Protein AF-A0A2D4WS36-F1 (afdb_monomer)

pLDDT: mean 89.35, std 9.56, range [33.06, 98.88]

Solvent-accessible surface area (backbone atoms only — not comparable to full-atom values): 21184 Å² total; per-residue (Å²): 77,84,39,52,73,43,78,45,79,47,64,75,40,81,36,64,73,66,28,42,26,31,35,21,53,29,87,50,11,26,37,40,34,35,45,28,38,28,36,63,8,36,18,68,59,35,14,0,21,31,25,22,72,11,15,40,40,38,35,34,29,23,40,32,30,49,5,34,11,31,63,36,99,86,72,43,63,62,19,3,19,32,28,33,25,90,83,23,45,34,38,30,24,39,18,40,29,19,36,13,17,32,71,92,33,83,40,61,34,66,43,64,47,68,45,80,70,46,80,47,46,78,36,69,54,62,41,53,81,46,39,34,56,83,76,26,83,43,69,58,60,42,54,73,68,51,55,66,50,15,33,40,40,32,53,67,43,78,44,81,26,31,36,94,88,41,52,40,43,70,47,67,76,55,24,32,34,42,38,30,32,55,41,100,87,66,49,46,35,17,34,40,34,36,30,68,72,77,10,28,42,38,37,36,24,55,61,57,91,93,55,84,61,62,59,55,46,78,39,55,31,36,42,30,17,36,30,30,37,44,17,24,42,37,39,30,31,25,31,38,37,39,32,40,28,34,31,28,53,8,54,30,16,35,39,37,35,43,18,58,32,38,40,37,32,52,26,39,33,29,50,5,51,13,68,26,42,10,16,44,37,36,39,27,42,51,29,29,41,37,37,32,45,26,39,32,30,50,7,27,10,32,57,41,90,90,40,56,3,33,7,17,38,36,40,45,27,71,53,61,34,32,35,42,37,39,31,52,24,39,32,29,49,6,32,7,32,43,54,96,90,53,88,43,53,39,2,21,37,38,50,46,68,72,48,90,55,86,84,46,40,49,31,40,37,26,45,24,38,30,19,31,8,14,36,71,86,37,70,29,66,40,69,42,63,81,68,44,83,75,44,75,60,43,80,39,61,54,56,79,57,97,34,60,20,34,54,79,72,80,58,46,17,47,74,66,23,54,51,52,40,64,72,46,56,76,30,68,52,68,68,41,24,60,80,66,81,64,50,17,47,73,69,27,51,51,44,29,67,71,44,56,37,70,40,80,68,84,127

Secondary structure (DSSP, 8-state):
-EESS--EEEES-EE--SS-SEEE-STT--EEEES-EEES-EEESS-SSEEESSS-EEEES-EEES-EEE--TTS----SSEEE-TT--EEEES-EEES-EETTEE--SEES-EEEEES-EEESSSS-EEEETTT-SSHHHHHHH--TT-EEEE-SEEEEE--SS--EEEEES---EEEE-B-TTSSB-EEEEE-SSS-EEEEE----TTSPPPTTTTSEEEEESEEEES-EEEEESSEEEEES-EEES-SSEEEEES-SEEEEES-EEES-EESSB-EEEEEESS-EEEEES-EEES-EE--BTTBPEEEEEEEEESSS--EEEEES-EEES-EE---TTS--EEEEEEEEE----TTS-EEEEES-EEE--EETTEE--SEES--EE-S--EEESSPPPSSTT-SS-SSEESHHHHHHHHHTTTS--TTT-SS-SSS-SHHHHHHHHHT-EE-----

Sequence (459 aa):
MYITSAQVEVTYSFIHDGGTGIWLEGSGADASLLHCFIEDNSATNRAAGIHAPGGDLSLDRCIVRNNAAYTNQLGEVTTGGLHIASSSSAILTDTIVCGNLVDDVVAPQIEGPWTDGGGSIASEACGSTIHVPTDYATIQEAVDAAGIFDTIAIAAGTYGIGDSESPGLGILNKAITLSGETNSDGSPAVVLQGEGDAPMVYVSNGAPGGEVPPVGFMETVSLEGLKMIGCDLILEDGVHAVTNCTVEGGMGGVNARDVWQLTMTNCIVRENHGAPWSGVIAVGAMTNLTLVNCVVEDNSSQPAGWWPAYSGIGLLDGGYGGVISLQDCTIRNNHAISPPDDPVGFAGIIRWVTSSDPSLGSATFEDTTVCGNLLDGKPGLQVHGEWSDDGGNTIEDQCASDCPGDINDDGVVDGTDLALLLAVWNSDDPPADIDGNGVVDAADLAQVLGYWGACAASP

Nearest PDB structures (foldseek):
  2y3n-assembly2_B  TM=8.982E-01  e=7.620E-02  Pseudobacteroides cellulosolvens
  3uw0-assembly1_A  TM=3.957E-01  e=5.805E-02  Yersinia enterocolitica subsp. enterocolitica 8081
  3t9g-assembly1_A  TM=4.232E-01  e=8.811E-01  Caldicellulosiruptor bescii
  4nk8-assembly1_A  TM=2.016E-01  e=2.066E-01  Pseudomonas syringae pv. tomato str. DC3000

Structure (mmCIF, N/CA/C/O backbone):
data_AF-A0A2D4WS36-F1
#
_entry.id   AF-A0A2D4WS36-F1
#
loop_
_atom_site.group_PDB
_atom_site.id
_atom_site.type_symbol
_atom_site.label_atom_id
_atom_site.label_alt_id
_atom_site.label_comp_id
_atom_site.label_asym_id
_atom_site.label_entity_id
_atom_site.label_seq_id
_atom_site.pdbx_PDB_ins_code
_atom_site.Cartn_x
_atom_site.Cartn_y
_atom_site.Cartn_z
_atom_site.occupancy
_atom_site.B_iso_or_equiv
_atom_site.auth_seq_id
_atom_site.auth_comp_id
_atom_site.auth_asym_id
_atom_site.auth_atom_id
_atom_site.pdbx_PDB_model_num
ATOM 1 N N . MET A 1 1 ? -4.486 -7.432 28.776 1.00 79.19 1 MET A N 1
ATOM 2 C CA . MET A 1 1 ? -3.954 -6.618 29.923 1.00 79.19 1 MET A CA 1
ATOM 3 C C . MET A 1 1 ? -4.831 -6.812 31.167 1.00 79.19 1 MET A C 1
ATOM 5 O O . MET A 1 1 ? -6.040 -6.830 31.013 1.00 79.19 1 MET A O 1
ATOM 9 N N . TYR A 1 2 ? -4.287 -6.940 32.390 1.00 81.00 2 TYR A N 1
ATOM 10 C CA . TYR A 1 2 ? -5.079 -7.212 33.613 1.00 81.00 2 TYR A CA 1
ATOM 11 C C . TYR A 1 2 ? -4.720 -6.261 34.773 1.00 81.00 2 TYR A C 1
ATOM 13 O O . TYR A 1 2 ? -3.557 -6.193 35.173 1.00 81.00 2 TYR A O 1
ATOM 21 N N . ILE A 1 3 ? -5.706 -5.523 35.300 1.00 81.56 3 ILE A N 1
ATOM 22 C CA . ILE A 1 3 ? -5.549 -4.427 36.275 1.00 81.56 3 ILE A CA 1
ATOM 23 C C . ILE A 1 3 ? -6.473 -4.681 37.471 1.00 81.56 3 ILE A C 1
ATOM 25 O O . ILE A 1 3 ? -7.672 -4.843 37.290 1.00 81.56 3 ILE A O 1
ATOM 29 N N . THR A 1 4 ? -5.945 -4.694 38.699 1.00 78.94 4 THR A N 1
ATOM 30 C CA . THR A 1 4 ? -6.719 -5.102 39.894 1.00 78.94 4 THR A CA 1
ATOM 31 C C . THR A 1 4 ? -6.872 -4.027 40.976 1.00 78.94 4 THR A C 1
ATOM 33 O O . THR A 1 4 ? -7.844 -4.024 41.729 1.00 78.94 4 THR A O 1
ATOM 36 N N . SER A 1 5 ? -5.926 -3.091 41.092 1.00 75.19 5 SER A N 1
ATOM 37 C CA . SER A 1 5 ? -5.990 -2.012 42.093 1.00 75.19 5 SER A CA 1
ATOM 38 C C . SER A 1 5 ? -5.012 -0.874 41.776 1.00 75.19 5 SER A C 1
ATOM 40 O O . SER A 1 5 ? -4.123 -0.567 42.577 1.00 75.19 5 SER A O 1
ATOM 42 N N . ALA A 1 6 ? -5.113 -0.299 40.581 1.00 73.38 6 ALA A N 1
ATOM 43 C CA . ALA A 1 6 ? -4.278 0.814 40.147 1.00 73.38 6 ALA A CA 1
ATOM 44 C C . ALA A 1 6 ? -5.041 1.709 39.170 1.00 73.38 6 ALA A C 1
ATOM 46 O O . ALA A 1 6 ? -5.881 1.215 38.423 1.00 73.38 6 ALA A O 1
ATOM 47 N N . GLN A 1 7 ? -4.684 2.993 39.151 1.00 81.75 7 GLN A N 1
ATOM 48 C CA . GLN A 1 7 ? -5.043 3.879 38.050 1.00 81.75 7 GLN A CA 1
ATOM 49 C C . GLN A 1 7 ? -3.994 3.730 36.953 1.00 81.75 7 GLN A C 1
ATOM 51 O O . GLN A 1 7 ? -2.801 3.911 37.216 1.00 81.75 7 GLN A O 1
ATOM 56 N N . VAL A 1 8 ? -4.432 3.353 35.757 1.00 85.00 8 VAL A N 1
ATOM 57 C CA . VAL A 1 8 ? -3.551 3.110 34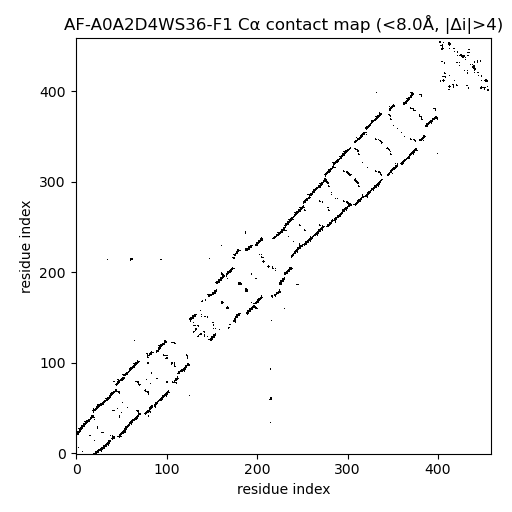.611 1.00 85.00 8 VAL A CA 1
ATOM 58 C C . VAL A 1 8 ? -3.886 4.096 33.504 1.00 85.00 8 VAL A C 1
ATOM 60 O O . VAL A 1 8 ? -5.048 4.268 33.148 1.00 85.00 8 VAL A O 1
ATOM 63 N N . GLU A 1 9 ? -2.851 4.724 32.957 1.00 85.25 9 GLU A N 1
ATOM 64 C CA . GLU A 1 9 ? -2.942 5.547 31.757 1.00 85.25 9 GLU A CA 1
ATOM 65 C C . GLU A 1 9 ? -2.205 4.829 30.626 1.00 85.25 9 GLU A C 1
ATOM 67 O O . GLU A 1 9 ? -1.036 4.463 30.779 1.00 85.25 9 GLU A O 1
ATOM 72 N N . VAL A 1 10 ? -2.902 4.587 29.517 1.00 83.62 10 VAL A N 1
ATOM 73 C CA . VAL A 1 10 ? -2.344 3.963 28.313 1.00 83.62 10 VAL A CA 1
ATOM 74 C C . VAL A 1 10 ? -2.517 4.931 27.154 1.00 83.62 10 VAL A C 1
ATOM 76 O O . VAL A 1 10 ? -3.605 5.466 26.943 1.00 83.62 10 VAL A O 1
ATOM 79 N N . THR A 1 11 ? -1.439 5.168 26.414 1.00 82.44 11 THR A N 1
ATOM 80 C CA . THR A 1 11 ? -1.422 6.095 25.283 1.00 82.44 11 THR A CA 1
ATOM 81 C C . THR A 1 11 ? -0.809 5.417 24.057 1.00 82.44 11 THR A C 1
ATOM 83 O O . THR A 1 11 ? 0.134 4.638 24.204 1.00 82.44 11 THR A O 1
ATOM 86 N N . TYR A 1 12 ? -1.350 5.678 22.861 1.00 77.25 12 TYR A N 1
ATOM 87 C CA . TYR A 1 12 ? -0.776 5.253 21.567 1.00 77.25 12 TYR A CA 1
ATOM 88 C C . TYR A 1 12 ? -0.359 3.774 21.516 1.00 77.25 12 TYR A C 1
ATOM 90 O O . TYR A 1 12 ? 0.779 3.441 21.188 1.00 77.25 12 TYR A O 1
ATOM 98 N N . SER A 1 13 ? -1.263 2.880 21.921 1.00 82.62 13 SER A N 1
ATOM 99 C CA . SER A 1 13 ? -0.961 1.455 22.096 1.00 82.62 13 SER A CA 1
ATOM 100 C C . SER A 1 13 ? -1.890 0.565 21.276 1.00 82.62 13 SER A C 1
ATOM 102 O O . SER A 1 13 ? -3.101 0.780 21.273 1.00 82.62 13 SER A O 1
ATOM 104 N N . PHE A 1 14 ? -1.320 -0.469 20.653 1.00 78.69 14 PHE A N 1
ATOM 105 C CA . PHE A 1 14 ? -2.049 -1.579 20.034 1.00 78.69 14 PHE A CA 1
ATOM 106 C C . PHE A 1 14 ? -2.156 -2.740 21.026 1.00 78.69 14 PHE A C 1
ATOM 108 O O . PHE A 1 14 ? -1.152 -3.183 21.590 1.00 78.69 14 PHE A O 1
ATOM 115 N N . ILE A 1 15 ? -3.373 -3.218 21.269 1.00 83.88 15 ILE A N 1
ATOM 116 C CA . ILE A 1 15 ? -3.686 -4.277 22.227 1.00 83.88 15 ILE A CA 1
ATOM 117 C C . ILE A 1 15 ? -4.378 -5.413 21.472 1.00 83.88 15 ILE A C 1
ATOM 119 O O . ILE A 1 15 ? -5.592 -5.404 21.274 1.00 83.88 15 ILE A O 1
ATOM 123 N N . HIS A 1 16 ? -3.559 -6.389 21.093 1.00 79.38 16 HIS A N 1
ATOM 124 C CA . HIS A 1 16 ? -3.932 -7.661 20.486 1.00 79.38 16 HIS A CA 1
ATOM 125 C C . HIS A 1 16 ? -3.192 -8.765 21.257 1.00 79.38 16 HIS A C 1
ATOM 127 O O . HIS A 1 16 ? -1.997 -8.979 21.048 1.00 79.38 16 HIS A O 1
ATOM 133 N N . ASP A 1 17 ? -3.853 -9.408 22.225 1.00 75.75 17 ASP A N 1
ATOM 134 C CA . ASP A 1 17 ? -3.232 -10.439 23.078 1.00 75.75 17 ASP A CA 1
ATOM 135 C C . ASP A 1 17 ? -3.783 -11.857 22.853 1.00 75.75 17 ASP A C 1
ATOM 137 O O . ASP A 1 17 ? -3.339 -12.809 23.502 1.00 75.75 17 ASP A O 1
ATOM 141 N N . GLY A 1 18 ? -4.726 -12.009 21.916 1.00 74.25 18 GLY A N 1
ATOM 142 C CA . GLY A 1 18 ? -5.408 -13.275 21.635 1.00 74.25 18 GLY A CA 1
ATOM 143 C C . GLY A 1 18 ? -6.320 -13.755 22.774 1.00 74.25 18 GLY A C 1
ATOM 144 O O . GLY A 1 18 ? -6.744 -14.912 22.765 1.00 74.25 18 GLY A O 1
ATOM 145 N N . GLY A 1 19 ? -6.593 -12.893 23.760 1.00 78.50 19 GLY A N 1
ATOM 146 C CA . GLY A 1 19 ? -7.395 -13.144 24.952 1.00 78.50 19 GLY A CA 1
ATOM 147 C C . GLY A 1 19 ? -8.414 -12.029 25.208 1.00 78.50 19 GLY A C 1
ATOM 148 O O . GLY A 1 19 ? -9.064 -11.535 24.293 1.00 78.50 19 GLY A O 1
ATOM 149 N N . THR A 1 20 ? -8.591 -11.647 26.477 1.00 79.19 20 THR A N 1
ATOM 150 C CA . THR A 1 20 ? -9.317 -10.417 26.833 1.00 79.19 20 THR A CA 1
ATOM 151 C C . THR A 1 20 ? -8.329 -9.252 26.794 1.00 79.19 20 THR A C 1
ATOM 153 O O . THR A 1 20 ? -7.489 -9.137 27.695 1.00 79.19 20 THR A O 1
ATOM 156 N N . GLY A 1 21 ? -8.482 -8.371 25.803 1.00 84.12 21 GLY A N 1
ATOM 157 C CA . GLY A 1 21 ? -7.580 -7.254 25.532 1.00 84.12 21 GLY A CA 1
ATOM 158 C C . GLY A 1 21 ? -7.302 -6.413 26.778 1.00 84.12 21 GLY A C 1
ATOM 159 O O . GLY A 1 21 ? -6.143 -6.209 27.145 1.00 84.12 21 GLY A O 1
ATOM 160 N N . ILE A 1 22 ? -8.337 -5.995 27.516 1.00 88.00 22 ILE A N 1
ATOM 161 C CA . ILE A 1 22 ? -8.193 -5.334 28.827 1.00 88.00 22 ILE A CA 1
ATOM 162 C C . ILE A 1 22 ? -9.200 -5.877 29.834 1.00 88.00 22 ILE A C 1
ATOM 164 O O . ILE A 1 22 ? -10.392 -5.968 29.556 1.00 88.00 22 ILE A O 1
ATOM 168 N N . TRP A 1 23 ? -8.736 -6.163 31.047 1.00 88.69 23 TRP A N 1
ATOM 169 C CA . TRP A 1 23 ? -9.576 -6.571 32.160 1.00 88.69 23 TRP A CA 1
ATOM 170 C C . TRP A 1 23 ? -9.294 -5.744 33.421 1.00 88.69 23 TRP A C 1
ATOM 172 O O . TRP A 1 23 ? -8.178 -5.752 33.941 1.00 88.69 23 TRP A O 1
ATOM 182 N N . LEU A 1 24 ? -10.329 -5.056 33.915 1.00 88.69 24 LEU A N 1
ATOM 183 C CA . LEU A 1 24 ? -10.338 -4.284 35.161 1.00 88.69 24 LEU A CA 1
ATOM 184 C C . LEU A 1 24 ? -11.076 -5.049 36.278 1.00 88.69 24 LEU A C 1
ATOM 186 O O . LEU A 1 24 ? -12.284 -5.264 36.204 1.00 88.69 24 LEU A O 1
ATOM 190 N N . GLU A 1 25 ? -10.373 -5.492 37.319 1.00 83.38 25 GLU A N 1
ATOM 191 C CA . GLU A 1 25 ? -10.932 -6.281 38.425 1.00 83.38 25 GLU A CA 1
ATOM 192 C C . GLU A 1 25 ? -10.727 -5.593 39.783 1.00 83.38 25 GLU A C 1
ATOM 194 O O . GLU A 1 25 ? -9.807 -5.910 40.530 1.00 83.38 25 GLU A O 1
ATOM 199 N N . GLY A 1 26 ? -11.619 -4.662 40.130 1.00 78.69 26 GLY A N 1
ATOM 200 C CA . GLY A 1 26 ? -11.684 -4.055 41.466 1.00 78.69 26 GLY A CA 1
ATOM 201 C C . GLY A 1 26 ? -12.152 -2.601 41.438 1.00 78.69 26 GLY A C 1
ATOM 202 O O . GLY A 1 26 ? -11.939 -1.899 40.464 1.00 78.69 26 GLY A O 1
ATOM 203 N N . SER A 1 27 ? -12.764 -2.104 42.518 1.00 75.69 27 SER A N 1
ATOM 204 C CA . SER A 1 27 ? -13.358 -0.750 42.581 1.00 75.69 27 SER A CA 1
ATOM 205 C C . SER A 1 27 ? -12.355 0.420 42.585 1.00 75.69 27 SER A C 1
ATOM 207 O O . SER A 1 27 ? -12.729 1.535 42.927 1.00 75.69 27 SER A O 1
ATOM 209 N N . GLY A 1 28 ? -11.076 0.161 42.315 1.00 76.94 28 GLY A N 1
ATOM 210 C CA . GLY A 1 28 ? -10.025 1.172 42.154 1.00 76.94 28 GLY A CA 1
ATOM 211 C C . GLY A 1 28 ? -9.066 0.818 41.016 1.00 76.94 28 GLY A C 1
ATOM 212 O O . GLY A 1 28 ? -7.906 1.223 41.043 1.00 76.94 28 GLY A O 1
ATOM 213 N N . ALA A 1 29 ? -9.526 -0.022 40.085 1.00 86.56 29 ALA A N 1
ATOM 214 C CA . ALA A 1 29 ? -8.827 -0.416 38.870 1.00 86.56 29 ALA A CA 1
ATOM 215 C C . ALA A 1 29 ? -9.241 0.501 37.707 1.00 86.56 29 ALA A C 1
ATOM 217 O O . ALA A 1 29 ? -9.727 0.018 36.689 1.00 86.56 29 ALA A O 1
ATOM 218 N N . ASP A 1 30 ? -9.125 1.817 37.889 1.00 89.69 30 ASP A N 1
ATOM 219 C CA . ASP A 1 30 ? -9.561 2.771 36.868 1.00 89.69 30 ASP A CA 1
ATOM 220 C C . ASP A 1 30 ? -8.561 2.804 35.707 1.00 89.69 30 ASP A C 1
ATOM 222 O O . ASP A 1 30 ? -7.343 2.773 35.918 1.00 89.69 30 ASP A O 1
ATOM 226 N N . ALA A 1 31 ? -9.058 2.906 34.478 1.00 91.88 31 ALA A N 1
ATOM 227 C CA . ALA A 1 31 ? -8.217 2.991 33.291 1.00 91.88 31 ALA A CA 1
ATOM 228 C C . ALA A 1 31 ? -8.599 4.194 32.428 1.00 91.88 31 ALA A C 1
ATOM 230 O O . ALA A 1 31 ? -9.766 4.384 32.086 1.00 91.88 31 ALA A O 1
ATOM 231 N N . SER A 1 32 ? -7.594 4.981 32.049 1.00 93.56 32 SER A N 1
ATOM 232 C CA . SER A 1 32 ? -7.709 6.050 31.063 1.00 93.56 32 SER A CA 1
ATOM 233 C C . SER A 1 32 ? -6.899 5.676 29.831 1.00 93.56 32 SER A C 1
ATOM 235 O O . SER A 1 32 ? -5.688 5.478 29.911 1.00 93.56 32 SER A O 1
ATOM 237 N N . LEU A 1 33 ? -7.571 5.566 28.694 1.00 93.19 33 LEU A N 1
ATOM 238 C CA . LEU A 1 33 ? -6.979 5.215 27.416 1.00 93.19 33 LEU A CA 1
ATOM 239 C C . LEU A 1 33 ? -7.108 6.388 26.460 1.00 93.19 33 LEU A C 1
ATOM 241 O O . LEU A 1 33 ? -8.191 6.947 26.300 1.00 93.19 33 LEU A O 1
ATOM 245 N N . LEU A 1 34 ? -6.000 6.734 25.817 1.00 90.62 34 LEU A N 1
ATOM 246 C CA . LEU A 1 34 ? -5.927 7.786 24.814 1.00 90.62 34 LEU A CA 1
ATOM 247 C C . LEU A 1 34 ? -5.268 7.224 23.552 1.00 90.62 34 LEU A C 1
ATOM 249 O O . LEU A 1 34 ? -4.158 6.700 23.625 1.00 90.62 34 LEU A O 1
ATOM 253 N N . HIS A 1 35 ? -5.922 7.325 22.394 1.00 87.56 35 HIS A N 1
ATOM 254 C CA . HIS A 1 35 ? -5.379 6.807 21.125 1.00 87.56 35 HIS A CA 1
ATOM 255 C C . HIS A 1 35 ? -4.955 5.330 21.183 1.00 87.56 35 HIS A C 1
ATOM 257 O O . HIS A 1 35 ? -3.877 4.956 20.726 1.00 87.56 35 HIS A O 1
ATOM 263 N N . CYS A 1 36 ? -5.775 4.482 21.801 1.00 90.69 36 CYS A N 1
ATOM 264 C CA . CYS A 1 36 ? -5.509 3.047 21.876 1.00 90.69 36 CYS A CA 1
ATOM 265 C C . CYS A 1 36 ? -6.357 2.268 20.867 1.00 90.69 36 CYS A C 1
ATOM 267 O O . CYS A 1 36 ? -7.534 2.577 20.673 1.00 90.69 36 CYS A O 1
ATOM 269 N N . PHE A 1 37 ? -5.760 1.227 20.292 1.00 91.00 37 PHE A N 1
ATOM 270 C CA . PHE A 1 37 ? -6.392 0.268 19.391 1.00 91.00 37 PHE A CA 1
ATOM 271 C C . PHE A 1 37 ? -6.542 -1.053 20.143 1.00 91.00 37 PHE A C 1
ATOM 273 O O . PHE A 1 37 ? -5.553 -1.634 20.588 1.00 91.00 37 PHE A O 1
ATOM 280 N N . ILE A 1 38 ? -7.776 -1.500 20.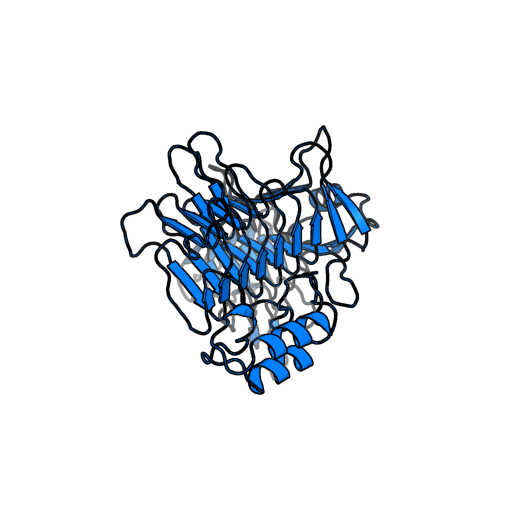348 1.00 93.69 38 ILE A N 1
ATOM 281 C CA . ILE A 1 38 ? -8.104 -2.767 21.001 1.00 93.69 38 ILE A CA 1
ATOM 282 C C . ILE A 1 38 ? -8.847 -3.607 19.975 1.00 93.69 38 ILE A C 1
ATOM 284 O O . ILE A 1 38 ? -10.061 -3.464 19.801 1.00 93.69 38 ILE A O 1
ATOM 288 N N . GLU A 1 39 ? -8.106 -4.445 19.264 1.00 92.50 39 GLU A N 1
ATOM 289 C CA . GLU A 1 39 ? -8.617 -5.128 18.083 1.00 92.50 39 GLU A CA 1
ATOM 290 C C . GLU A 1 39 ? -8.207 -6.591 17.991 1.00 92.50 39 GLU A C 1
ATOM 292 O O . GLU A 1 39 ? -7.205 -7.019 18.570 1.00 92.50 39 GLU A O 1
ATOM 297 N N . ASP A 1 40 ? -9.044 -7.359 17.292 1.00 91.94 40 ASP A N 1
ATOM 298 C CA . ASP A 1 40 ? -8.825 -8.772 16.974 1.00 91.94 40 ASP A CA 1
ATOM 299 C C . ASP A 1 40 ? -8.514 -9.643 18.205 1.00 91.94 40 ASP A C 1
ATOM 301 O O . ASP A 1 40 ? -7.774 -10.629 18.140 1.00 91.94 40 ASP A O 1
ATOM 305 N N . ASN A 1 41 ? -9.070 -9.279 19.364 1.00 92.31 41 ASN A N 1
ATOM 306 C CA . ASN A 1 41 ? -8.972 -10.078 20.578 1.00 92.31 41 ASN A CA 1
ATOM 307 C C . ASN A 1 41 ? -10.074 -11.138 20.611 1.00 92.31 41 ASN A C 1
ATOM 309 O O . ASN A 1 41 ? -11.162 -10.954 20.062 1.00 92.31 41 ASN A O 1
ATOM 313 N N . SER A 1 42 ? -9.811 -12.249 21.297 1.00 91.88 42 SER A N 1
ATOM 314 C CA . SER A 1 42 ? -10.743 -13.370 21.392 1.00 91.88 42 SER A CA 1
ATOM 315 C C . SER A 1 42 ? -10.841 -13.877 22.823 1.00 91.88 42 SER A C 1
ATOM 317 O O . SER A 1 42 ? -9.856 -14.333 23.398 1.00 91.88 42 SER A O 1
ATOM 319 N N . ALA A 1 43 ? -12.046 -13.889 23.389 1.00 89.31 43 ALA A N 1
ATOM 320 C CA . ALA A 1 43 ? -12.266 -14.352 24.756 1.00 89.31 43 ALA A CA 1
ATOM 321 C C . ALA A 1 43 ? -13.429 -15.338 24.857 1.00 89.31 43 ALA A C 1
ATOM 323 O O . ALA A 1 43 ? -14.438 -15.234 24.175 1.00 89.31 43 ALA A O 1
ATOM 324 N N . THR A 1 44 ? -13.325 -16.288 25.781 1.00 85.25 44 THR A N 1
ATOM 325 C CA . THR A 1 44 ? -14.465 -17.108 26.219 1.00 85.25 44 THR A CA 1
ATOM 326 C C . THR A 1 44 ? -14.941 -16.576 27.560 1.00 85.25 44 THR A C 1
ATOM 328 O O . THR A 1 44 ? -14.070 -16.309 28.377 1.00 85.25 44 THR A O 1
ATOM 331 N N . ASN A 1 45 ? -16.253 -16.512 27.827 1.00 78.38 45 ASN A N 1
ATOM 332 C CA . ASN A 1 45 ? -16.879 -16.115 29.112 1.00 78.38 45 ASN A CA 1
ATOM 333 C C . ASN A 1 45 ? -16.785 -14.639 29.553 1.00 78.38 45 ASN A C 1
ATOM 335 O O . ASN A 1 45 ? -17.311 -14.298 30.614 1.00 78.38 45 ASN A O 1
ATOM 339 N N . ARG A 1 46 ? -16.138 -13.777 28.768 1.00 85.44 46 ARG A N 1
ATOM 340 C CA . ARG A 1 46 ? -15.908 -12.354 29.059 1.00 85.44 46 ARG A CA 1
ATOM 341 C C . ARG A 1 46 ? -15.890 -11.547 27.780 1.00 85.44 46 ARG A C 1
ATOM 343 O O . ARG A 1 46 ? -15.866 -12.117 26.690 1.00 85.44 46 ARG A O 1
ATOM 350 N N . ALA A 1 47 ? -15.822 -10.228 27.948 1.00 85.50 47 ALA A N 1
ATOM 351 C CA . ALA A 1 47 ? -15.613 -9.364 26.811 1.00 85.50 47 ALA A CA 1
ATOM 352 C C . ALA A 1 47 ? -14.209 -9.541 26.255 1.00 85.50 47 ALA A C 1
ATOM 354 O O . ALA A 1 47 ? -13.250 -9.723 27.012 1.00 85.50 47 ALA A O 1
ATOM 355 N N . ALA A 1 48 ? -14.125 -9.548 24.930 1.00 90.19 48 ALA A N 1
ATOM 356 C CA . ALA A 1 48 ? -12.880 -9.772 24.221 1.00 90.19 48 ALA A CA 1
ATOM 357 C C . ALA A 1 48 ? -12.071 -8.478 24.109 1.00 90.19 48 ALA A C 1
ATOM 359 O O . ALA A 1 48 ? -10.877 -8.502 24.379 1.00 90.19 48 ALA A O 1
ATOM 360 N N . GLY A 1 49 ? -12.716 -7.341 23.839 1.00 91.69 49 GLY A N 1
ATOM 361 C CA . GLY A 1 49 ? -12.081 -6.028 23.847 1.00 91.69 49 GLY A CA 1
ATOM 362 C C . GLY A 1 49 ? -11.749 -5.570 25.267 1.00 91.69 49 GLY A C 1
ATOM 363 O O . GLY A 1 49 ? -10.604 -5.655 25.713 1.00 91.69 49 GLY A O 1
ATOM 364 N N . ILE A 1 50 ? -12.755 -5.084 26.003 1.00 93.69 50 ILE A N 1
ATOM 365 C CA . ILE A 1 50 ? -12.584 -4.587 27.377 1.00 93.69 50 ILE A CA 1
ATOM 366 C C . ILE A 1 50 ? -13.637 -5.189 28.304 1.00 93.69 50 ILE A C 1
ATOM 368 O O . ILE A 1 50 ? -14.840 -5.010 28.120 1.00 93.69 50 ILE A O 1
ATOM 372 N N . HIS A 1 51 ? -13.185 -5.852 29.364 1.00 92.75 51 HIS A N 1
ATOM 373 C CA . HIS A 1 51 ? -14.028 -6.379 30.426 1.00 92.75 51 HIS A CA 1
ATOM 374 C C . HIS A 1 51 ? -13.772 -5.623 31.738 1.00 92.75 51 HIS A C 1
ATOM 376 O O . HIS A 1 51 ? -12.731 -5.785 32.368 1.00 92.75 51 HIS A O 1
ATOM 382 N N . ALA A 1 52 ? -14.735 -4.819 32.184 1.00 92.56 52 ALA A N 1
ATOM 383 C CA . ALA A 1 52 ? -14.661 -4.023 33.408 1.00 92.56 52 ALA A CA 1
ATOM 384 C C . ALA A 1 52 ? -15.715 -4.457 34.450 1.00 92.56 52 ALA A C 1
ATOM 386 O O . ALA A 1 52 ? -16.744 -3.796 34.619 1.00 92.56 52 ALA A O 1
ATOM 387 N N . PRO A 1 53 ? -15.508 -5.585 35.162 1.00 87.50 53 PRO A N 1
ATOM 388 C CA . PRO A 1 53 ? -16.328 -5.973 36.308 1.00 87.50 53 PRO A CA 1
ATOM 389 C C . PRO A 1 53 ? -16.140 -5.067 37.539 1.00 87.50 53 PRO A C 1
ATOM 391 O O . PRO A 1 53 ? -16.990 -5.071 38.430 1.00 87.50 53 PRO A O 1
ATOM 394 N N . GLY A 1 54 ? -15.057 -4.287 37.602 1.00 83.44 54 GLY A N 1
ATOM 395 C CA . GLY A 1 54 ? -14.857 -3.211 38.574 1.00 83.44 54 GLY A CA 1
ATOM 396 C C . GLY A 1 54 ? -13.878 -2.156 38.048 1.00 83.44 54 GLY A C 1
ATOM 397 O O . GLY A 1 54 ? -13.046 -2.484 37.213 1.00 83.44 54 GLY A O 1
ATOM 398 N N . GLY A 1 55 ? -13.974 -0.918 38.547 1.00 86.75 55 GLY A N 1
ATOM 399 C CA . GLY A 1 55 ? -13.134 0.211 38.115 1.00 86.75 55 GLY A CA 1
ATOM 400 C C . GLY A 1 55 ? -13.787 1.017 36.993 1.00 86.75 55 GLY A C 1
ATOM 401 O O . GLY A 1 55 ? -14.567 0.461 36.215 1.00 86.75 55 GLY A O 1
ATOM 402 N N . ASP A 1 56 ? -13.526 2.321 36.957 1.00 91.25 56 ASP A N 1
ATOM 403 C CA . ASP A 1 56 ? -14.089 3.224 35.951 1.00 91.25 56 ASP A CA 1
ATOM 404 C C . ASP A 1 56 ? -13.185 3.328 34.716 1.00 91.25 56 ASP A C 1
ATOM 406 O O . ASP A 1 56 ? -11.960 3.213 34.790 1.00 91.25 56 ASP A O 1
ATOM 410 N N . LEU A 1 57 ? -13.804 3.545 33.560 1.00 94.38 57 LEU A N 1
ATOM 411 C CA . LEU A 1 57 ? -13.138 3.548 32.266 1.00 94.38 57 LEU A CA 1
ATOM 412 C C . LEU A 1 57 ? -13.297 4.909 31.578 1.00 94.38 57 LEU A C 1
ATOM 414 O O . LEU A 1 57 ? -14.400 5.439 31.464 1.00 94.38 57 LEU A O 1
ATOM 418 N N . SER A 1 58 ? -12.201 5.459 31.069 1.00 95.56 58 SER A N 1
ATOM 419 C CA . SER A 1 58 ? -12.201 6.634 30.198 1.00 95.56 58 SER A CA 1
ATOM 420 C C . SER A 1 58 ? -11.507 6.273 28.894 1.00 95.56 58 SER A C 1
ATOM 422 O O . SER A 1 58 ? -10.331 5.920 28.915 1.00 95.56 58 SER A O 1
ATOM 424 N N . LEU A 1 59 ? -12.216 6.346 27.770 1.00 96.12 59 LEU A N 1
ATOM 425 C CA . LEU A 1 59 ? -11.637 6.212 26.432 1.00 96.12 59 LEU A CA 1
ATOM 426 C C . LEU A 1 59 ? -11.719 7.566 25.733 1.00 96.12 59 LEU A C 1
ATOM 428 O O . LEU A 1 59 ? -12.793 8.161 25.653 1.00 96.12 59 LEU A O 1
ATOM 432 N N . ASP A 1 60 ? -10.590 8.030 25.215 1.00 93.69 60 ASP A N 1
ATOM 433 C CA . ASP A 1 60 ? -10.490 9.221 24.379 1.00 93.69 60 ASP A CA 1
ATOM 434 C C . ASP A 1 60 ? -9.780 8.853 23.068 1.00 93.69 60 ASP A C 1
ATOM 436 O O . ASP A 1 60 ? -8.663 8.330 23.081 1.00 93.69 60 ASP A O 1
ATOM 440 N N . ARG A 1 61 ? -10.438 9.064 21.923 1.00 91.44 61 ARG A N 1
ATOM 441 C CA . ARG A 1 61 ? -9.900 8.751 20.581 1.00 91.44 61 ARG A CA 1
ATOM 442 C C . ARG A 1 61 ? -9.411 7.312 20.417 1.00 91.44 61 ARG A C 1
ATOM 444 O O . ARG A 1 61 ? -8.417 7.064 19.739 1.00 91.44 61 ARG A O 1
ATOM 451 N N . CYS A 1 62 ? -10.085 6.366 21.063 1.00 93.88 62 CYS A N 1
ATOM 452 C CA . CYS A 1 62 ? -9.752 4.946 20.982 1.00 93.88 62 CYS A CA 1
ATOM 453 C C . CYS A 1 62 ? -10.592 4.230 19.918 1.00 93.88 62 CYS A C 1
ATOM 455 O O . CYS A 1 62 ? -11.684 4.679 19.564 1.00 93.88 62 CYS A O 1
ATOM 457 N N . ILE A 1 63 ? -10.100 3.088 19.445 1.00 94.25 63 ILE A N 1
ATOM 458 C CA . ILE A 1 63 ? -10.810 2.189 18.532 1.00 94.25 63 ILE A CA 1
ATOM 459 C C . ILE A 1 63 ? -10.878 0.806 19.180 1.00 94.25 63 ILE A C 1
ATOM 461 O O . ILE A 1 63 ? -9.855 0.231 19.543 1.00 94.25 63 ILE A O 1
ATOM 465 N N . VAL A 1 64 ? -12.091 0.280 19.348 1.00 95.44 64 VAL A N 1
ATOM 466 C CA . VAL A 1 64 ? -12.353 -1.073 19.851 1.00 95.44 64 VAL A CA 1
ATOM 467 C C . VAL A 1 64 ? -13.122 -1.840 18.787 1.00 95.44 64 VAL A C 1
ATOM 469 O O . VAL A 1 64 ? -14.339 -1.663 18.651 1.00 95.44 64 VAL A O 1
ATOM 472 N N . ARG A 1 65 ? -12.428 -2.675 18.009 1.00 94.19 65 ARG A N 1
ATOM 473 C CA . ARG A 1 65 ? -13.035 -3.329 16.845 1.00 94.19 65 ARG A CA 1
ATOM 474 C C . ARG A 1 65 ? -12.685 -4.791 16.660 1.00 94.19 65 ARG A C 1
ATOM 476 O O . ARG A 1 65 ? -11.661 -5.244 17.144 1.00 94.19 65 ARG A O 1
ATOM 483 N N . ASN A 1 66 ? -13.537 -5.514 15.937 1.00 93.06 66 ASN A N 1
ATOM 484 C CA . ASN A 1 66 ? -13.290 -6.896 15.503 1.00 93.06 66 ASN A CA 1
ATOM 485 C C . ASN A 1 66 ? -12.940 -7.880 16.637 1.00 93.06 66 ASN A C 1
ATOM 487 O O . ASN A 1 66 ? -12.357 -8.934 16.405 1.00 93.06 66 ASN A O 1
ATOM 491 N N . ASN A 1 67 ? -13.306 -7.570 17.881 1.00 94.00 67 ASN A N 1
ATOM 492 C CA . ASN A 1 67 ? -13.075 -8.474 18.997 1.00 94.00 67 ASN A CA 1
ATOM 493 C C . ASN A 1 67 ? -14.214 -9.500 19.071 1.00 94.00 67 ASN A C 1
ATOM 495 O O . ASN A 1 67 ? -15.389 -9.143 18.941 1.00 94.00 67 ASN A O 1
ATOM 499 N N . ALA A 1 68 ? -13.882 -10.765 19.324 1.00 93.06 68 ALA A N 1
ATOM 500 C CA . ALA A 1 68 ? -14.823 -11.881 19.311 1.00 93.06 68 ALA A CA 1
ATOM 501 C C . ALA A 1 68 ? -14.943 -12.542 20.692 1.00 93.06 68 ALA A C 1
ATOM 503 O O . ALA A 1 68 ? -13.985 -13.102 21.225 1.00 93.06 68 ALA A O 1
ATOM 504 N N . ALA A 1 69 ? -16.136 -12.506 21.284 1.00 92.56 69 ALA A N 1
ATOM 505 C CA . ALA A 1 69 ? -16.441 -13.265 22.492 1.00 92.56 69 ALA A CA 1
ATOM 506 C C . ALA A 1 69 ? -17.166 -14.575 22.145 1.00 92.56 69 ALA A C 1
ATOM 508 O O . ALA A 1 69 ? -18.004 -14.606 21.253 1.00 92.56 69 ALA A O 1
ATOM 509 N N . TYR A 1 70 ? -16.897 -15.652 22.878 1.00 90.94 70 TYR A N 1
ATOM 510 C CA . TYR A 1 70 ? -17.536 -16.952 22.660 1.00 90.94 70 TYR A CA 1
ATOM 511 C C . TYR A 1 70 ? -18.245 -17.450 23.921 1.00 90.94 70 TYR A C 1
ATOM 513 O O . TYR A 1 70 ? -17.706 -17.385 25.040 1.00 90.94 70 TYR A O 1
ATOM 521 N N . THR A 1 71 ? -19.450 -17.985 23.729 1.00 85.94 71 THR A N 1
ATOM 522 C CA . THR A 1 71 ? -20.279 -18.563 24.784 1.00 85.94 71 THR A CA 1
ATOM 523 C C . THR A 1 71 ? -19.583 -19.769 25.400 1.00 85.94 71 THR A C 1
ATOM 525 O O . THR A 1 71 ? -19.126 -20.693 24.722 1.00 85.94 71 THR A O 1
ATOM 528 N N . ASN A 1 72 ? -19.501 -19.780 26.729 1.00 81.56 72 ASN A N 1
ATOM 529 C CA . ASN A 1 72 ? -18.863 -20.877 27.446 1.00 81.56 72 ASN A CA 1
ATOM 530 C C . ASN A 1 72 ? -19.788 -22.107 27.580 1.00 81.56 72 ASN A C 1
ATOM 532 O O . ASN A 1 72 ? -20.976 -22.081 27.263 1.00 81.56 72 ASN A O 1
ATOM 536 N N . GLN A 1 73 ? -19.260 -23.208 28.126 1.00 77.19 73 GLN A N 1
ATOM 537 C CA . GLN A 1 73 ? -20.030 -24.448 28.336 1.00 77.19 73 GLN A CA 1
ATOM 538 C C . GLN A 1 73 ? -21.221 -24.308 29.307 1.00 77.19 73 GLN A C 1
ATOM 540 O O . GLN A 1 73 ? -22.045 -25.218 29.393 1.00 77.19 73 GLN A O 1
ATOM 545 N N . LEU A 1 74 ? -21.303 -23.201 30.049 1.00 77.12 74 LEU A N 1
ATOM 546 C CA . LEU A 1 74 ? -22.399 -22.873 30.962 1.00 77.12 74 LEU A CA 1
ATOM 547 C C . LEU A 1 74 ? -23.471 -21.993 30.296 1.00 77.12 74 LEU A C 1
ATOM 549 O O . LEU A 1 74 ? -24.493 -21.720 30.923 1.00 77.12 74 LEU A O 1
ATOM 553 N N . GLY A 1 75 ? -23.273 -21.590 29.036 1.00 73.06 75 GLY A N 1
ATOM 554 C CA . GLY A 1 75 ? -24.178 -20.698 28.313 1.00 73.06 75 GLY A CA 1
ATOM 555 C C . GLY A 1 75 ? -24.008 -19.221 28.674 1.00 73.06 75 GLY A C 1
ATOM 556 O O . GLY A 1 75 ? -24.921 -18.438 28.433 1.00 73.06 75 GLY A O 1
ATOM 557 N N . GLU A 1 76 ? -22.888 -18.842 29.292 1.00 75.50 76 GLU A N 1
ATOM 558 C CA . GLU A 1 76 ? -22.602 -17.458 29.671 1.00 75.50 76 GLU A CA 1
ATOM 559 C C . GLU A 1 76 ? -21.801 -16.764 28.571 1.00 75.50 76 GLU A C 1
ATOM 561 O O . GLU A 1 76 ? -20.790 -17.295 28.091 1.00 75.50 76 GLU A O 1
ATOM 566 N N . VAL A 1 77 ? -22.235 -15.557 28.220 1.00 70.38 77 VAL A N 1
ATOM 567 C CA . VAL A 1 77 ? -21.561 -14.696 27.257 1.00 70.38 77 VAL A CA 1
ATOM 568 C C . VAL A 1 77 ? -21.842 -13.232 27.578 1.00 70.38 77 VAL A C 1
ATOM 570 O O . VAL A 1 77 ? -22.881 -12.910 28.155 1.00 70.38 77 VAL A O 1
ATOM 573 N N . THR A 1 78 ? -20.884 -12.369 27.261 1.00 80.44 78 THR A N 1
ATOM 574 C CA . THR A 1 78 ? -21.029 -10.908 27.319 1.00 80.44 78 THR A CA 1
ATOM 575 C C . THR A 1 78 ? -21.039 -10.377 25.882 1.00 80.44 78 THR A C 1
ATOM 577 O O . THR A 1 78 ? -21.515 -11.056 24.980 1.00 80.44 78 THR A O 1
ATOM 580 N N . THR A 1 79 ? -20.426 -9.223 25.635 1.00 88.94 79 THR A N 1
ATOM 581 C CA . THR A 1 79 ? -20.133 -8.689 24.302 1.00 88.94 79 THR A CA 1
ATOM 582 C C . THR A 1 79 ? -18.695 -8.944 23.855 1.00 88.94 79 THR A C 1
ATOM 584 O O . THR A 1 79 ? -17.811 -9.019 24.698 1.00 88.94 79 THR A O 1
ATOM 587 N N . GLY A 1 80 ? -18.429 -8.996 22.547 1.00 90.00 80 GLY A N 1
ATOM 588 C CA . GLY A 1 80 ? -17.072 -8.899 22.007 1.00 90.00 80 GLY A CA 1
ATOM 589 C C . GLY A 1 80 ? -16.387 -7.562 22.317 1.00 90.00 80 GLY A C 1
ATOM 590 O O . GLY A 1 80 ? -15.185 -7.550 22.544 1.00 90.00 80 GLY A O 1
ATOM 591 N N . GLY A 1 81 ? -17.132 -6.453 22.389 1.00 94.56 81 GLY A N 1
ATOM 592 C CA . GLY A 1 81 ? -16.593 -5.099 22.550 1.00 94.56 81 GLY A CA 1
ATOM 593 C C . GLY A 1 81 ? -16.296 -4.742 24.006 1.00 94.56 81 GLY A C 1
ATOM 594 O O . GLY A 1 81 ? -15.272 -5.148 24.557 1.00 94.56 81 GLY A O 1
ATOM 595 N N . LEU A 1 82 ? -17.168 -3.944 24.633 1.00 95.25 82 LEU A N 1
ATOM 596 C CA . LEU A 1 82 ? -16.979 -3.451 26.003 1.00 95.25 82 LEU A CA 1
ATOM 597 C C . LEU A 1 82 ? -18.060 -3.973 26.944 1.00 95.25 82 LEU A C 1
ATOM 599 O O . LEU A 1 82 ? -19.227 -3.625 26.799 1.00 95.25 82 LEU A O 1
ATOM 603 N N . HIS A 1 83 ? -17.676 -4.713 27.977 1.00 93.94 83 HIS A N 1
ATOM 604 C CA . HIS A 1 83 ? -18.571 -5.052 29.081 1.00 93.94 83 HIS A CA 1
ATOM 605 C C . HIS A 1 83 ? -18.224 -4.237 30.328 1.00 93.94 83 HIS A C 1
ATOM 607 O O . HIS A 1 83 ? -17.143 -4.405 30.893 1.00 93.94 83 HIS A O 1
ATOM 613 N N . ILE A 1 84 ? -19.171 -3.440 30.817 1.00 94.12 84 ILE A N 1
ATOM 614 C CA . ILE A 1 84 ? -19.074 -2.625 32.029 1.00 94.12 84 ILE A CA 1
ATOM 615 C C . ILE A 1 84 ? -20.068 -3.160 33.069 1.00 94.12 84 ILE A C 1
ATOM 617 O O . ILE A 1 84 ? -21.275 -3.212 32.837 1.00 94.12 84 ILE A O 1
ATOM 621 N N . ALA A 1 85 ? -19.597 -3.566 34.247 1.00 91.25 85 ALA A N 1
ATOM 622 C CA . ALA A 1 85 ? -20.506 -3.986 35.312 1.00 91.25 85 ALA A CA 1
ATOM 623 C C . ALA A 1 85 ? -21.267 -2.795 35.909 1.00 91.25 85 ALA A C 1
ATOM 625 O O . ALA A 1 85 ? -20.818 -1.654 35.882 1.00 91.25 85 ALA A O 1
ATOM 626 N N . SER A 1 86 ? -22.406 -3.065 36.551 1.00 88.69 86 SER A N 1
ATOM 627 C CA . SER A 1 86 ? -23.244 -2.035 37.188 1.00 88.69 86 SER A CA 1
ATOM 628 C C . SER A 1 86 ? -22.563 -1.254 38.323 1.00 88.69 86 SER A C 1
ATOM 630 O O . SER A 1 86 ? -23.114 -0.264 38.796 1.00 88.69 86 SER A O 1
ATOM 632 N N . SER A 1 87 ? -21.426 -1.740 38.826 1.00 88.31 87 SER A N 1
ATOM 633 C CA . SER A 1 87 ? -20.591 -1.085 39.843 1.00 88.31 87 SER A CA 1
ATOM 634 C C . SER A 1 87 ? -19.508 -0.171 39.265 1.00 88.31 87 SER A C 1
ATOM 636 O O . SER A 1 87 ? -18.756 0.413 40.040 1.00 88.31 87 SER A O 1
ATOM 638 N N . SER A 1 88 ? -19.425 -0.086 37.942 1.00 91.44 88 SER A N 1
ATOM 639 C CA . SER A 1 88 ? -18.460 0.699 37.179 1.00 91.44 88 SER A CA 1
ATOM 640 C C . SER A 1 88 ? -19.191 1.685 36.274 1.00 91.44 88 SER A C 1
ATOM 642 O O . SER A 1 88 ? -20.415 1.641 36.140 1.00 91.44 88 SER A O 1
ATOM 644 N N . SER A 1 89 ? -18.441 2.567 35.634 1.00 93.19 89 SER A N 1
ATOM 645 C CA . SER A 1 89 ? -18.917 3.440 34.571 1.00 93.19 89 SER A CA 1
ATOM 646 C C . SER A 1 89 ? -17.857 3.594 33.487 1.00 93.19 89 SER A C 1
ATOM 648 O O . SER A 1 89 ? -16.665 3.433 33.743 1.00 93.19 89 SER A O 1
ATOM 650 N N . ALA A 1 90 ? -18.295 3.901 32.269 1.00 96.12 90 ALA A N 1
ATOM 651 C CA . ALA A 1 90 ? -17.405 4.279 31.181 1.00 96.12 90 ALA A CA 1
ATOM 652 C C . ALA A 1 90 ? -17.776 5.655 30.614 1.00 96.12 90 ALA A C 1
ATOM 654 O O . ALA A 1 90 ? -18.961 5.969 30.473 1.00 96.12 90 ALA A O 1
ATOM 655 N N . ILE A 1 91 ? -16.777 6.459 30.259 1.00 97.38 91 ILE A N 1
ATOM 656 C CA . ILE A 1 91 ? -16.934 7.684 29.469 1.00 97.38 91 ILE A CA 1
ATOM 657 C C . ILE A 1 91 ? -16.130 7.513 28.185 1.00 97.38 91 ILE A C 1
ATOM 659 O O . ILE A 1 91 ? -14.937 7.223 28.239 1.00 97.38 91 ILE A O 1
ATOM 663 N N . LEU A 1 92 ? -16.789 7.673 27.040 1.00 97.62 92 LEU A N 1
ATOM 664 C CA . LEU A 1 92 ? -16.173 7.555 25.718 1.00 97.62 92 LEU A CA 1
ATOM 665 C C . LEU A 1 92 ? -16.225 8.919 25.024 1.00 97.62 92 LEU A C 1
ATOM 667 O O . LEU A 1 92 ? -17.315 9.448 24.826 1.00 97.62 92 LEU A O 1
ATOM 671 N N . THR A 1 93 ? -15.079 9.466 24.629 1.00 95.25 93 THR A N 1
ATOM 672 C CA . THR A 1 93 ? -14.961 10.700 23.830 1.00 95.25 93 THR A CA 1
ATOM 673 C C . THR A 1 93 ? -14.238 10.380 22.526 1.00 95.25 93 THR A C 1
ATOM 675 O O . THR A 1 93 ? -13.229 9.674 22.552 1.00 95.25 93 THR A O 1
ATOM 678 N N . ASP A 1 94 ? -14.761 10.844 21.388 1.00 92.50 94 ASP A N 1
ATOM 679 C CA . ASP A 1 94 ? -14.206 10.608 20.045 1.00 92.50 94 ASP A CA 1
ATOM 680 C C . ASP A 1 94 ? -13.825 9.129 19.793 1.00 92.50 94 ASP A C 1
ATOM 682 O O . ASP A 1 94 ? -12.854 8.832 19.106 1.00 92.50 94 ASP A O 1
ATOM 686 N N . THR A 1 95 ? -14.535 8.178 20.408 1.00 94.94 95 THR A N 1
ATOM 687 C CA . THR A 1 95 ? -14.136 6.763 20.464 1.00 94.94 95 THR A CA 1
ATOM 688 C C . THR A 1 95 ? -15.053 5.900 19.613 1.00 94.94 95 THR A C 1
ATOM 690 O O . THR A 1 95 ? -16.274 6.049 19.659 1.00 94.94 95 THR A O 1
ATOM 693 N N . ILE A 1 96 ? -14.478 4.954 18.873 1.00 95.12 96 ILE A N 1
ATOM 694 C CA . ILE A 1 96 ? -15.222 4.056 17.988 1.00 95.12 96 ILE A CA 1
ATOM 695 C C . ILE A 1 96 ? -15.242 2.651 18.578 1.00 95.12 96 ILE A C 1
ATOM 697 O O . ILE A 1 96 ? -14.198 2.076 18.874 1.00 95.12 96 ILE A O 1
ATOM 701 N N . VAL A 1 97 ? -16.435 2.080 18.708 1.00 96.50 97 VAL A N 1
ATOM 702 C CA . VAL A 1 97 ? -16.652 0.683 19.085 1.00 96.50 97 VAL A CA 1
ATOM 703 C C . VAL A 1 97 ? -17.475 0.016 17.992 1.00 96.50 97 VAL A C 1
ATOM 705 O O . VAL A 1 97 ? -18.664 0.314 17.848 1.00 96.50 97 VAL A O 1
ATOM 708 N N . CYS A 1 98 ? -16.860 -0.856 17.196 1.00 95.50 98 CYS A N 1
ATOM 709 C CA . CYS A 1 98 ? -17.543 -1.428 16.040 1.00 95.50 98 CYS A CA 1
ATOM 710 C C . CYS A 1 98 ? -17.129 -2.851 15.674 1.00 95.50 98 CYS A C 1
ATOM 712 O O . CYS A 1 98 ? -16.054 -3.300 16.042 1.00 95.50 98 CYS A O 1
ATOM 714 N N . GLY A 1 99 ? -17.974 -3.582 14.943 1.00 94.38 99 GLY A N 1
ATOM 715 C CA . GLY A 1 99 ? -17.595 -4.882 14.370 1.00 94.38 99 GLY A CA 1
ATOM 716 C C . GLY A 1 99 ? -17.283 -5.982 15.391 1.00 94.38 99 GLY A C 1
ATOM 717 O O . GLY A 1 99 ? -16.758 -7.026 15.023 1.00 94.38 99 GLY A O 1
ATOM 718 N N . ASN A 1 100 ? -17.573 -5.776 16.677 1.00 94.81 100 ASN A N 1
ATOM 719 C CA . ASN A 1 100 ? -17.301 -6.772 17.705 1.00 94.81 100 ASN A CA 1
ATOM 720 C C . ASN A 1 100 ? -18.402 -7.841 17.714 1.00 94.81 100 ASN A C 1
ATOM 722 O O . ASN A 1 100 ? -19.593 -7.520 17.635 1.00 94.81 100 ASN A O 1
ATOM 726 N N . LEU A 1 101 ? -18.003 -9.104 17.837 1.00 94.06 101 LEU A N 1
ATOM 727 C CA . LEU A 1 101 ? -18.865 -10.266 17.643 1.00 94.06 101 LEU A CA 1
ATOM 728 C C . LEU A 1 101 ? -19.031 -11.079 18.927 1.00 94.06 101 LEU A C 1
ATOM 730 O O . LEU A 1 101 ? -18.184 -11.067 19.823 1.00 94.06 101 LEU A O 1
ATOM 734 N N . VAL A 1 102 ? -20.132 -11.821 18.989 1.00 92.38 102 VAL A N 1
ATOM 735 C CA . VAL A 1 102 ? -20.372 -12.883 19.965 1.00 92.38 102 VAL A CA 1
ATOM 736 C C . VAL A 1 102 ? -20.749 -14.146 19.203 1.00 92.38 102 VAL A C 1
ATOM 738 O O . VAL A 1 102 ? -21.697 -14.097 18.435 1.00 92.38 102 VAL A O 1
ATOM 741 N N . ASP A 1 103 ? -20.045 -15.262 19.399 1.00 91.69 103 ASP A N 1
ATOM 742 C CA . ASP A 1 103 ? -20.271 -16.522 18.666 1.00 91.69 103 ASP A CA 1
ATOM 743 C C . ASP A 1 103 ? -20.386 -16.320 17.142 1.00 91.69 103 ASP A C 1
ATOM 745 O O . ASP A 1 103 ? -21.311 -16.822 16.499 1.00 91.69 103 ASP A O 1
ATOM 749 N N . ASP A 1 104 ? -19.470 -15.527 16.579 1.00 90.88 104 ASP A N 1
ATOM 750 C CA . ASP A 1 104 ? -19.420 -15.156 15.157 1.00 90.88 104 ASP A CA 1
ATOM 751 C C . ASP A 1 104 ? -20.674 -14.435 14.629 1.00 90.88 104 ASP A C 1
ATOM 753 O O . ASP A 1 104 ? -20.872 -14.301 13.419 1.00 90.88 104 ASP A O 1
ATOM 757 N N . VAL A 1 105 ? -21.531 -13.940 15.525 1.00 90.12 105 VAL A N 1
ATOM 758 C CA . VAL A 1 105 ? -22.696 -13.128 15.180 1.00 90.12 105 VAL A CA 1
ATOM 759 C C . VAL A 1 105 ? -22.607 -11.741 15.798 1.00 90.12 105 VAL A C 1
ATOM 761 O O . VAL A 1 105 ? -21.982 -11.511 16.833 1.00 90.12 105 VAL A O 1
ATOM 764 N N . VAL A 1 106 ? -23.249 -10.786 15.132 1.00 87.31 106 VAL A N 1
ATOM 765 C CA . VAL A 1 106 ? -23.330 -9.406 15.604 1.00 87.31 106 VAL A CA 1
ATOM 766 C C . VAL A 1 106 ? -24.041 -9.356 16.956 1.00 87.31 106 VAL A C 1
ATOM 768 O O . VAL A 1 106 ? -25.096 -9.964 17.148 1.00 87.31 106 VAL A O 1
ATOM 771 N N . ALA A 1 107 ? -23.461 -8.600 17.883 1.00 84.31 107 ALA A N 1
ATOM 772 C CA . ALA A 1 107 ? -23.936 -8.452 19.251 1.00 84.31 107 ALA A CA 1
ATOM 773 C C . ALA A 1 107 ? -23.815 -6.991 19.721 1.00 84.31 107 ALA A C 1
ATOM 775 O O . ALA A 1 107 ? -23.188 -6.172 19.034 1.00 84.31 107 ALA A O 1
ATOM 776 N N . PRO A 1 108 ? -24.406 -6.627 20.879 1.00 89.69 108 PRO A N 1
ATOM 777 C CA . PRO A 1 108 ? -24.269 -5.282 21.427 1.00 89.69 108 PRO A CA 1
ATOM 778 C C . PRO A 1 108 ? -22.795 -4.910 21.548 1.00 89.69 108 PRO A C 1
ATOM 780 O O . PRO A 1 108 ? -22.039 -5.647 22.157 1.00 89.69 108 PRO A O 1
ATOM 783 N N . GLN A 1 109 ? -22.372 -3.780 20.991 1.00 95.00 109 GLN A N 1
ATOM 784 C CA . GLN A 1 109 ? -20.960 -3.371 21.019 1.00 95.00 109 GLN A CA 1
ATOM 785 C C . GLN A 1 109 ? -20.487 -2.956 22.418 1.00 95.00 109 GLN A C 1
ATOM 787 O O . GLN A 1 109 ? -19.321 -3.121 22.774 1.00 95.00 109 GLN A O 1
ATOM 792 N N . ILE A 1 110 ? -21.412 -2.421 23.215 1.00 95.62 110 ILE A N 1
ATOM 793 C CA . ILE A 1 110 ? -21.182 -1.989 24.590 1.00 95.62 110 ILE A CA 1
ATOM 794 C C . ILE A 1 110 ? -22.323 -2.536 25.447 1.00 95.62 110 ILE A C 1
ATOM 796 O O . ILE A 1 110 ? -23.497 -2.288 25.168 1.00 95.62 110 ILE A O 1
ATOM 800 N N . GLU A 1 111 ? -21.978 -3.251 26.509 1.00 93.94 111 GLU A N 1
ATOM 801 C CA . GLU A 1 111 ? -22.897 -3.729 27.535 1.00 93.94 111 GLU A CA 1
ATOM 802 C C . GLU A 1 111 ? -22.597 -3.037 28.861 1.00 93.94 111 GLU A C 1
ATOM 804 O O . GLU A 1 111 ? -21.453 -3.011 29.307 1.00 93.94 111 GLU A O 1
ATOM 809 N N . GLY A 1 112 ? -23.630 -2.510 29.521 1.00 93.06 112 GLY A N 1
ATOM 810 C CA . GLY A 1 112 ? -23.497 -1.868 30.829 1.00 93.06 112 GLY A CA 1
ATOM 811 C C . GLY A 1 112 ? -23.544 -0.336 30.811 1.00 93.06 112 GLY A C 1
ATOM 812 O O . GLY A 1 112 ? -23.912 0.268 29.801 1.00 93.06 112 GLY A O 1
ATOM 813 N N . PRO A 1 113 ? -23.259 0.310 31.956 1.00 94.19 113 PRO A N 1
ATOM 814 C CA . PRO A 1 113 ? -23.375 1.756 32.113 1.00 94.19 113 PRO A CA 1
ATOM 815 C C . PRO A 1 113 ? -22.219 2.502 31.435 1.00 94.19 113 PRO A C 1
ATOM 817 O O . PRO A 1 113 ? -21.064 2.404 31.846 1.00 94.19 113 PRO A O 1
ATOM 820 N N . TRP A 1 114 ? -22.548 3.327 30.445 1.00 95.62 114 TRP A N 1
ATOM 821 C CA . TRP A 1 114 ? -21.594 4.226 29.805 1.00 95.62 114 TRP A CA 1
ATOM 822 C C . TRP A 1 114 ? -22.236 5.572 29.458 1.00 95.62 114 TRP A C 1
ATOM 824 O O . TRP A 1 114 ? -23.461 5.705 29.418 1.00 95.62 114 TRP A O 1
ATOM 834 N N . THR A 1 115 ? -21.392 6.577 29.246 1.00 96.38 115 THR A N 1
ATOM 835 C CA . THR A 1 115 ? -21.766 7.932 28.842 1.00 96.38 115 THR A CA 1
ATOM 836 C C . THR A 1 115 ? -20.960 8.332 27.614 1.00 96.38 115 THR A C 1
ATOM 838 O O . THR A 1 115 ? -19.739 8.181 27.595 1.00 96.38 115 THR A O 1
ATOM 841 N N . ASP A 1 116 ? -21.640 8.875 26.609 1.00 94.81 116 ASP A N 1
ATOM 842 C CA . ASP A 1 116 ? -20.983 9.540 25.489 1.00 94.81 116 ASP A CA 1
ATOM 843 C C . ASP A 1 116 ? -20.493 10.927 25.936 1.00 94.81 116 ASP A C 1
ATOM 845 O O . ASP A 1 116 ? -21.288 11.800 26.293 1.00 94.81 116 ASP A O 1
ATOM 849 N N . GLY A 1 117 ? -19.174 11.102 25.959 1.00 94.25 117 GLY A N 1
ATOM 850 C CA . GLY A 1 117 ? -18.481 12.371 26.172 1.00 94.25 117 GLY A CA 1
ATOM 851 C C . GLY A 1 117 ? -18.514 13.293 24.947 1.00 94.25 117 GLY A C 1
ATOM 852 O O . GLY A 1 117 ? -18.167 14.468 25.067 1.00 94.25 117 GLY A O 1
ATOM 853 N N . GLY A 1 118 ? -18.993 12.790 23.806 1.00 94.00 118 GLY A N 1
ATOM 854 C CA . GLY A 1 118 ? -19.107 13.478 22.526 1.00 94.00 118 GLY A CA 1
ATOM 855 C C . GLY A 1 118 ? -18.222 12.831 21.461 1.00 94.00 118 GLY A C 1
ATOM 856 O O . GLY A 1 118 ? -17.116 12.389 21.757 1.00 94.00 118 GLY A O 1
ATOM 857 N N . GLY A 1 119 ? -18.710 12.780 20.218 1.00 89.19 119 GLY A N 1
ATOM 858 C CA . GLY A 1 119 ? -17.947 12.288 19.062 1.00 89.19 119 GLY A CA 1
ATOM 859 C C . GLY A 1 119 ? -17.773 10.767 18.990 1.00 89.19 119 GLY A C 1
ATOM 860 O O . GLY A 1 119 ? -17.171 10.276 18.039 1.00 89.19 119 GLY A O 1
ATOM 861 N N . SER A 1 120 ? -18.304 10.009 19.955 1.00 94.00 120 SER A N 1
ATOM 862 C CA . SER A 1 120 ? -18.162 8.553 19.984 1.00 94.00 120 SER A CA 1
ATOM 863 C C . SER A 1 120 ? -19.209 7.837 19.135 1.00 94.00 120 SER A C 1
ATOM 865 O O . SER A 1 120 ? -20.357 8.269 19.015 1.00 94.00 120 SER A O 1
ATOM 867 N N . ILE A 1 121 ? -18.821 6.695 18.570 1.00 92.50 121 ILE A N 1
ATOM 868 C CA . ILE A 1 121 ? -19.659 5.860 17.707 1.00 92.50 121 ILE A CA 1
ATOM 869 C C . ILE A 1 121 ? -19.662 4.434 18.257 1.00 92.50 121 ILE A C 1
ATOM 871 O O . ILE A 1 121 ? -18.607 3.844 18.466 1.00 92.50 121 ILE A O 1
ATOM 875 N N . ALA A 1 122 ? -20.851 3.859 18.444 1.00 94.06 122 ALA A N 1
ATOM 876 C CA . ALA A 1 122 ? -21.034 2.434 18.707 1.00 94.06 122 ALA A CA 1
ATOM 877 C C . ALA A 1 122 ? -21.895 1.831 17.587 1.00 94.06 122 ALA A C 1
ATOM 879 O O . ALA A 1 122 ? -23.063 2.199 17.452 1.00 94.06 122 ALA A O 1
ATOM 880 N N . SER A 1 123 ? -21.324 0.945 16.769 1.00 93.06 123 SER A N 1
ATOM 881 C CA . SER A 1 123 ? -21.956 0.434 15.541 1.00 93.06 123 SER A CA 1
ATOM 882 C C . SER A 1 123 ? -21.715 -1.058 15.343 1.00 93.06 123 SER A C 1
ATOM 884 O O . SER A 1 123 ? -20.640 -1.566 15.615 1.00 93.06 123 SER A O 1
ATOM 886 N N . GLU A 1 124 ? -22.693 -1.785 14.821 1.00 92.25 124 GLU A N 1
ATOM 887 C CA . GLU A 1 124 ? -22.547 -3.220 14.546 1.00 92.25 124 GLU A CA 1
ATOM 888 C C . GLU A 1 124 ? -21.460 -3.531 13.504 1.00 92.25 124 GLU A C 1
ATOM 890 O O . GLU A 1 124 ? -20.798 -4.559 13.605 1.00 92.25 124 GLU A O 1
ATOM 895 N N . ALA A 1 125 ? -21.238 -2.628 12.548 1.00 90.88 125 ALA A N 1
ATOM 896 C CA . ALA A 1 125 ? -20.192 -2.727 11.534 1.00 90.88 125 ALA A CA 1
ATOM 897 C C . ALA A 1 125 ? -19.196 -1.567 11.658 1.00 90.88 125 ALA A C 1
ATOM 899 O O . ALA A 1 125 ? -19.573 -0.455 12.052 1.00 90.88 125 ALA A O 1
ATOM 900 N N . CYS A 1 126 ? -17.934 -1.832 11.316 1.00 90.19 126 CYS A N 1
ATOM 901 C CA . CYS A 1 126 ? -16.927 -0.795 11.128 1.00 90.19 126 CYS A CA 1
ATOM 902 C C . CYS A 1 126 ? -17.020 -0.267 9.700 1.00 90.19 126 CYS A C 1
ATOM 904 O O . CYS A 1 126 ? -16.699 -0.987 8.759 1.00 90.19 126 CYS A O 1
ATOM 906 N N . GLY A 1 127 ? -17.488 0.973 9.565 1.00 91.38 127 GLY A N 1
ATOM 907 C CA . GLY A 1 127 ? -17.709 1.593 8.265 1.00 91.38 127 GLY A CA 1
ATOM 908 C C . GLY A 1 127 ? -18.865 0.975 7.478 1.00 91.38 127 GLY A C 1
ATOM 909 O O . GLY A 1 127 ? -19.626 0.124 7.948 1.00 91.38 127 GLY A O 1
ATOM 910 N N . SER A 1 128 ? -19.012 1.465 6.261 1.00 94.38 128 SER A N 1
ATOM 911 C CA . SER A 1 128 ? -20.031 1.112 5.288 1.00 94.38 128 SER A CA 1
ATOM 912 C C . SER A 1 128 ? -19.433 1.086 3.882 1.00 94.38 128 SER A C 1
ATOM 914 O O . SER A 1 128 ? -18.311 1.538 3.660 1.00 94.38 128 SER A O 1
ATOM 916 N N . THR A 1 129 ? -20.168 0.536 2.917 1.00 97.62 129 THR A N 1
ATOM 917 C CA . THR A 1 129 ? -19.732 0.528 1.517 1.00 97.62 129 THR A CA 1
ATOM 918 C C . THR A 1 129 ? -20.446 1.620 0.731 1.00 97.62 129 THR A C 1
ATOM 920 O O . THR A 1 129 ? -21.676 1.639 0.680 1.00 97.62 129 THR A O 1
ATOM 923 N N . ILE A 1 130 ? -19.667 2.488 0.088 1.00 98.50 130 ILE A N 1
ATOM 924 C CA . ILE A 1 130 ? -20.119 3.530 -0.835 1.00 98.50 130 ILE A CA 1
ATOM 925 C C . ILE A 1 130 ? -19.767 3.088 -2.256 1.00 98.50 130 ILE A C 1
ATOM 927 O O . ILE A 1 130 ? -18.606 2.817 -2.546 1.00 98.50 130 ILE A O 1
ATOM 931 N N . HIS A 1 131 ? -20.744 3.026 -3.156 1.00 98.62 131 HIS A N 1
ATOM 932 C CA . HIS A 1 131 ? -20.540 2.536 -4.518 1.00 98.62 131 HIS A CA 1
ATOM 933 C C . HIS A 1 131 ? -20.385 3.688 -5.507 1.00 98.62 131 HIS A C 1
ATOM 935 O O . HIS A 1 131 ? -21.267 4.535 -5.641 1.00 98.62 131 HIS A O 1
ATOM 941 N N . VAL A 1 132 ? -19.318 3.669 -6.296 1.00 98.38 132 VAL A N 1
ATOM 942 C CA . VAL A 1 132 ? -19.117 4.591 -7.418 1.00 98.38 132 VAL A CA 1
ATOM 943 C C . VAL A 1 132 ? -19.321 3.814 -8.725 1.00 98.38 132 VAL A C 1
ATOM 945 O O . VAL A 1 132 ? -18.689 2.775 -8.909 1.00 98.38 132 VAL A O 1
ATOM 948 N N . PRO A 1 133 ? -20.188 4.269 -9.654 1.00 97.88 133 PRO A N 1
ATOM 949 C CA . PRO A 1 133 ? -20.857 5.571 -9.679 1.00 97.88 133 PRO A CA 1
ATOM 950 C C . PRO A 1 133 ? -22.296 5.595 -9.105 1.00 97.88 133 PRO A C 1
ATOM 952 O O . PRO A 1 133 ? -23.027 6.562 -9.313 1.00 97.88 133 PRO A O 1
ATOM 955 N N . THR A 1 134 ? -22.768 4.510 -8.480 1.00 97.81 134 THR A N 1
ATOM 956 C CA . THR A 1 134 ? -24.197 4.347 -8.134 1.00 97.81 134 THR A CA 1
ATOM 957 C C . THR A 1 134 ? -24.671 5.293 -7.028 1.00 97.81 134 THR A C 1
ATOM 959 O O . THR A 1 134 ? -25.746 5.880 -7.157 1.00 97.81 134 THR A O 1
ATOM 962 N N . ASP A 1 135 ? -23.885 5.433 -5.960 1.00 98.25 135 ASP A N 1
ATOM 963 C CA . ASP A 1 135 ? -24.192 6.289 -4.809 1.00 98.25 135 ASP A CA 1
ATOM 964 C C . ASP A 1 135 ? -23.673 7.720 -5.032 1.00 98.25 135 ASP A C 1
ATOM 966 O O . ASP A 1 135 ? -24.358 8.686 -4.688 1.00 98.25 135 ASP A O 1
ATOM 970 N N . TYR A 1 136 ? -22.509 7.860 -5.677 1.00 97.69 136 TYR A N 1
ATOM 971 C CA . TYR A 1 136 ? -21.901 9.139 -6.065 1.00 97.69 136 TYR A CA 1
ATOM 972 C C . TYR A 1 136 ? -21.372 9.081 -7.491 1.00 97.69 136 TYR A C 1
ATOM 974 O O . TYR A 1 136 ? -20.794 8.076 -7.891 1.00 97.69 136 TYR A O 1
ATOM 982 N N . ALA A 1 137 ? -21.529 10.166 -8.253 1.00 94.75 137 ALA A N 1
ATOM 983 C CA . ALA A 1 137 ? -21.133 10.195 -9.659 1.00 94.75 137 ALA A CA 1
ATOM 984 C C . ALA A 1 137 ? -19.609 10.176 -9.841 1.00 94.75 137 ALA A C 1
ATOM 986 O O . ALA A 1 137 ? -19.117 9.656 -10.844 1.00 94.75 137 ALA A O 1
ATOM 987 N N . THR A 1 138 ? -18.871 10.741 -8.884 1.00 94.44 138 THR A N 1
ATOM 988 C CA . THR A 1 138 ? -17.408 10.832 -8.914 1.00 94.44 138 THR A CA 1
ATOM 989 C C . THR A 1 138 ? -16.772 10.189 -7.685 1.00 94.44 138 THR A C 1
ATOM 991 O O . THR A 1 138 ? -17.387 10.089 -6.622 1.00 94.44 138 THR A O 1
ATOM 994 N N . ILE A 1 139 ? -15.508 9.781 -7.823 1.00 96.94 139 ILE A N 1
ATOM 995 C CA . ILE A 1 139 ? -14.733 9.205 -6.717 1.00 96.94 139 ILE A CA 1
ATOM 996 C C . ILE A 1 139 ? -14.482 10.262 -5.633 1.00 96.94 139 ILE A C 1
ATOM 998 O O . ILE A 1 139 ? -14.614 9.951 -4.455 1.00 96.94 139 ILE A O 1
ATOM 1002 N N . GLN A 1 140 ? -14.196 11.517 -6.005 1.00 95.38 140 GLN A N 1
ATOM 1003 C CA . GLN A 1 140 ? -13.966 12.582 -5.021 1.00 95.38 140 GLN A CA 1
ATOM 1004 C C . GLN A 1 140 ? -15.209 12.850 -4.163 1.00 95.38 140 GLN A C 1
ATOM 1006 O O . GLN A 1 140 ? -15.084 12.962 -2.951 1.00 95.38 140 GLN A O 1
ATOM 1011 N N . GLU A 1 141 ? -16.412 12.878 -4.746 1.00 95.50 141 GLU A N 1
ATOM 1012 C CA . GLU A 1 141 ? -17.648 13.040 -3.963 1.00 95.50 141 GLU A CA 1
ATOM 1013 C C . GLU A 1 141 ? -17.860 11.885 -2.971 1.00 95.50 141 GLU A C 1
ATOM 1015 O O . GLU A 1 141 ? -18.295 12.115 -1.840 1.00 95.50 141 GLU A O 1
ATOM 1020 N N . ALA A 1 142 ? -17.527 10.651 -3.371 1.00 98.00 142 ALA A N 1
ATOM 1021 C CA . ALA A 1 142 ? -17.562 9.502 -2.471 1.00 98.00 142 ALA A CA 1
ATOM 1022 C C . ALA A 1 142 ? -16.526 9.634 -1.343 1.00 98.00 142 ALA A C 1
ATOM 1024 O O . ALA A 1 142 ? -16.858 9.378 -0.189 1.00 98.00 142 ALA A O 1
ATOM 1025 N N . VAL A 1 143 ? -15.302 10.083 -1.648 1.00 96.69 143 VAL A N 1
ATOM 1026 C CA . VAL A 1 143 ? -14.253 10.352 -0.648 1.00 96.69 143 VAL A CA 1
ATOM 1027 C C . VAL A 1 143 ? -14.692 11.434 0.329 1.00 96.69 143 VAL A C 1
ATOM 1029 O O . VAL A 1 143 ? -14.551 11.260 1.540 1.00 96.69 143 VAL A O 1
ATOM 1032 N N . ASP A 1 144 ? -15.272 12.526 -0.161 1.00 95.31 144 ASP A N 1
ATOM 1033 C CA . ASP A 1 144 ? -15.746 13.629 0.671 1.00 95.31 144 ASP A CA 1
ATOM 1034 C C . ASP A 1 144 ? -16.818 13.148 1.656 1.00 95.31 144 ASP A C 1
ATOM 1036 O O . ASP A 1 144 ? -16.761 13.486 2.844 1.00 95.31 144 ASP A O 1
ATOM 1040 N N . ALA A 1 145 ? -17.739 12.302 1.186 1.00 96.38 145 ALA A N 1
ATOM 1041 C CA . ALA A 1 145 ? -18.815 11.728 1.984 1.00 96.38 145 ALA A CA 1
ATOM 1042 C C . ALA A 1 145 ? -18.378 10.606 2.940 1.00 96.38 145 ALA A C 1
ATOM 1044 O O . ALA A 1 145 ? -19.037 10.408 3.961 1.00 96.38 145 ALA A O 1
ATOM 1045 N N . ALA A 1 146 ? -17.293 9.893 2.628 1.00 95.81 146 ALA A N 1
ATOM 1046 C CA . ALA A 1 146 ? -16.848 8.730 3.386 1.00 95.81 146 ALA A CA 1
ATOM 1047 C C . ALA A 1 146 ? -16.469 9.085 4.833 1.00 95.81 146 ALA A C 1
ATOM 1049 O O . ALA A 1 146 ? -15.695 10.015 5.089 1.00 95.81 146 ALA A O 1
ATOM 1050 N N . GLY A 1 147 ? -17.004 8.327 5.782 1.00 90.94 147 GLY A N 1
ATOM 1051 C CA . GLY A 1 147 ? -16.580 8.292 7.173 1.00 90.94 147 GLY A CA 1
ATOM 1052 C C . GLY A 1 147 ? -15.391 7.357 7.393 1.00 90.94 147 GLY A C 1
ATOM 1053 O O . GLY A 1 147 ? -14.895 6.700 6.484 1.00 90.94 147 GLY A O 1
ATOM 1054 N N . ILE A 1 148 ? -14.921 7.300 8.635 1.00 89.00 148 ILE A N 1
ATOM 1055 C CA . ILE A 1 148 ? -13.880 6.357 9.054 1.00 89.00 148 ILE A CA 1
ATOM 1056 C C . ILE A 1 148 ? -14.312 4.901 8.812 1.00 89.00 148 ILE A C 1
ATOM 1058 O O . ILE A 1 148 ? -15.450 4.529 9.094 1.00 89.00 148 ILE A O 1
ATOM 1062 N N . PHE A 1 149 ? -13.382 4.092 8.308 1.00 92.25 149 PHE A N 1
ATOM 1063 C CA . PHE A 1 149 ? -13.538 2.688 7.913 1.00 92.25 149 PHE A CA 1
ATOM 1064 C C . PHE A 1 149 ? -14.468 2.426 6.729 1.00 92.25 149 PHE A C 1
ATOM 1066 O O . PHE A 1 149 ? -14.673 1.265 6.375 1.00 92.25 149 PHE A O 1
ATOM 1073 N N . ASP A 1 150 ? -15.022 3.460 6.093 1.00 96.06 150 ASP A N 1
ATOM 1074 C CA . ASP A 1 150 ? -15.805 3.248 4.884 1.00 96.06 150 ASP A CA 1
ATOM 1075 C C . ASP A 1 150 ? -14.937 2.660 3.763 1.00 96.06 150 ASP A C 1
ATOM 1077 O O . ASP A 1 150 ? -13.756 2.980 3.598 1.00 96.06 150 ASP A O 1
ATOM 1081 N N . THR A 1 151 ? -15.565 1.801 2.968 1.00 98.25 151 THR A N 1
ATOM 1082 C CA . THR A 1 151 ? -15.014 1.282 1.720 1.00 98.25 151 THR A CA 1
ATOM 1083 C C . THR A 1 151 ? -15.712 1.959 0.553 1.00 98.25 151 THR A C 1
ATOM 1085 O O . THR A 1 151 ? -16.928 1.853 0.400 1.00 98.25 151 THR A O 1
ATOM 1088 N N . ILE A 1 152 ? -14.949 2.615 -0.309 1.00 98.75 152 ILE A N 1
ATOM 1089 C CA . ILE A 1 152 ? -15.425 3.140 -1.584 1.00 98.75 152 ILE A CA 1
ATOM 1090 C C . ILE A 1 152 ? -15.202 2.056 -2.637 1.00 98.75 152 ILE A C 1
ATOM 1092 O O . ILE A 1 152 ? -14.079 1.851 -3.093 1.00 98.75 152 ILE A O 1
ATOM 1096 N N . ALA A 1 153 ? -16.270 1.350 -2.999 1.00 98.69 153 ALA A N 1
ATOM 1097 C CA . ALA A 1 153 ? -16.269 0.320 -4.031 1.00 98.69 153 ALA A CA 1
ATOM 1098 C C . ALA A 1 153 ? -16.479 0.960 -5.412 1.00 98.69 153 ALA A C 1
ATOM 1100 O O . ALA A 1 153 ? -17.540 1.525 -5.691 1.00 98.69 153 ALA A O 1
ATOM 1101 N N . ILE A 1 154 ? -15.475 0.878 -6.281 1.00 98.81 154 ILE A N 1
ATOM 1102 C CA . ILE A 1 154 ? -15.463 1.526 -7.595 1.00 98.81 154 ILE A CA 1
ATOM 1103 C C . ILE A 1 154 ? -15.697 0.463 -8.669 1.00 98.81 154 ILE A C 1
ATOM 1105 O O . ILE A 1 154 ? -14.912 -0.472 -8.810 1.00 98.81 154 ILE A O 1
ATOM 1109 N N . ALA A 1 155 ? -16.784 0.605 -9.425 1.00 98.75 155 ALA A N 1
ATOM 1110 C CA . ALA A 1 155 ? -17.102 -0.293 -10.530 1.00 98.75 155 ALA A CA 1
ATOM 1111 C C . ALA A 1 155 ? -16.103 -0.149 -11.691 1.00 98.75 155 ALA A C 1
ATOM 1113 O O . ALA A 1 155 ? -15.517 0.916 -11.892 1.00 98.75 155 ALA A O 1
ATOM 1114 N N . ALA A 1 156 ? -15.950 -1.204 -12.493 1.00 98.69 156 ALA A N 1
ATOM 1115 C CA . ALA A 1 156 ? -15.078 -1.203 -13.665 1.00 98.69 156 ALA A CA 1
ATOM 1116 C C . ALA A 1 156 ? -15.383 -0.032 -14.620 1.00 98.69 156 ALA A C 1
ATOM 1118 O O . ALA A 1 156 ? -16.538 0.234 -14.973 1.00 98.69 156 ALA A O 1
ATOM 1119 N N . GLY A 1 157 ? -14.337 0.651 -15.083 1.00 98.25 157 GLY A N 1
ATOM 1120 C CA . GLY A 1 157 ? -14.471 1.834 -15.930 1.00 98.25 157 GLY A CA 1
ATO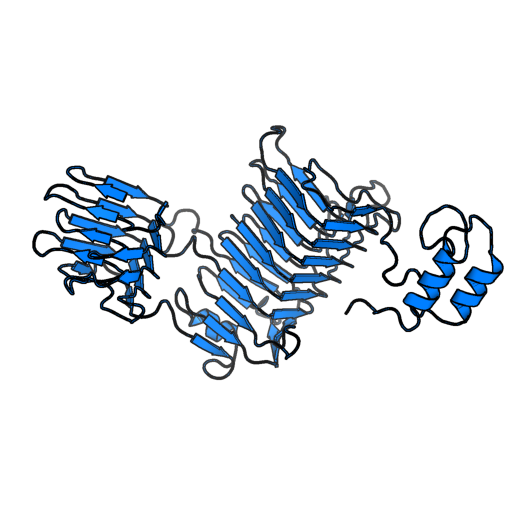M 1121 C C . GLY A 1 157 ? -13.256 2.756 -15.892 1.00 98.25 157 GLY A C 1
ATOM 1122 O O . GLY A 1 157 ? -12.307 2.531 -15.147 1.00 98.25 157 GLY A O 1
ATOM 1123 N N . THR A 1 158 ? -13.297 3.810 -16.709 1.00 97.75 158 THR A N 1
ATOM 1124 C CA . THR A 1 158 ? -12.271 4.861 -16.740 1.00 97.75 158 THR A CA 1
ATOM 1125 C C . THR A 1 158 ? -12.818 6.141 -16.122 1.00 97.75 158 THR A C 1
ATOM 1127 O O . THR A 1 158 ? -13.870 6.630 -16.536 1.00 97.75 158 THR A O 1
ATOM 1130 N N . TYR A 1 159 ? -12.083 6.689 -15.162 1.00 96.19 159 TYR A N 1
ATOM 1131 C CA . TYR A 1 159 ? -12.436 7.866 -14.381 1.00 96.19 159 TYR A CA 1
ATOM 1132 C C . TYR A 1 159 ? -11.339 8.917 -14.547 1.00 96.19 159 TYR A C 1
ATOM 1134 O O . TYR A 1 159 ? -10.186 8.654 -14.212 1.00 96.19 159 TYR A O 1
ATOM 1142 N N . GLY A 1 160 ? -11.690 10.091 -15.073 1.00 93.69 160 GLY A N 1
ATOM 1143 C CA . GLY A 1 160 ? -10.760 11.216 -15.190 1.00 93.69 160 GLY A CA 1
ATOM 1144 C C . GLY A 1 160 ? -10.402 11.776 -13.812 1.00 93.69 160 GLY A C 1
ATOM 1145 O O . GLY A 1 160 ? -11.298 12.046 -13.009 1.00 93.69 160 GLY A O 1
ATOM 1146 N N . ILE A 1 161 ? -9.106 11.928 -13.540 1.00 90.69 161 ILE A N 1
ATOM 1147 C CA . ILE A 1 161 ? -8.549 12.480 -12.306 1.00 90.69 161 ILE A CA 1
ATOM 1148 C C . ILE A 1 161 ? -7.722 13.719 -12.643 1.00 90.69 161 ILE A C 1
ATOM 1150 O O . ILE A 1 161 ? -6.708 13.631 -13.332 1.00 90.69 161 ILE A O 1
ATOM 1154 N N . GLY A 1 162 ? -8.131 14.850 -12.078 1.00 83.94 162 GLY A N 1
ATOM 1155 C CA . GLY A 1 162 ? -7.490 16.143 -12.293 1.00 83.94 162 GLY A CA 1
ATOM 1156 C C . GLY A 1 162 ? -8.161 16.944 -13.401 1.00 83.94 162 GLY A C 1
ATOM 1157 O O . GLY A 1 162 ? -8.860 16.408 -14.256 1.00 83.94 162 GLY A O 1
ATOM 1158 N N . ASP A 1 163 ? -7.993 18.257 -13.340 1.00 82.12 163 ASP A N 1
ATOM 1159 C CA . ASP A 1 163 ? -8.362 19.194 -14.391 1.00 82.12 163 ASP A CA 1
ATOM 1160 C C . ASP A 1 163 ? -7.543 20.491 -14.238 1.00 82.12 163 ASP A C 1
ATOM 1162 O O . ASP A 1 163 ? -6.537 20.551 -13.531 1.00 82.12 163 ASP A O 1
ATOM 1166 N N . SER A 1 164 ? -7.932 21.559 -14.935 1.00 76.88 164 SER A N 1
ATOM 1167 C CA . SER A 1 164 ? -7.247 22.854 -14.828 1.00 76.88 164 SER A CA 1
ATOM 1168 C C . SER A 1 164 ? -7.435 23.573 -13.483 1.00 76.88 164 SER A C 1
ATOM 1170 O O . SER A 1 164 ? -6.768 24.580 -13.244 1.00 76.88 164 SER A O 1
ATOM 1172 N N . GLU A 1 165 ? -8.378 23.133 -12.650 1.00 77.38 165 GLU A N 1
ATOM 1173 C CA . GLU A 1 165 ? -8.778 23.754 -11.382 1.00 77.38 165 GLU A CA 1
ATOM 1174 C C . GLU A 1 165 ? -8.450 22.884 -10.152 1.00 77.38 165 GLU A C 1
ATOM 1176 O O . GLU A 1 165 ? -8.282 23.433 -9.061 1.00 77.38 165 GLU A O 1
ATOM 1181 N N . SER A 1 166 ? -8.309 21.565 -10.314 1.00 77.38 166 SER A N 1
ATOM 1182 C CA . SER A 1 166 ? -7.968 20.603 -9.265 1.00 77.38 166 SER A CA 1
ATOM 1183 C C . SER A 1 166 ? -6.847 19.658 -9.714 1.00 77.38 166 SER A C 1
ATOM 1185 O O . SER A 1 166 ? -6.958 19.043 -10.773 1.00 77.38 166 SER A O 1
ATOM 1187 N N . PRO A 1 167 ? -5.791 19.466 -8.901 1.00 72.44 167 PRO A N 1
ATOM 1188 C CA . PRO A 1 167 ? -4.676 18.592 -9.255 1.00 72.44 167 PRO A CA 1
ATOM 1189 C C . PRO A 1 167 ? -5.030 17.095 -9.228 1.00 72.44 167 PRO A C 1
ATOM 1191 O O . PRO A 1 167 ? -4.211 16.288 -9.648 1.00 72.44 167 PRO A O 1
ATOM 1194 N N . GLY A 1 168 ? -6.213 16.688 -8.752 1.00 86.38 168 GLY A N 1
ATOM 1195 C CA . GLY A 1 168 ? -6.644 15.291 -8.834 1.00 86.38 168 GLY A CA 1
ATOM 1196 C C . GLY A 1 168 ? -7.521 14.813 -7.683 1.00 86.38 168 GLY A C 1
ATOM 1197 O O . GLY A 1 168 ? -8.406 15.539 -7.233 1.00 86.38 168 GLY A O 1
ATOM 1198 N N . LEU A 1 169 ? -7.302 13.564 -7.263 1.00 94.19 169 LEU A N 1
ATOM 1199 C CA . LEU A 1 169 ? -8.077 12.855 -6.241 1.00 94.19 169 LEU A CA 1
ATOM 1200 C C . LEU A 1 169 ? -7.389 13.003 -4.884 1.00 94.19 169 LEU A C 1
ATOM 1202 O O . LEU A 1 169 ? -6.292 12.483 -4.695 1.00 94.19 169 LEU A O 1
ATOM 1206 N N . GLY A 1 170 ? -8.029 13.697 -3.946 1.00 94.19 170 GLY A N 1
ATOM 1207 C CA . GLY A 1 170 ? -7.491 13.962 -2.613 1.00 94.19 170 GLY A CA 1
ATOM 1208 C C . GLY A 1 170 ? -8.174 13.136 -1.526 1.00 94.19 170 GLY A C 1
ATOM 1209 O O . GLY A 1 170 ? -9.373 13.294 -1.292 1.00 94.19 170 GLY A O 1
ATOM 1210 N N . ILE A 1 171 ? -7.401 12.319 -0.810 1.00 93.88 171 ILE A N 1
ATOM 1211 C CA . ILE A 1 171 ? -7.824 11.563 0.376 1.00 93.88 171 ILE A CA 1
ATOM 1212 C C . ILE A 1 171 ? -7.099 12.151 1.586 1.00 93.88 171 ILE A C 1
ATOM 1214 O O . ILE A 1 171 ? -5.951 11.816 1.869 1.00 93.88 171 ILE A O 1
ATOM 1218 N N . LEU A 1 172 ? -7.762 13.079 2.275 1.00 90.00 172 LEU A N 1
ATOM 1219 C CA . LEU A 1 172 ? -7.146 13.903 3.317 1.00 90.00 172 LEU A CA 1
ATOM 1220 C C . LEU A 1 172 ? -7.768 13.629 4.681 1.00 90.00 172 LEU A C 1
ATOM 1222 O O . LEU A 1 172 ? -8.975 13.815 4.842 1.00 90.00 172 LEU A O 1
ATOM 1226 N N . ASN A 1 173 ? -6.944 13.272 5.669 1.00 85.00 173 ASN A N 1
ATOM 1227 C CA . ASN A 1 173 ? -7.360 13.009 7.053 1.00 85.00 173 ASN A CA 1
ATOM 1228 C C . ASN A 1 173 ? -8.502 11.982 7.134 1.00 85.00 173 ASN A C 1
ATOM 1230 O O . ASN A 1 173 ? -9.488 12.164 7.854 1.00 85.00 173 ASN A O 1
ATOM 1234 N N . LYS A 1 174 ? -8.395 10.927 6.324 1.00 88.44 174 LYS A N 1
ATOM 1235 C CA . LYS A 1 174 ? -9.364 9.834 6.227 1.00 88.44 174 LYS A CA 1
ATOM 1236 C C . LYS A 1 174 ? -8.650 8.532 6.555 1.00 88.44 174 LYS A C 1
ATOM 1238 O O . LYS A 1 174 ? -7.479 8.385 6.241 1.00 88.44 174 LYS A O 1
ATOM 1243 N N . ALA A 1 175 ? -9.393 7.586 7.109 1.00 90.38 175 ALA A N 1
ATOM 1244 C CA . ALA A 1 175 ? -8.976 6.200 7.273 1.00 90.38 175 ALA A CA 1
ATOM 1245 C C . ALA A 1 175 ? -10.006 5.325 6.554 1.00 90.38 175 ALA A C 1
ATOM 1247 O O . ALA A 1 175 ? -10.987 4.899 7.159 1.00 90.38 175 ALA A O 1
ATOM 1248 N N . ILE A 1 176 ? -9.844 5.187 5.237 1.00 95.19 176 ILE A N 1
ATOM 1249 C CA . ILE A 1 176 ? -10.803 4.549 4.324 1.00 95.19 176 ILE A CA 1
ATOM 1250 C C . ILE A 1 176 ? -10.089 3.588 3.376 1.00 95.19 176 ILE A C 1
ATOM 1252 O O . ILE A 1 176 ? -8.874 3.681 3.181 1.00 95.19 176 ILE A O 1
ATOM 1256 N N . THR A 1 177 ? -10.871 2.726 2.734 1.00 98.00 177 THR A N 1
ATOM 1257 C CA . THR A 1 177 ? -10.408 1.873 1.636 1.00 98.00 177 THR A CA 1
ATOM 1258 C C . THR A 1 177 ? -11.015 2.348 0.321 1.00 98.00 177 THR A C 1
ATOM 1260 O O . THR A 1 177 ? -12.232 2.484 0.219 1.00 98.00 177 THR A O 1
ATOM 1263 N N . LEU A 1 178 ? -10.197 2.569 -0.707 1.00 98.31 178 LEU A N 1
ATOM 1264 C CA . LEU A 1 178 ? -10.656 2.654 -2.096 1.00 98.31 178 LEU A CA 1
ATOM 1265 C C . LEU A 1 178 ? -10.407 1.302 -2.756 1.00 98.31 178 LEU A C 1
ATOM 1267 O O . LEU A 1 178 ? -9.257 0.899 -2.904 1.00 98.31 178 LEU A O 1
ATOM 1271 N N . SER A 1 179 ? -11.479 0.626 -3.159 1.00 98.56 179 SER A N 1
ATOM 1272 C CA . SER A 1 179 ? -11.427 -0.725 -3.716 1.00 98.56 179 SER A CA 1
ATOM 1273 C C . SER A 1 179 ? -12.019 -0.737 -5.122 1.00 98.56 179 SER A C 1
ATOM 1275 O O . SER A 1 179 ? -13.216 -0.505 -5.310 1.00 98.56 179 SER A O 1
ATOM 1277 N N . GLY A 1 180 ? -11.167 -0.946 -6.122 1.00 98.62 180 GLY A N 1
ATOM 1278 C CA . GLY A 1 180 ? -11.552 -1.073 -7.520 1.00 98.62 180 GLY A CA 1
ATOM 1279 C C . GLY A 1 180 ? -11.970 -2.495 -7.882 1.00 98.62 180 GLY A C 1
ATOM 1280 O O . GLY A 1 180 ? -11.368 -3.476 -7.446 1.00 98.62 180 GLY A O 1
ATOM 1281 N N . GLU A 1 181 ? -12.997 -2.614 -8.720 1.00 98.56 181 GLU A N 1
ATOM 1282 C CA . GLU A 1 181 ? -13.350 -3.877 -9.362 1.00 98.56 181 GLU A CA 1
ATOM 1283 C C . GLU A 1 181 ? -12.168 -4.420 -10.185 1.00 98.56 181 GLU A C 1
ATOM 1285 O O . GLU A 1 181 ? -11.421 -3.668 -10.819 1.00 98.56 181 GLU A O 1
ATOM 1290 N N . THR A 1 182 ? -12.007 -5.742 -10.195 1.00 97.62 182 THR A N 1
ATOM 1291 C CA . THR A 1 182 ? -10.949 -6.439 -10.930 1.00 97.62 182 THR A CA 1
ATOM 1292 C C . THR A 1 182 ? -11.509 -7.232 -12.107 1.00 97.62 182 THR A C 1
ATOM 1294 O O . THR A 1 182 ? -12.659 -7.676 -12.119 1.00 97.62 182 THR A O 1
ATOM 1297 N N . ASN A 1 183 ? -10.674 -7.422 -13.125 1.00 94.31 183 ASN A N 1
ATOM 1298 C CA . ASN A 1 183 ? -10.944 -8.327 -14.229 1.00 94.31 183 ASN A CA 1
ATOM 1299 C C . ASN A 1 183 ? -10.896 -9.784 -13.742 1.00 94.31 183 ASN A C 1
ATOM 1301 O O . ASN A 1 183 ? -10.416 -10.102 -12.654 1.00 94.31 183 ASN A O 1
ATOM 1305 N N . SER A 1 184 ? -11.345 -10.714 -14.587 1.00 94.94 184 SER A N 1
ATOM 1306 C CA . SER A 1 184 ? -11.356 -12.145 -14.253 1.00 94.94 184 SER A CA 1
ATOM 1307 C C . SER A 1 184 ? -9.973 -12.757 -13.998 1.00 94.94 184 SER A C 1
ATOM 1309 O O . SER A 1 184 ? -9.895 -13.835 -1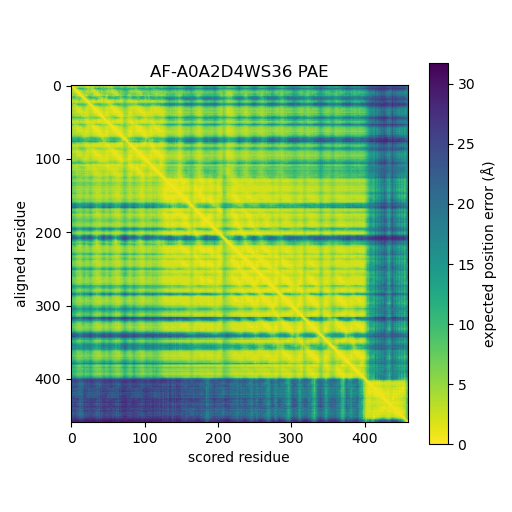3.416 1.00 94.94 184 SER A O 1
ATOM 1311 N N . ASP A 1 185 ? -8.906 -12.116 -14.478 1.00 88.25 185 ASP A N 1
ATOM 1312 C CA . ASP A 1 185 ? -7.512 -12.513 -14.242 1.00 88.25 185 ASP A CA 1
ATOM 1313 C C . ASP A 1 185 ? -6.916 -11.897 -12.963 1.00 88.25 185 ASP A C 1
ATOM 1315 O O . ASP A 1 185 ? -5.775 -12.188 -12.621 1.00 88.25 185 ASP A O 1
ATOM 1319 N N . GLY A 1 186 ? -7.690 -11.079 -12.242 1.00 91.12 186 GLY A N 1
ATOM 1320 C CA . GLY A 1 186 ? -7.263 -10.374 -11.039 1.00 91.12 186 GLY A CA 1
ATOM 1321 C C . GLY A 1 186 ? -6.667 -8.990 -11.295 1.00 91.12 186 GLY A C 1
ATOM 1322 O O . GLY A 1 186 ? -6.510 -8.244 -10.334 1.00 91.12 186 GLY A O 1
ATOM 1323 N N . SER A 1 187 ? -6.392 -8.599 -12.544 1.00 92.44 187 SER A N 1
ATOM 1324 C CA . SER A 1 187 ? -5.876 -7.259 -12.856 1.00 92.44 187 SER A CA 1
ATOM 1325 C C . SER A 1 187 ? -6.919 -6.160 -12.581 1.00 92.44 187 SER A C 1
ATOM 1327 O O . SER A 1 187 ? -8.122 -6.429 -12.645 1.00 92.44 187 SER A O 1
ATOM 1329 N N . PRO A 1 188 ? -6.510 -4.910 -12.297 1.00 97.81 188 PRO A N 1
ATOM 1330 C CA . PRO A 1 188 ? -7.435 -3.785 -12.143 1.00 97.81 188 PRO A CA 1
ATOM 1331 C C . PRO A 1 188 ? -8.368 -3.587 -13.348 1.00 97.81 188 PRO A C 1
ATOM 1333 O O . PRO A 1 188 ? -7.909 -3.452 -14.484 1.00 97.81 188 PRO A O 1
ATOM 1336 N N . ALA A 1 189 ? -9.682 -3.503 -13.111 1.00 98.31 189 ALA A N 1
ATOM 1337 C CA . ALA A 1 189 ? -10.669 -3.098 -14.122 1.00 98.31 189 ALA A CA 1
ATOM 1338 C C . ALA A 1 189 ? -11.040 -1.605 -14.022 1.00 98.31 189 ALA A C 1
ATOM 1340 O O . ALA A 1 189 ? -11.756 -1.075 -14.878 1.00 98.31 189 ALA A O 1
ATOM 1341 N N . VAL A 1 190 ? -10.552 -0.922 -12.983 1.00 98.81 190 VAL A N 1
ATOM 1342 C CA . VAL A 1 190 ? -10.727 0.515 -12.759 1.00 98.81 190 VAL A CA 1
ATOM 1343 C C . VAL A 1 190 ? -9.483 1.264 -13.215 1.00 98.81 190 VAL A C 1
ATOM 1345 O O . VAL A 1 190 ? -8.385 1.027 -12.711 1.00 98.81 190 VAL A O 1
ATOM 1348 N N . VAL A 1 191 ? -9.668 2.201 -14.144 1.00 98.38 191 VAL A N 1
ATOM 1349 C CA . VAL A 1 191 ? -8.615 3.090 -14.640 1.00 98.38 191 VAL A CA 1
ATOM 1350 C C . VAL A 1 191 ? -8.847 4.506 -14.124 1.00 98.38 191 VAL A C 1
ATOM 1352 O O . VAL A 1 191 ? -9.866 5.123 -14.431 1.00 98.38 191 VAL A O 1
ATOM 1355 N N . LEU A 1 192 ? -7.884 5.034 -13.379 1.00 97.44 192 LEU A N 1
ATOM 1356 C CA . LEU A 1 192 ? -7.776 6.436 -12.999 1.00 97.44 192 LEU A CA 1
ATOM 1357 C C . LEU A 1 192 ? -6.912 7.145 -14.043 1.00 97.44 192 LEU A C 1
ATOM 1359 O O . LEU A 1 192 ? -5.695 6.974 -14.080 1.00 97.44 192 LEU A O 1
ATOM 1363 N N . GLN A 1 193 ? -7.554 7.898 -14.929 1.00 96.00 193 GLN A N 1
ATOM 1364 C CA . GLN A 1 193 ? -6.902 8.575 -16.042 1.00 96.00 193 GLN A CA 1
ATOM 1365 C C . GLN A 1 193 ? -6.528 9.996 -15.630 1.00 96.00 193 GLN A C 1
ATOM 1367 O O . GLN A 1 193 ? -7.408 10.829 -15.442 1.00 96.00 193 GLN A O 1
ATOM 1372 N N . GLY A 1 194 ? -5.235 10.287 -15.528 1.00 93.12 194 GLY A N 1
ATOM 1373 C CA . GLY A 1 194 ? -4.740 11.636 -15.296 1.00 93.12 194 GLY A CA 1
ATOM 1374 C C . GLY A 1 194 ? -5.158 12.596 -16.413 1.00 93.12 194 GLY A C 1
ATOM 1375 O O . GLY A 1 194 ? -4.966 12.303 -17.597 1.00 93.12 194 GLY A O 1
ATOM 1376 N N . GLU A 1 195 ? -5.714 13.744 -16.031 1.00 88.75 195 GLU A N 1
ATOM 1377 C CA . GLU A 1 195 ? -6.111 14.841 -16.912 1.00 88.75 195 GLU A CA 1
ATOM 1378 C C . GLU A 1 195 ? -5.564 16.179 -16.381 1.00 88.75 195 GLU A C 1
ATOM 1380 O O . GLU A 1 195 ? -5.543 16.431 -15.179 1.00 88.75 195 GLU A O 1
ATOM 1385 N N . GLY A 1 196 ? -5.127 17.069 -17.277 1.00 83.12 196 GLY A N 1
ATOM 1386 C CA . GLY A 1 196 ? -4.585 18.379 -16.893 1.00 83.12 196 GLY A CA 1
ATOM 1387 C C . GLY A 1 196 ? -3.066 18.395 -16.697 1.00 83.12 196 GLY A C 1
ATOM 1388 O O . GLY A 1 196 ? -2.342 17.656 -17.362 1.00 83.12 196 GLY A O 1
ATOM 1389 N N . ASP A 1 197 ? -2.584 19.314 -15.857 1.00 80.50 197 ASP A N 1
ATOM 1390 C CA . ASP A 1 197 ? -1.155 19.528 -15.593 1.00 80.50 197 ASP A CA 1
ATOM 1391 C C . ASP A 1 197 ? -0.778 18.889 -14.249 1.00 80.50 197 ASP A C 1
ATOM 1393 O O . ASP A 1 197 ? -1.308 19.285 -13.212 1.00 80.50 197 ASP A O 1
ATOM 1397 N N . ALA A 1 198 ? 0.115 17.895 -14.285 1.00 82.25 198 ALA A N 1
ATOM 1398 C CA . ALA A 1 198 ? 0.560 17.100 -13.133 1.00 82.25 198 ALA A CA 1
ATOM 1399 C C . ALA A 1 198 ? -0.578 16.476 -12.285 1.00 82.25 198 ALA A C 1
ATOM 1401 O O . ALA A 1 198 ? -0.650 16.724 -11.076 1.00 82.25 198 ALA A O 1
ATOM 1402 N N . PRO A 1 199 ? -1.475 15.669 -12.889 1.00 90.44 199 PRO A N 1
ATOM 1403 C CA . PRO A 1 199 ? -2.544 15.013 -12.148 1.00 90.44 199 PRO A CA 1
ATOM 1404 C C . PRO A 1 199 ? -1.983 14.026 -11.117 1.00 90.44 199 PRO A C 1
ATOM 1406 O O . PRO A 1 199 ? -0.993 13.334 -11.364 1.00 90.44 199 PRO A O 1
ATOM 1409 N N . MET A 1 200 ? -2.639 13.933 -9.963 1.00 93.25 200 MET A N 1
ATOM 1410 C CA . MET A 1 200 ? -2.188 13.090 -8.858 1.00 93.25 200 MET A CA 1
ATOM 1411 C C . MET A 1 200 ? -3.340 12.446 -8.084 1.00 93.25 200 MET A C 1
ATOM 1413 O O . MET A 1 200 ? -4.413 13.026 -7.904 1.00 93.25 200 MET A O 1
ATOM 1417 N N . VAL A 1 201 ? -3.086 11.250 -7.567 1.00 96.56 201 VAL A N 1
ATOM 1418 C CA . VAL A 1 201 ? -3.803 10.699 -6.417 1.00 96.56 201 VAL A CA 1
ATOM 1419 C C . VAL A 1 201 ? -2.990 11.076 -5.186 1.00 96.56 201 VAL A C 1
ATOM 1421 O O . VAL A 1 201 ? -1.861 10.621 -5.024 1.00 96.56 201 VAL A O 1
ATOM 1424 N N . TYR A 1 202 ? -3.542 11.945 -4.346 1.00 95.44 202 TYR A N 1
ATOM 1425 C CA . TYR A 1 202 ? -2.869 12.477 -3.168 1.00 95.44 202 TYR A CA 1
ATOM 1426 C C . TYR A 1 202 ? -3.540 11.962 -1.899 1.00 95.44 202 TYR A C 1
ATOM 1428 O O . TYR A 1 202 ? -4.704 12.266 -1.630 1.00 95.44 202 TYR A O 1
ATOM 1436 N N . VAL A 1 203 ? -2.798 11.191 -1.113 1.00 95.00 203 VAL A N 1
ATOM 1437 C CA . VAL A 1 203 ? -3.237 10.666 0.178 1.00 95.00 203 VAL A CA 1
ATOM 1438 C C . VAL A 1 203 ? -2.397 11.307 1.265 1.00 95.00 203 VAL A C 1
ATOM 1440 O O . VAL A 1 203 ? -1.175 11.214 1.234 1.00 95.00 203 VAL A O 1
ATOM 1443 N N . SER A 1 204 ? -3.047 11.942 2.234 1.00 89.62 204 SER A N 1
ATOM 1444 C CA . SER A 1 204 ? -2.369 12.507 3.398 1.00 89.62 204 SER A CA 1
ATOM 1445 C C . SER A 1 204 ? -3.157 12.210 4.664 1.00 89.62 204 SER A C 1
ATOM 1447 O O . SER A 1 204 ? -4.333 12.571 4.774 1.00 89.62 204 SER A O 1
ATOM 1449 N N . ASN A 1 205 ? -2.518 11.526 5.612 1.00 81.25 205 ASN A N 1
ATOM 1450 C CA . ASN A 1 205 ? -3.124 11.157 6.892 1.00 81.25 205 ASN A CA 1
ATOM 1451 C C . ASN A 1 205 ? -2.150 11.413 8.052 1.00 81.25 205 ASN A C 1
ATOM 1453 O O . ASN A 1 205 ? -1.689 10.492 8.724 1.00 81.25 205 ASN A O 1
ATOM 1457 N N . GLY A 1 206 ? -1.803 12.684 8.250 1.00 71.44 206 GLY A N 1
ATOM 1458 C CA . GLY A 1 206 ? -0.932 13.146 9.328 1.00 71.44 206 GLY A CA 1
ATOM 1459 C C . GLY A 1 206 ? -1.694 13.897 10.415 1.00 71.44 206 GLY A C 1
ATOM 1460 O O . GLY A 1 206 ? -2.713 14.538 10.164 1.00 71.44 206 GLY A O 1
ATOM 1461 N N . ALA A 1 207 ? -1.180 13.866 11.647 1.00 63.97 207 ALA A N 1
ATOM 1462 C CA . ALA A 1 207 ? -1.664 14.769 12.686 1.00 63.97 207 ALA A CA 1
ATOM 1463 C C . ALA A 1 207 ? -1.288 16.216 12.306 1.00 63.97 207 ALA A C 1
ATOM 1465 O O . ALA A 1 207 ? -0.095 16.492 12.141 1.00 63.97 207 ALA A O 1
ATOM 1466 N N . PRO A 1 208 ? -2.241 17.162 12.198 1.00 55.66 208 PRO A N 1
ATOM 1467 C CA . PRO A 1 208 ? -1.900 18.548 11.910 1.00 55.66 208 PRO A CA 1
ATOM 1468 C C . PRO A 1 208 ? -0.946 19.071 12.987 1.00 55.66 208 PRO A C 1
ATOM 1470 O O . PRO A 1 208 ? -1.203 18.935 14.187 1.00 55.66 208 PRO A O 1
ATOM 1473 N N . GLY A 1 209 ? 0.175 19.666 12.577 1.00 56.72 209 GLY A N 1
ATOM 1474 C CA . GLY A 1 209 ? 1.164 20.189 13.515 1.00 56.72 209 GLY A CA 1
ATOM 1475 C C . GLY A 1 209 ? 0.537 21.169 14.514 1.00 56.72 209 GLY A C 1
ATOM 1476 O O . GLY A 1 209 ? 0.127 22.266 14.140 1.00 56.72 209 GLY A O 1
ATOM 1477 N N . GLY A 1 210 ? 0.498 20.790 15.796 1.00 55.34 210 GLY A N 1
ATOM 1478 C CA . GLY A 1 210 ? -0.041 21.617 16.883 1.00 55.34 210 GLY A CA 1
ATOM 1479 C C . GLY A 1 210 ? -1.512 21.372 17.244 1.00 55.34 210 GLY A C 1
ATOM 1480 O O . GLY A 1 210 ? -2.008 22.038 18.154 1.00 55.34 210 GLY A O 1
ATOM 1481 N N . GLU A 1 211 ? -2.187 20.419 16.599 1.00 65.50 211 GLU A N 1
ATOM 1482 C CA . GLU A 1 211 ? -3.536 19.970 16.960 1.00 65.50 211 GLU A CA 1
ATOM 1483 C C . GLU A 1 211 ? -3.507 18.577 17.611 1.00 65.50 211 GLU A C 1
ATOM 1485 O O . GLU A 1 211 ? -2.544 17.822 17.475 1.00 65.50 211 GLU A O 1
ATOM 1490 N N . VAL A 1 212 ? -4.550 18.250 18.380 1.00 69.12 212 VAL A N 1
ATOM 1491 C CA . VAL A 1 212 ? -4.732 16.888 18.905 1.00 69.12 212 VAL A CA 1
ATOM 1492 C C . VAL A 1 212 ? -5.106 15.993 17.718 1.00 69.12 212 VAL A C 1
ATOM 1494 O O . VAL A 1 212 ? -6.060 16.343 17.019 1.00 69.12 212 VAL A O 1
ATOM 1497 N N . PRO A 1 213 ? -4.393 14.879 17.460 1.00 74.75 213 PRO A N 1
ATOM 1498 C CA . PRO A 1 213 ? -4.681 14.026 16.311 1.00 74.75 213 PRO A CA 1
ATOM 1499 C C . PRO A 1 213 ? -6.137 13.532 16.331 1.00 74.75 213 PRO A C 1
ATOM 1501 O O . PRO A 1 213 ? -6.657 13.256 17.414 1.00 74.75 213 PRO A O 1
ATOM 1504 N N . PRO A 1 214 ? -6.820 13.397 15.183 1.00 77.00 214 PRO A N 1
ATOM 1505 C CA . PRO A 1 214 ? -8.164 12.824 15.144 1.00 77.00 214 PRO A CA 1
ATOM 1506 C C . PRO A 1 214 ? -8.161 11.326 15.505 1.00 77.00 214 PRO A C 1
ATOM 1508 O O . PRO A 1 214 ? -7.126 10.656 15.483 1.00 77.00 214 PRO A O 1
ATOM 1511 N N . VAL A 1 215 ? -9.333 10.774 15.841 1.00 83.00 215 VAL A N 1
ATOM 1512 C CA . VAL A 1 215 ? -9.490 9.313 15.961 1.00 83.00 215 VAL A CA 1
ATOM 1513 C C . VAL A 1 215 ? -9.146 8.645 14.626 1.00 83.00 215 VAL A C 1
ATOM 1515 O O . VAL A 1 215 ? -9.543 9.128 13.569 1.00 83.00 215 VAL A O 1
ATOM 1518 N N . GLY A 1 216 ? -8.378 7.555 14.675 1.00 77.69 216 GLY A N 1
ATOM 1519 C CA . GLY A 1 216 ? -7.950 6.827 13.478 1.00 77.69 216 GLY A CA 1
ATOM 1520 C C . GLY A 1 216 ? -6.781 7.445 12.704 1.00 77.69 216 GLY A C 1
ATOM 1521 O O . GLY A 1 216 ? -6.477 6.981 11.616 1.00 77.69 216 GLY A O 1
ATOM 1522 N N . PHE A 1 217 ? -6.074 8.446 13.236 1.00 77.81 217 PHE A N 1
ATOM 1523 C CA . PHE A 1 217 ? -4.913 9.029 12.539 1.00 77.81 217 PHE A CA 1
ATOM 1524 C C . PHE A 1 217 ? -3.733 8.047 12.321 1.00 77.81 217 PHE A C 1
ATOM 1526 O O . PHE A 1 217 ? -2.845 8.327 11.528 1.00 77.81 217 PHE A O 1
ATOM 1533 N N . MET A 1 218 ? -3.703 6.909 13.031 1.00 78.06 218 MET A N 1
ATOM 1534 C CA . MET A 1 218 ? -2.733 5.817 12.810 1.00 78.06 218 MET A CA 1
ATOM 1535 C C . MET A 1 218 ? -3.326 4.652 12.011 1.00 78.06 218 MET A C 1
ATOM 1537 O O . MET A 1 218 ? -2.674 3.624 11.849 1.00 78.06 218 MET A O 1
ATOM 1541 N N . GLU A 1 219 ? -4.574 4.777 11.563 1.00 87.38 219 GLU A N 1
ATOM 1542 C CA . GLU A 1 219 ? -5.212 3.759 10.738 1.00 87.38 219 GLU A CA 1
ATOM 1543 C C . GLU A 1 219 ? -4.694 3.825 9.311 1.00 87.38 219 GLU A C 1
ATOM 1545 O O . GLU A 1 219 ? -4.306 4.879 8.800 1.00 87.38 219 GLU A O 1
ATOM 1550 N N . THR A 1 220 ? -4.728 2.663 8.670 1.00 90.62 220 THR A N 1
ATOM 1551 C CA . THR A 1 220 ? -4.233 2.515 7.310 1.00 90.62 220 THR A CA 1
ATOM 1552 C C . THR A 1 220 ? -5.231 3.093 6.313 1.00 90.62 220 THR A C 1
ATOM 1554 O O . THR A 1 220 ? -6.419 2.765 6.359 1.00 90.62 220 THR A O 1
ATOM 1557 N N . VAL A 1 221 ? -4.750 3.908 5.373 1.00 95.50 221 VAL A N 1
ATOM 1558 C CA . VAL A 1 221 ? -5.491 4.199 4.138 1.00 95.50 221 VAL A CA 1
ATOM 1559 C C . VAL A 1 221 ? -5.107 3.163 3.093 1.00 95.50 221 VAL A C 1
ATOM 1561 O O . VAL A 1 221 ? -3.920 2.967 2.825 1.00 95.50 221 VAL A O 1
ATOM 1564 N N . SER A 1 222 ? -6.104 2.492 2.518 1.00 97.69 222 SER A N 1
ATOM 1565 C CA . SER A 1 222 ? -5.876 1.386 1.583 1.00 97.69 222 SER A CA 1
ATOM 1566 C C . SER A 1 222 ? -6.335 1.742 0.174 1.00 97.69 222 SER A C 1
ATOM 1568 O O . SER A 1 222 ? -7.457 2.212 -0.021 1.00 97.69 222 SER A O 1
ATOM 1570 N N . LEU A 1 223 ? -5.471 1.502 -0.811 1.00 98.69 223 LEU A N 1
ATOM 1571 C CA . LEU A 1 223 ? -5.768 1.610 -2.239 1.00 98.69 223 LEU A CA 1
ATOM 1572 C C . LEU A 1 223 ? -5.642 0.227 -2.876 1.00 98.69 223 LEU A C 1
ATOM 1574 O O . LEU A 1 223 ? -4.564 -0.368 -2.843 1.00 98.69 223 LEU A O 1
ATOM 1578 N N . GLU A 1 224 ? -6.720 -0.280 -3.464 1.00 98.75 224 GLU A N 1
ATOM 1579 C CA . GLU A 1 224 ? -6.796 -1.662 -3.938 1.00 98.75 224 GLU A CA 1
ATOM 1580 C C . GLU A 1 224 ? -7.353 -1.747 -5.361 1.00 98.75 224 GLU A C 1
ATOM 1582 O O . GLU A 1 224 ? -8.409 -1.185 -5.646 1.00 98.75 224 GLU A O 1
ATOM 1587 N N . GLY A 1 225 ? -6.690 -2.490 -6.251 1.00 98.44 225 GLY A N 1
ATOM 1588 C CA . GLY A 1 225 ? -7.259 -2.823 -7.563 1.00 98.44 225 GLY A CA 1
ATOM 1589 C C . GLY A 1 225 ? -7.397 -1.628 -8.512 1.00 98.44 225 GLY A C 1
ATOM 1590 O O . GLY A 1 225 ? -8.370 -1.555 -9.265 1.00 98.44 225 GLY A O 1
ATOM 1591 N N . LEU A 1 226 ? -6.459 -0.675 -8.474 1.00 98.69 226 LEU A N 1
ATOM 1592 C CA . LEU A 1 226 ? -6.517 0.569 -9.253 1.00 98.69 226 LEU A CA 1
ATOM 1593 C C . LEU A 1 226 ? -5.391 0.643 -10.286 1.00 98.69 226 LEU A C 1
ATOM 1595 O O . LEU A 1 226 ? -4.220 0.465 -9.957 1.00 98.69 226 LEU A O 1
ATOM 1599 N N . LYS A 1 227 ? -5.728 0.992 -11.530 1.00 98.31 227 LYS A N 1
ATOM 1600 C CA . LYS A 1 227 ? -4.749 1.338 -12.565 1.00 98.31 227 LYS A CA 1
ATOM 1601 C C . LYS A 1 227 ? -4.709 2.851 -12.769 1.00 98.31 227 LYS A C 1
ATOM 1603 O O . LYS A 1 227 ? -5.660 3.429 -13.274 1.00 98.31 227 LYS A O 1
ATOM 1608 N N . MET A 1 228 ? -3.614 3.488 -12.390 1.00 97.75 228 MET A N 1
ATOM 1609 C CA . MET A 1 228 ? -3.362 4.923 -12.508 1.00 97.75 228 MET A CA 1
ATOM 1610 C C . MET A 1 228 ? -2.515 5.181 -13.754 1.00 97.75 228 MET A C 1
ATOM 1612 O O . MET A 1 228 ? -1.412 4.650 -13.859 1.00 97.75 228 MET A O 1
ATOM 1616 N N . ILE A 1 229 ? -3.042 5.952 -14.709 1.00 95.75 229 ILE A N 1
ATOM 1617 C CA . ILE A 1 229 ? -2.370 6.253 -15.981 1.00 95.75 229 ILE A CA 1
ATOM 1618 C C . ILE A 1 229 ? -2.171 7.754 -16.107 1.00 95.75 229 ILE A C 1
ATOM 1620 O O . ILE A 1 229 ? -3.138 8.515 -16.075 1.00 95.75 229 ILE A O 1
ATOM 1624 N N . GLY A 1 230 ? -0.934 8.181 -16.339 1.00 93.56 230 GLY A N 1
ATOM 1625 C CA . GLY A 1 230 ? -0.609 9.584 -16.575 1.00 93.56 230 GLY A CA 1
ATOM 1626 C C . GLY A 1 230 ? -0.694 10.457 -15.327 1.00 93.56 230 GLY A C 1
ATOM 1627 O O . GLY A 1 230 ? -0.699 11.674 -15.468 1.00 93.56 230 GLY A O 1
ATOM 1628 N N . CYS A 1 231 ? -0.790 9.862 -14.136 1.00 92.12 231 CYS A N 1
ATOM 1629 C CA . CYS A 1 231 ? -0.841 10.556 -12.855 1.00 92.12 231 CYS A CA 1
ATOM 1630 C C . CYS A 1 231 ? 0.098 9.918 -11.829 1.00 92.12 231 CYS A C 1
ATOM 1632 O O . CYS A 1 231 ? 0.423 8.734 -11.916 1.00 92.12 231 CYS A O 1
ATOM 1634 N N . ASP A 1 232 ? 0.516 10.720 -10.853 1.00 93.56 232 ASP A N 1
ATOM 1635 C CA . ASP A 1 232 ? 1.383 10.269 -9.766 1.00 93.56 232 ASP A CA 1
ATOM 1636 C C . ASP A 1 232 ? 0.565 9.813 -8.556 1.00 93.56 232 ASP A C 1
ATOM 1638 O O . ASP A 1 232 ? -0.490 10.374 -8.250 1.00 93.56 232 ASP A O 1
ATOM 1642 N N . LEU A 1 233 ? 1.083 8.831 -7.823 1.00 97.50 233 LEU A N 1
ATOM 1643 C CA . LEU A 1 233 ? 0.583 8.458 -6.507 1.00 97.50 233 LEU A CA 1
ATOM 1644 C C . LEU A 1 233 ? 1.463 9.108 -5.441 1.00 97.50 233 LEU A C 1
ATOM 1646 O O . LEU A 1 233 ? 2.615 8.721 -5.254 1.00 97.50 233 LEU A O 1
ATOM 1650 N N . ILE A 1 234 ? 0.918 10.081 -4.721 1.00 95.69 234 ILE A N 1
ATOM 1651 C CA . ILE A 1 234 ? 1.617 10.771 -3.640 1.00 95.69 234 ILE A CA 1
ATOM 1652 C C . ILE A 1 234 ? 0.978 10.365 -2.313 1.00 95.69 234 ILE A C 1
ATOM 1654 O O . ILE A 1 234 ? -0.220 10.543 -2.107 1.00 95.69 234 ILE A O 1
ATOM 1658 N N . LEU A 1 235 ? 1.798 9.827 -1.418 1.00 95.44 235 LEU A N 1
ATOM 1659 C CA . LEU A 1 235 ? 1.423 9.352 -0.093 1.00 95.44 235 LEU A CA 1
ATOM 1660 C C . LEU A 1 235 ? 2.217 10.154 0.936 1.00 95.44 235 LEU A C 1
ATOM 1662 O O . LEU A 1 235 ? 3.445 10.153 0.893 1.00 95.44 235 LEU A O 1
ATOM 1666 N N . GLU A 1 236 ? 1.537 10.842 1.841 1.00 91.69 236 GLU A N 1
ATOM 1667 C CA . GLU A 1 236 ? 2.151 11.728 2.830 1.00 91.69 236 GLU A CA 1
ATOM 1668 C C . GLU A 1 236 ? 1.654 11.407 4.243 1.00 91.69 236 GLU A C 1
ATOM 1670 O O . GLU A 1 236 ? 0.455 11.204 4.456 1.00 91.69 236 GLU A O 1
ATOM 1675 N N . ASP A 1 237 ? 2.581 11.357 5.203 1.00 87.88 237 ASP A N 1
ATOM 1676 C CA . ASP A 1 237 ? 2.341 11.004 6.610 1.00 87.88 237 ASP A CA 1
ATOM 1677 C C . ASP A 1 237 ? 1.646 9.641 6.814 1.00 87.88 237 ASP A C 1
ATOM 1679 O O . ASP A 1 237 ? 1.288 8.954 5.868 1.00 87.88 237 ASP A O 1
ATOM 1683 N N . GLY A 1 238 ? 1.438 9.213 8.060 1.00 88.19 238 GLY A N 1
ATOM 1684 C CA . GLY A 1 238 ? 0.529 8.103 8.368 1.00 88.19 238 GLY A CA 1
ATOM 1685 C C . GLY A 1 238 ? 0.980 6.717 7.887 1.00 88.19 238 GLY A C 1
ATOM 1686 O O . GLY A 1 238 ? 2.159 6.466 7.628 1.00 88.19 238 GLY A O 1
ATOM 1687 N N . VAL A 1 239 ? 0.022 5.791 7.822 1.00 91.12 239 VAL A N 1
ATOM 1688 C CA . VAL A 1 239 ? 0.222 4.401 7.387 1.00 91.12 239 VAL A CA 1
ATOM 1689 C C . VAL A 1 239 ? -0.619 4.147 6.140 1.00 91.12 239 VAL A C 1
ATOM 1691 O O . VAL A 1 239 ? -1.814 4.442 6.130 1.00 91.12 239 VAL A O 1
ATOM 1694 N N . HIS A 1 240 ? -0.010 3.586 5.096 1.00 95.56 240 HIS A N 1
ATOM 1695 C CA . HIS A 1 240 ? -0.669 3.348 3.809 1.00 95.56 240 HIS A CA 1
ATOM 1696 C C . HIS A 1 240 ? -0.435 1.928 3.303 1.00 95.56 240 HIS A C 1
ATOM 1698 O O . HIS A 1 240 ? 0.663 1.378 3.431 1.00 95.56 240 HIS A O 1
ATOM 1704 N N . ALA A 1 241 ? -1.459 1.367 2.664 1.00 98.12 241 ALA A N 1
ATOM 1705 C CA . ALA A 1 241 ? -1.383 0.100 1.952 1.00 98.12 241 ALA A CA 1
ATOM 1706 C C . ALA A 1 241 ? -1.822 0.283 0.496 1.00 98.12 241 ALA A C 1
ATOM 1708 O O . ALA A 1 241 ? -2.857 0.884 0.212 1.00 98.12 241 ALA A O 1
ATOM 1709 N N . VAL A 1 242 ? -1.041 -0.252 -0.438 1.00 98.81 242 VAL A N 1
ATOM 1710 C CA . VAL A 1 242 ? -1.341 -0.216 -1.873 1.00 98.81 242 VAL A CA 1
ATOM 1711 C C . VAL A 1 242 ? -1.258 -1.638 -2.407 1.00 98.81 242 VAL A C 1
ATOM 1713 O O . VAL A 1 242 ? -0.178 -2.223 -2.437 1.00 98.81 242 VAL A O 1
ATOM 1716 N N . THR A 1 243 ? -2.384 -2.205 -2.824 1.00 98.88 243 THR A N 1
ATOM 1717 C CA . THR A 1 243 ? -2.466 -3.620 -3.203 1.00 98.88 243 THR A CA 1
ATOM 1718 C C . THR A 1 243 ? -3.036 -3.784 -4.600 1.00 98.88 243 THR A C 1
ATOM 1720 O O . THR A 1 243 ? -4.100 -3.251 -4.902 1.00 98.88 243 THR A O 1
ATOM 1723 N N . ASN A 1 244 ? -2.382 -4.588 -5.440 1.00 98.25 244 ASN A N 1
ATOM 1724 C CA . ASN A 1 244 ? -2.857 -4.891 -6.790 1.00 98.25 244 ASN A CA 1
ATOM 1725 C C . ASN A 1 244 ? -3.125 -3.614 -7.606 1.00 98.25 244 ASN A C 1
ATOM 1727 O O . ASN A 1 244 ? -4.184 -3.461 -8.211 1.00 98.25 244 ASN A O 1
ATOM 1731 N N . CYS A 1 245 ? -2.195 -2.659 -7.556 1.00 98.81 245 CYS A N 1
ATOM 1732 C CA . CYS A 1 245 ? -2.312 -1.384 -8.256 1.00 98.81 245 CYS A CA 1
ATOM 1733 C C . CYS A 1 245 ? -1.204 -1.219 -9.299 1.00 98.81 245 CYS A C 1
ATOM 1735 O O . CYS A 1 245 ? -0.071 -1.661 -9.102 1.00 98.81 245 CYS A O 1
ATOM 1737 N N . THR A 1 246 ? -1.518 -0.518 -10.384 1.00 98.56 246 THR A N 1
ATOM 1738 C CA . THR A 1 246 ? -0.551 -0.123 -11.416 1.00 98.56 246 THR A CA 1
ATOM 1739 C C . THR A 1 246 ? -0.426 1.394 -11.434 1.00 98.56 246 THR A C 1
ATOM 1741 O O . THR A 1 246 ? -1.447 2.072 -11.481 1.00 98.56 246 THR A O 1
ATOM 1744 N N . VAL A 1 247 ? 0.794 1.928 -11.430 1.00 98.50 247 VAL A N 1
ATOM 1745 C CA . VAL A 1 247 ? 1.082 3.359 -11.613 1.00 98.50 247 VAL A CA 1
ATOM 1746 C C . VAL A 1 247 ? 1.977 3.512 -12.837 1.00 98.50 247 VAL A C 1
ATOM 1748 O O . VAL A 1 247 ? 3.148 3.124 -12.799 1.00 98.50 247 VAL A O 1
ATOM 1751 N N . GLU A 1 248 ? 1.420 4.033 -13.931 1.00 96.19 248 GLU A N 1
ATOM 1752 C CA . GLU A 1 248 ? 2.124 4.130 -15.211 1.00 96.19 248 GLU A CA 1
ATOM 1753 C C . GLU A 1 248 ? 1.997 5.485 -15.910 1.00 96.19 248 GLU A C 1
ATOM 1755 O O . GLU A 1 248 ? 0.966 6.155 -15.841 1.00 96.19 248 GLU A O 1
ATOM 1760 N N . GLY A 1 249 ? 3.050 5.882 -16.627 1.00 92.38 249 GLY A N 1
ATOM 1761 C CA . GLY A 1 249 ? 3.037 7.067 -17.490 1.00 92.38 249 GLY A CA 1
ATOM 1762 C C . GLY A 1 249 ? 2.979 8.412 -16.755 1.00 92.38 249 GLY A C 1
ATOM 1763 O O . GLY A 1 249 ? 2.719 9.433 -17.393 1.00 92.38 249 GLY A O 1
ATOM 1764 N N . GLY A 1 250 ? 3.167 8.426 -15.432 1.00 91.94 250 GLY A N 1
ATOM 1765 C CA . GLY A 1 250 ? 3.191 9.625 -14.595 1.00 91.94 250 GLY A CA 1
ATOM 1766 C C . GLY A 1 250 ? 4.517 10.392 -14.661 1.00 91.94 250 GLY A C 1
ATOM 1767 O O . GLY A 1 250 ? 5.483 9.979 -15.309 1.00 91.94 250 GLY A O 1
ATOM 1768 N N . MET A 1 251 ? 4.578 11.528 -13.965 1.00 90.81 251 MET A N 1
ATOM 1769 C CA . MET A 1 251 ? 5.779 12.369 -13.873 1.00 90.81 251 MET A CA 1
ATOM 1770 C C . MET A 1 251 ? 6.741 11.924 -12.766 1.00 90.81 251 MET A C 1
ATOM 1772 O O . MET A 1 251 ? 7.857 12.418 -12.690 1.00 90.81 251 MET A O 1
ATOM 1776 N N . GLY A 1 252 ? 6.340 11.027 -11.877 1.00 91.44 252 GLY A N 1
ATOM 1777 C CA . GLY A 1 252 ? 7.145 10.595 -10.738 1.00 91.44 252 GLY A CA 1
ATOM 1778 C C . GLY A 1 252 ? 6.845 9.172 -10.286 1.00 91.44 252 GLY A C 1
ATOM 1779 O O . GLY A 1 252 ? 7.712 8.547 -9.682 1.00 91.44 252 GLY A O 1
ATOM 1780 N N . GLY A 1 253 ? 5.672 8.627 -10.615 1.00 96.38 253 GLY A N 1
ATOM 1781 C CA . GLY A 1 253 ? 5.255 7.305 -10.154 1.00 96.38 253 GLY A CA 1
ATOM 1782 C C . GLY A 1 253 ? 4.723 7.376 -8.726 1.00 96.38 253 GLY A C 1
ATOM 1783 O O . GLY A 1 253 ? 3.754 8.085 -8.465 1.00 96.38 253 GLY A O 1
ATOM 1784 N N . VAL A 1 254 ? 5.345 6.655 -7.795 1.00 98.19 254 VAL A N 1
ATOM 1785 C CA . VAL A 1 254 ? 4.968 6.623 -6.376 1.00 98.19 254 VAL A CA 1
ATOM 1786 C C . VAL A 1 254 ? 5.919 7.491 -5.557 1.00 98.19 254 VAL A C 1
ATOM 1788 O O . VAL A 1 254 ? 7.125 7.247 -5.513 1.00 98.19 254 VAL A O 1
ATOM 1791 N N . ASN A 1 255 ? 5.379 8.485 -4.855 1.00 95.44 255 ASN A N 1
ATOM 1792 C CA . ASN A 1 255 ? 6.130 9.368 -3.972 1.00 95.44 255 ASN A CA 1
ATOM 1793 C C . ASN A 1 255 ? 5.620 9.253 -2.530 1.00 95.44 255 ASN A C 1
ATOM 1795 O O . ASN A 1 255 ? 4.505 9.668 -2.232 1.00 95.44 255 ASN A O 1
ATOM 1799 N N . ALA A 1 256 ? 6.442 8.706 -1.642 1.00 94.12 256 ALA A N 1
ATOM 1800 C CA . ALA A 1 256 ? 6.140 8.526 -0.229 1.00 94.12 256 ALA A CA 1
ATOM 1801 C C . ALA A 1 256 ? 6.886 9.575 0.611 1.00 94.12 256 ALA A C 1
ATOM 1803 O O . ALA A 1 256 ? 8.114 9.626 0.597 1.00 94.12 256 ALA A O 1
ATOM 1804 N N . ARG A 1 257 ? 6.165 10.421 1.347 1.00 90.81 257 ARG A N 1
ATOM 1805 C CA . ARG A 1 257 ? 6.723 11.548 2.108 1.00 90.81 257 ARG A CA 1
ATOM 1806 C C . ARG A 1 257 ? 6.391 11.429 3.577 1.00 90.81 257 ARG A C 1
ATOM 1808 O O . ARG A 1 257 ? 5.222 11.442 3.936 1.00 90.81 257 ARG A O 1
ATOM 1815 N N . ASP A 1 258 ? 7.410 11.271 4.414 1.00 87.88 258 ASP A N 1
ATOM 1816 C CA . ASP A 1 258 ? 7.251 11.164 5.871 1.00 87.88 258 ASP A CA 1
ATOM 1817 C C . ASP A 1 258 ? 6.212 10.103 6.314 1.00 87.88 258 ASP A C 1
ATOM 1819 O O . ASP A 1 258 ? 5.699 10.136 7.431 1.00 87.88 258 ASP A O 1
ATOM 1823 N N . VAL A 1 259 ? 5.932 9.114 5.453 1.00 88.88 259 VAL A N 1
ATOM 1824 C CA . VAL A 1 259 ? 5.005 8.016 5.755 1.00 88.88 259 VAL A CA 1
ATOM 1825 C C . VAL A 1 259 ? 5.620 7.125 6.822 1.00 88.88 259 VAL A C 1
ATOM 1827 O O . VAL A 1 259 ? 6.750 6.681 6.664 1.00 88.88 259 VAL A O 1
ATOM 1830 N N . TRP A 1 260 ? 4.899 6.822 7.895 1.00 88.50 260 TRP A N 1
ATOM 1831 C CA . TRP A 1 260 ? 5.404 5.951 8.962 1.00 88.50 260 TRP A CA 1
ATOM 1832 C C . TRP A 1 260 ? 5.558 4.512 8.489 1.00 88.50 260 TRP A C 1
ATOM 1834 O O . TRP A 1 260 ? 6.462 3.802 8.933 1.00 88.50 260 TRP A O 1
ATOM 1844 N N . GLN A 1 261 ? 4.689 4.092 7.572 1.00 90.88 261 GLN A N 1
ATOM 1845 C CA . GLN A 1 261 ? 4.781 2.816 6.884 1.00 90.88 261 GLN A CA 1
ATOM 1846 C C . GLN A 1 261 ? 4.012 2.869 5.563 1.00 90.88 261 GLN A C 1
ATOM 1848 O O . GLN A 1 261 ? 2.863 3.304 5.517 1.00 90.88 261 GLN A O 1
ATOM 1853 N N . LEU A 1 262 ? 4.642 2.375 4.502 1.00 96.06 262 LEU A N 1
ATOM 1854 C CA . LEU A 1 262 ? 4.009 2.064 3.229 1.00 96.06 262 LEU A CA 1
ATOM 1855 C C . LEU A 1 262 ? 4.235 0.588 2.915 1.00 96.06 262 LEU A C 1
ATOM 1857 O O . LEU A 1 262 ? 5.374 0.153 2.737 1.00 96.06 262 LEU A O 1
ATOM 1861 N N . THR A 1 263 ? 3.142 -0.162 2.807 1.00 98.31 263 THR A N 1
ATOM 1862 C CA . THR A 1 263 ? 3.156 -1.534 2.300 1.00 98.31 263 THR A CA 1
ATOM 1863 C C . THR A 1 263 ? 2.570 -1.562 0.893 1.00 98.31 263 THR A C 1
ATOM 1865 O O . THR A 1 263 ? 1.425 -1.170 0.685 1.00 98.31 263 THR A O 1
ATOM 1868 N N . MET A 1 264 ? 3.349 -2.028 -0.078 1.00 98.75 264 MET A N 1
ATOM 1869 C CA . MET A 1 264 ? 2.884 -2.285 -1.437 1.00 98.75 264 MET A CA 1
ATOM 1870 C C . MET A 1 264 ? 2.891 -3.788 -1.705 1.00 98.75 264 MET A C 1
ATOM 1872 O O . MET A 1 264 ? 3.842 -4.481 -1.345 1.00 98.75 264 MET A O 1
ATOM 1876 N N . THR A 1 265 ? 1.839 -4.314 -2.325 1.00 98.81 265 THR A N 1
ATOM 1877 C CA . THR A 1 265 ? 1.727 -5.752 -2.606 1.00 98.81 265 THR A CA 1
ATOM 1878 C C . THR A 1 265 ? 1.118 -5.994 -3.977 1.00 98.81 265 THR A C 1
ATOM 1880 O O . THR A 1 265 ? 0.057 -5.454 -4.276 1.00 98.81 265 THR A O 1
ATOM 1883 N N . ASN A 1 266 ? 1.743 -6.835 -4.805 1.00 97.75 266 ASN A N 1
ATOM 1884 C CA . ASN A 1 266 ? 1.271 -7.125 -6.168 1.00 97.75 266 ASN A CA 1
ATOM 1885 C C . ASN A 1 266 ? 1.140 -5.856 -7.035 1.00 97.75 266 ASN A C 1
ATOM 1887 O O . ASN A 1 266 ? 0.184 -5.716 -7.794 1.00 97.75 266 ASN A O 1
ATOM 1891 N N . CYS A 1 267 ? 2.047 -4.890 -6.874 1.00 98.75 267 CYS A N 1
ATOM 1892 C CA . CYS A 1 267 ? 1.964 -3.595 -7.562 1.00 98.75 267 CYS A CA 1
ATOM 1893 C C . CYS A 1 267 ? 2.950 -3.482 -8.726 1.00 98.75 267 CYS A C 1
ATOM 1895 O O . CYS A 1 267 ? 4.054 -4.015 -8.656 1.00 98.75 267 CYS A O 1
ATOM 1897 N N . ILE A 1 268 ? 2.574 -2.719 -9.752 1.00 98.50 268 ILE A N 1
ATOM 1898 C CA . ILE A 1 268 ? 3.418 -2.410 -10.915 1.00 98.50 268 ILE A CA 1
ATOM 1899 C C . ILE A 1 268 ? 3.632 -0.896 -10.979 1.00 98.50 268 ILE A C 1
ATOM 1901 O O . ILE A 1 268 ? 2.667 -0.135 -10.986 1.00 98.50 268 ILE A O 1
ATOM 1905 N N . VAL A 1 269 ? 4.881 -0.444 -11.043 1.00 98.75 269 VAL A N 1
ATOM 1906 C CA . VAL A 1 269 ? 5.245 0.970 -11.210 1.00 98.75 269 VAL A CA 1
ATOM 1907 C C . VAL A 1 269 ? 6.150 1.090 -12.423 1.00 98.75 269 VAL A C 1
ATOM 1909 O O . VAL A 1 269 ? 7.302 0.653 -12.374 1.00 98.75 269 VAL A O 1
ATOM 1912 N N . ARG A 1 270 ? 5.636 1.663 -13.513 1.00 97.19 270 ARG A N 1
ATOM 1913 C CA . ARG A 1 270 ? 6.357 1.645 -14.786 1.00 97.19 270 ARG A CA 1
ATOM 1914 C C . ARG A 1 270 ? 6.214 2.871 -15.656 1.00 97.19 270 ARG A C 1
ATOM 1916 O O . ARG A 1 270 ? 5.254 3.614 -15.516 1.00 97.19 270 ARG A O 1
ATOM 1923 N N . GLU A 1 271 ? 7.143 3.051 -16.588 1.00 95.88 271 GLU A N 1
ATOM 1924 C CA . GLU A 1 271 ? 7.074 4.111 -17.605 1.00 95.88 271 GLU A CA 1
ATOM 1925 C C . GLU A 1 271 ? 6.842 5.515 -17.006 1.00 95.88 271 GLU A C 1
ATOM 1927 O O . GLU A 1 271 ? 6.254 6.392 -17.637 1.00 95.88 271 GLU A O 1
ATOM 1932 N N . ASN A 1 272 ? 7.251 5.742 -15.753 1.00 96.88 272 ASN A N 1
ATOM 1933 C CA . ASN A 1 272 ? 7.128 7.051 -15.124 1.00 96.88 272 ASN A CA 1
ATOM 1934 C C . ASN A 1 272 ? 8.375 7.874 -15.438 1.00 96.88 272 ASN A C 1
ATOM 1936 O O . ASN A 1 272 ? 9.501 7.387 -15.314 1.00 96.88 272 ASN A O 1
ATOM 1940 N N . HIS A 1 273 ? 8.184 9.134 -15.823 1.00 94.31 273 HIS A N 1
ATOM 1941 C CA . HIS A 1 273 ? 9.251 9.985 -16.344 1.00 94.31 273 HIS A CA 1
ATOM 1942 C C . HIS A 1 273 ? 9.381 11.278 -15.540 1.00 94.31 273 HIS A C 1
ATOM 1944 O O . HIS A 1 273 ? 8.600 12.213 -15.726 1.00 94.31 273 HIS A O 1
ATOM 1950 N N . GLY A 1 274 ? 10.397 11.354 -14.677 1.00 90.38 274 GLY A N 1
ATOM 1951 C CA . GLY A 1 274 ? 10.480 12.403 -13.664 1.00 90.38 274 GLY A CA 1
ATOM 1952 C C . GLY A 1 274 ? 11.724 13.261 -13.620 1.00 90.38 274 GLY A C 1
ATOM 1953 O O . GLY A 1 274 ? 12.775 12.961 -14.182 1.00 90.38 274 GLY A O 1
ATOM 1954 N N . ALA A 1 275 ? 11.583 14.389 -12.929 1.00 90.38 275 ALA A N 1
ATOM 1955 C CA . ALA A 1 275 ? 12.672 15.306 -12.637 1.00 90.38 275 ALA A CA 1
ATOM 1956 C C . ALA A 1 275 ? 12.481 15.899 -11.226 1.00 90.38 275 ALA A C 1
ATOM 1958 O O . ALA A 1 275 ? 11.570 16.707 -11.036 1.00 90.38 275 ALA A O 1
ATOM 1959 N N . PRO A 1 276 ? 13.310 15.548 -10.224 1.00 91.19 276 PRO A N 1
ATOM 1960 C CA . PRO A 1 276 ? 14.520 14.734 -10.327 1.00 91.19 276 PRO A CA 1
ATOM 1961 C C . PRO A 1 276 ? 14.310 13.218 -10.204 1.00 91.19 276 PRO A C 1
ATOM 1963 O O . PRO A 1 276 ? 15.252 12.471 -10.444 1.00 91.19 276 PRO A O 1
ATOM 1966 N N . TRP A 1 277 ? 13.131 12.740 -9.801 1.00 93.44 277 TRP A N 1
ATOM 1967 C CA . TRP A 1 277 ? 12.964 11.342 -9.386 1.00 93.44 277 TRP A CA 1
ATOM 1968 C C . TRP A 1 277 ? 11.768 10.663 -10.048 1.00 93.44 277 TRP A C 1
ATOM 1970 O O . TRP A 1 277 ? 10.775 11.327 -10.333 1.00 93.44 277 TRP A O 1
ATOM 1980 N N . SER A 1 278 ? 11.876 9.352 -10.275 1.00 95.69 278 SER A N 1
ATOM 1981 C CA . SER A 1 278 ? 10.803 8.511 -10.820 1.00 95.69 278 SER A CA 1
ATOM 1982 C C . SER A 1 278 ? 10.843 7.088 -10.247 1.00 95.69 278 SER A C 1
ATOM 1984 O O . SER A 1 278 ? 11.894 6.642 -9.786 1.00 95.69 278 SER A O 1
ATOM 1986 N N . GLY A 1 279 ? 9.725 6.364 -10.300 1.00 97.62 279 GLY A N 1
ATOM 1987 C CA . GLY A 1 279 ? 9.603 5.008 -9.756 1.00 97.62 279 GLY A CA 1
ATOM 1988 C C . GLY A 1 279 ? 8.945 5.026 -8.377 1.00 97.62 279 GLY A C 1
ATOM 1989 O O . GLY A 1 279 ? 7.891 5.631 -8.225 1.00 97.62 279 GLY A O 1
ATOM 1990 N N . VAL A 1 280 ? 9.535 4.371 -7.375 1.00 98.00 280 VAL A N 1
ATOM 1991 C CA . VAL A 1 280 ? 9.068 4.382 -5.978 1.00 98.00 280 VAL A CA 1
ATOM 1992 C C . VAL A 1 280 ? 10.060 5.156 -5.121 1.00 98.00 280 VAL A C 1
ATOM 1994 O O . VAL A 1 280 ? 11.137 4.663 -4.794 1.00 98.00 280 VAL A O 1
ATOM 1997 N N . ILE A 1 281 ? 9.706 6.381 -4.748 1.00 95.19 281 ILE A N 1
ATOM 1998 C CA . ILE A 1 281 ? 10.613 7.315 -4.081 1.00 95.19 281 ILE A CA 1
ATOM 1999 C C . ILE A 1 281 ? 10.061 7.695 -2.716 1.00 95.19 281 ILE A C 1
ATOM 2001 O O . ILE A 1 281 ? 9.047 8.379 -2.612 1.00 95.19 281 ILE A O 1
ATOM 2005 N N . ALA A 1 282 ? 10.771 7.293 -1.671 1.00 92.50 282 ALA A N 1
ATOM 2006 C CA . ALA A 1 282 ? 10.543 7.686 -0.296 1.00 92.50 282 ALA A CA 1
ATOM 2007 C C . ALA A 1 282 ? 11.485 8.809 0.136 1.00 92.50 282 ALA A C 1
ATOM 2009 O O . ALA A 1 282 ? 12.701 8.723 -0.049 1.00 92.50 282 ALA A O 1
ATOM 2010 N N . VAL A 1 283 ? 10.930 9.833 0.775 1.00 88.75 283 VAL A N 1
ATOM 2011 C CA . VAL A 1 283 ? 11.674 10.942 1.373 1.00 88.75 283 VAL A CA 1
ATOM 2012 C C . VAL A 1 283 ? 11.111 11.216 2.757 1.00 88.75 283 VAL A C 1
ATOM 2014 O O . VAL A 1 283 ? 9.903 11.348 2.912 1.00 88.75 283 VAL A O 1
ATOM 2017 N N . GLY A 1 284 ? 11.970 11.349 3.760 1.00 81.38 284 GLY A N 1
ATOM 2018 C CA . GLY A 1 284 ? 11.505 11.714 5.093 1.00 81.38 284 GLY A CA 1
ATOM 2019 C C . GLY A 1 284 ? 12.379 11.187 6.211 1.00 81.38 284 GLY A C 1
ATOM 2020 O O . GLY A 1 284 ? 13.344 10.454 5.992 1.00 81.38 284 GLY A O 1
ATOM 2021 N N . ALA A 1 285 ? 12.053 11.604 7.429 1.00 67.75 285 ALA A N 1
ATOM 2022 C CA . ALA A 1 285 ? 12.768 11.182 8.629 1.00 67.75 285 ALA A CA 1
ATOM 2023 C C . ALA A 1 285 ? 12.453 9.724 9.004 1.00 67.75 285 ALA A C 1
ATOM 2025 O O . ALA A 1 285 ? 13.354 8.968 9.344 1.00 67.75 285 ALA A O 1
ATOM 2026 N N . MET A 1 286 ? 11.186 9.314 8.946 1.00 71.31 286 MET A N 1
ATOM 2027 C CA . MET A 1 286 ? 10.727 8.028 9.489 1.00 71.31 286 MET A CA 1
ATOM 2028 C C . MET A 1 286 ? 9.967 7.219 8.441 1.00 71.31 286 MET A C 1
ATOM 2030 O O . MET A 1 286 ? 8.831 6.828 8.680 1.00 71.31 286 MET A O 1
ATOM 2034 N N . THR A 1 287 ? 10.591 6.996 7.281 1.00 85.75 287 THR A N 1
ATOM 2035 C CA . THR A 1 287 ? 9.946 6.294 6.167 1.00 85.75 287 THR A CA 1
ATOM 2036 C C . THR A 1 287 ? 10.303 4.818 6.103 1.00 85.75 287 THR A C 1
ATOM 2038 O O . THR A 1 287 ? 11.463 4.461 5.897 1.00 85.75 287 THR A O 1
ATOM 2041 N N . ASN A 1 288 ? 9.285 3.966 6.246 1.00 89.44 288 ASN A N 1
ATOM 2042 C CA . ASN A 1 288 ? 9.403 2.516 6.120 1.00 89.44 288 ASN A CA 1
ATOM 2043 C C . ASN A 1 288 ? 8.666 2.036 4.871 1.00 89.44 288 ASN A C 1
ATOM 2045 O O . ASN A 1 288 ? 7.456 2.217 4.752 1.00 89.44 288 ASN A O 1
ATOM 2049 N N . LEU A 1 289 ? 9.400 1.413 3.956 1.00 94.75 289 LEU A N 1
ATOM 2050 C CA . LEU A 1 289 ? 8.888 0.814 2.734 1.00 94.75 289 LEU A CA 1
ATOM 2051 C C . LEU A 1 289 ? 8.927 -0.708 2.843 1.00 94.75 289 LEU A C 1
ATOM 2053 O O . LEU A 1 289 ? 9.966 -1.294 3.141 1.00 94.75 289 LEU A O 1
ATOM 2057 N N . THR A 1 290 ? 7.806 -1.356 2.561 1.00 97.62 290 THR A N 1
ATOM 2058 C CA . THR A 1 290 ? 7.716 -2.809 2.395 1.00 97.62 290 THR A CA 1
ATOM 2059 C C . THR A 1 290 ? 7.048 -3.095 1.064 1.00 97.62 290 THR A C 1
ATOM 2061 O O . THR A 1 290 ? 5.904 -2.698 0.862 1.00 97.62 290 THR A O 1
ATOM 2064 N N . LEU A 1 291 ? 7.756 -3.744 0.147 1.00 98.69 291 LEU A N 1
ATOM 2065 C CA . LEU A 1 291 ? 7.223 -4.142 -1.151 1.00 98.69 291 LEU A CA 1
ATOM 2066 C C . LEU A 1 291 ? 7.263 -5.667 -1.243 1.00 98.69 291 LEU A C 1
ATOM 2068 O O . LEU A 1 291 ? 8.296 -6.277 -0.972 1.00 98.69 291 LEU A O 1
ATOM 2072 N N . VAL A 1 292 ? 6.138 -6.267 -1.627 1.00 98.75 292 VAL A N 1
ATOM 2073 C CA . VAL A 1 292 ? 5.992 -7.718 -1.788 1.00 98.75 292 VAL A CA 1
ATOM 2074 C C . VAL A 1 292 ? 5.408 -8.010 -3.162 1.00 98.75 292 VAL A C 1
ATOM 2076 O O . VAL A 1 292 ? 4.331 -7.510 -3.494 1.00 98.75 292 VAL A O 1
ATOM 2079 N N . ASN A 1 293 ? 6.093 -8.829 -3.958 1.00 97.56 293 ASN A N 1
ATOM 2080 C CA . ASN A 1 293 ? 5.672 -9.173 -5.316 1.00 97.56 293 ASN A CA 1
ATOM 2081 C C . ASN A 1 293 ? 5.389 -7.924 -6.178 1.00 97.56 293 ASN A C 1
ATOM 2083 O O . ASN A 1 293 ? 4.331 -7.790 -6.795 1.00 97.56 293 ASN A O 1
ATOM 2087 N N . CYS A 1 294 ? 6.297 -6.945 -6.143 1.00 98.69 294 CYS A N 1
ATOM 2088 C CA . CYS A 1 294 ? 6.170 -5.700 -6.899 1.00 98.69 294 CYS A CA 1
ATOM 2089 C C . CYS A 1 294 ? 7.124 -5.658 -8.095 1.00 98.69 294 CYS A C 1
ATOM 2091 O O . CYS A 1 294 ? 8.263 -6.117 -8.009 1.00 98.69 294 CYS A O 1
ATOM 2093 N N . VAL A 1 295 ? 6.687 -5.020 -9.180 1.00 98.44 295 VAL A N 1
ATOM 2094 C CA . VAL A 1 295 ? 7.507 -4.737 -10.365 1.00 98.44 295 VAL A CA 1
ATOM 2095 C C . VAL A 1 295 ? 7.727 -3.231 -10.475 1.00 98.44 295 VAL A C 1
ATOM 2097 O O . VAL A 1 295 ? 6.767 -2.462 -10.504 1.00 98.44 295 VAL A O 1
ATOM 2100 N N . VAL A 1 296 ? 8.986 -2.799 -10.532 1.00 98.56 296 VAL A N 1
ATOM 2101 C CA . VAL A 1 296 ? 9.381 -1.403 -10.761 1.00 98.56 296 VAL A CA 1
ATOM 2102 C C . VAL A 1 296 ? 10.272 -1.352 -11.996 1.00 98.56 296 VAL A C 1
ATOM 2104 O O . VAL A 1 296 ? 11.466 -1.660 -11.919 1.00 98.56 296 VAL A O 1
ATOM 2107 N N . GLU A 1 297 ? 9.698 -0.987 -13.141 1.00 96.75 297 GLU A N 1
ATOM 2108 C CA . GLU A 1 297 ? 10.377 -1.117 -14.433 1.00 96.75 297 GLU A CA 1
ATOM 2109 C C . GLU A 1 297 ? 10.239 0.081 -15.362 1.00 96.75 297 GLU A C 1
ATOM 2111 O O . GLU A 1 297 ? 9.286 0.839 -15.267 1.00 96.75 297 GLU A O 1
ATOM 2116 N N . ASP A 1 298 ? 11.201 0.274 -16.262 1.00 95.88 298 ASP A N 1
ATOM 2117 C CA . ASP A 1 298 ? 11.114 1.262 -17.350 1.00 95.88 298 ASP A CA 1
ATOM 2118 C C . ASP A 1 298 ? 10.826 2.709 -16.893 1.00 95.88 298 ASP A C 1
ATOM 2120 O O . ASP A 1 298 ? 10.374 3.555 -17.666 1.00 95.88 298 ASP A O 1
ATOM 2124 N N . ASN A 1 299 ? 11.101 3.034 -15.625 1.00 97.56 299 ASN A N 1
ATOM 2125 C CA . ASN A 1 299 ? 10.987 4.397 -15.117 1.00 97.56 299 ASN A CA 1
ATOM 2126 C C . ASN A 1 299 ? 12.257 5.169 -15.460 1.00 97.56 299 ASN A C 1
ATOM 2128 O O . ASN A 1 299 ? 13.362 4.626 -15.377 1.00 97.56 299 ASN A O 1
ATOM 2132 N N . SER A 1 300 ? 12.123 6.449 -15.804 1.00 95.62 300 SER A N 1
ATOM 2133 C CA . SER A 1 300 ? 13.274 7.285 -16.122 1.00 95.62 300 SER A CA 1
ATOM 2134 C C . SER A 1 300 ? 13.283 8.613 -15.388 1.00 95.62 300 SER A C 1
ATOM 2136 O O . SER A 1 300 ? 12.266 9.298 -15.302 1.00 95.62 300 SER A O 1
ATOM 2138 N N . SER A 1 301 ? 14.465 9.072 -15.004 1.00 95.00 301 SER A N 1
ATOM 2139 C CA . SER A 1 301 ? 14.641 10.354 -14.332 1.00 95.00 301 SER A CA 1
ATOM 2140 C C . SER A 1 301 ? 15.730 11.201 -14.969 1.00 95.00 301 SER A C 1
ATOM 2142 O O . SER A 1 301 ? 16.752 10.678 -15.417 1.00 95.00 301 SER A O 1
ATOM 2144 N N . GLN A 1 302 ? 15.555 12.517 -14.917 1.00 92.31 302 GLN A N 1
ATOM 2145 C CA . GLN A 1 302 ? 16.570 13.504 -15.281 1.00 92.31 302 GLN A CA 1
ATOM 2146 C C . GLN A 1 302 ? 16.794 14.508 -14.141 1.00 92.31 302 GLN A C 1
ATOM 2148 O O . GLN A 1 302 ? 15.918 14.669 -13.297 1.00 92.31 302 GLN A O 1
ATOM 2153 N N . PRO A 1 303 ? 17.920 15.235 -14.100 1.00 88.69 303 PRO A N 1
ATOM 2154 C CA . PRO A 1 303 ? 18.239 16.122 -12.985 1.00 88.69 303 PRO A CA 1
ATOM 2155 C C . PRO A 1 303 ? 17.304 17.337 -12.923 1.00 88.69 303 PRO A C 1
ATOM 2157 O O . PRO A 1 303 ? 16.902 17.883 -13.953 1.00 88.69 303 PRO A O 1
ATOM 2160 N N . ALA A 1 304 ? 17.029 17.827 -11.712 1.00 88.56 304 ALA A N 1
ATOM 2161 C CA . ALA A 1 304 ? 16.261 19.054 -11.489 1.00 88.56 304 ALA A CA 1
ATOM 2162 C C . ALA A 1 304 ? 17.014 20.008 -10.549 1.00 88.56 304 ALA A C 1
ATOM 2164 O O . ALA A 1 304 ? 17.064 19.828 -9.331 1.00 88.56 304 ALA A O 1
ATOM 2165 N N . GLY A 1 305 ? 17.608 21.062 -11.115 1.00 85.31 305 GLY A N 1
ATOM 2166 C CA . GLY A 1 305 ? 18.428 22.003 -10.351 1.00 85.31 305 GLY A CA 1
ATOM 2167 C C . GLY A 1 305 ? 19.674 21.326 -9.773 1.00 85.31 305 GLY A C 1
ATOM 2168 O O . GLY A 1 305 ? 20.508 20.842 -10.528 1.00 85.31 305 GLY A O 1
ATOM 2169 N N . TRP A 1 306 ? 19.804 21.319 -8.443 1.00 81.38 306 TRP A N 1
ATOM 2170 C CA . TRP A 1 306 ? 20.911 20.663 -7.727 1.00 81.38 306 TRP A CA 1
ATOM 2171 C C . TRP A 1 306 ? 20.622 19.201 -7.368 1.00 81.38 306 TRP A C 1
ATOM 2173 O O . TRP A 1 306 ? 21.477 18.545 -6.777 1.00 81.38 306 TRP A O 1
ATOM 2183 N N . TRP A 1 307 ? 19.419 18.705 -7.665 1.00 84.81 307 TRP A N 1
ATOM 2184 C CA . TRP A 1 307 ? 19.019 17.352 -7.307 1.00 84.81 307 TRP A CA 1
ATOM 2185 C C . TRP A 1 307 ? 19.445 16.354 -8.392 1.00 84.81 307 TRP A C 1
ATOM 2187 O O . TRP A 1 307 ? 19.073 16.543 -9.557 1.00 84.81 307 TRP A O 1
ATOM 2197 N N . PRO A 1 308 ? 20.208 15.309 -8.026 1.00 87.12 308 PRO A N 1
ATOM 2198 C CA . PRO A 1 308 ? 20.585 14.239 -8.943 1.00 87.12 308 PRO A CA 1
ATOM 2199 C C . PRO A 1 308 ? 19.377 13.386 -9.338 1.00 87.12 308 PRO A C 1
ATOM 2201 O O . PRO A 1 308 ? 18.372 13.340 -8.624 1.00 87.12 308 PRO A O 1
ATOM 2204 N N . ALA A 1 309 ? 19.504 12.709 -10.478 1.00 91.00 309 ALA A N 1
ATOM 2205 C CA . ALA A 1 309 ? 18.447 11.892 -11.054 1.00 91.00 309 ALA A CA 1
ATOM 2206 C C . ALA A 1 309 ? 18.399 10.498 -10.411 1.00 91.00 309 ALA A C 1
ATOM 2208 O O . ALA A 1 309 ? 19.402 9.780 -10.450 1.00 91.00 309 ALA A O 1
ATOM 2209 N N . TYR A 1 310 ? 17.252 10.110 -9.846 1.00 92.44 310 TYR A N 1
ATOM 2210 C CA . TYR A 1 310 ? 17.043 8.777 -9.264 1.00 92.44 310 TYR A CA 1
ATOM 2211 C C . TYR A 1 310 ? 15.838 8.073 -9.892 1.00 92.44 310 TYR A C 1
ATOM 2213 O O . TYR A 1 310 ? 14.751 8.646 -9.971 1.00 92.44 310 TYR A O 1
ATOM 2221 N N . SER A 1 311 ? 16.035 6.827 -10.319 1.00 94.44 311 SER A N 1
ATOM 2222 C CA . SER A 1 311 ? 14.993 5.965 -10.888 1.00 94.44 311 SER A CA 1
ATOM 2223 C C . SER A 1 311 ? 14.992 4.578 -10.260 1.00 94.44 311 SER A C 1
ATOM 2225 O O . SER A 1 311 ? 16.027 4.106 -9.788 1.00 94.44 311 SER A O 1
ATOM 2227 N N . GLY A 1 312 ? 13.845 3.904 -10.310 1.00 96.31 312 GLY A N 1
ATOM 2228 C CA . GLY A 1 312 ? 13.638 2.621 -9.645 1.00 96.31 312 GLY A CA 1
ATOM 2229 C C . GLY A 1 312 ? 13.114 2.841 -8.229 1.00 96.31 312 GLY A C 1
ATOM 2230 O O . GLY A 1 312 ? 12.083 3.484 -8.063 1.00 96.31 312 GLY A O 1
ATOM 2231 N N . ILE A 1 313 ? 13.798 2.328 -7.209 1.00 96.75 313 ILE A N 1
ATOM 2232 C CA . ILE A 1 313 ? 13.420 2.497 -5.801 1.00 96.75 313 ILE A CA 1
ATOM 2233 C C . ILE A 1 313 ? 14.429 3.404 -5.098 1.00 96.75 313 ILE A C 1
ATOM 2235 O O . 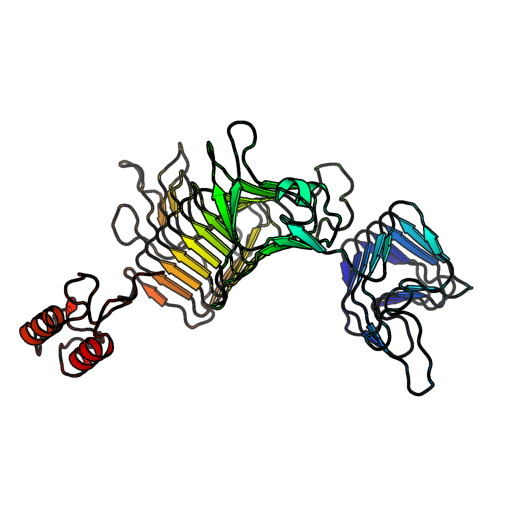ILE A 1 313 ? 15.628 3.135 -5.101 1.00 96.75 313 ILE A O 1
ATOM 2239 N N . GLY A 1 314 ? 13.954 4.460 -4.444 1.00 92.44 314 GLY A N 1
ATOM 2240 C CA . GLY A 1 314 ? 14.790 5.377 -3.677 1.00 92.44 314 GLY A CA 1
ATOM 2241 C C . GLY A 1 314 ? 14.273 5.585 -2.262 1.00 92.44 314 GLY A C 1
ATOM 2242 O O . GLY A 1 314 ? 13.105 5.896 -2.082 1.00 92.44 314 GLY A O 1
ATOM 2243 N N . LEU A 1 315 ? 15.146 5.484 -1.262 1.00 90.44 315 LEU A N 1
ATOM 2244 C CA . LEU A 1 315 ? 14.898 5.959 0.100 1.00 90.44 315 LEU A CA 1
ATOM 2245 C C . LEU A 1 315 ? 15.911 7.052 0.432 1.00 90.44 315 LEU A C 1
ATOM 2247 O O . LEU A 1 315 ? 17.108 6.785 0.568 1.00 90.44 315 LEU A O 1
ATOM 2251 N N . LEU A 1 316 ? 15.425 8.283 0.555 1.00 86.31 316 LEU A N 1
ATOM 2252 C CA . LEU A 1 316 ? 16.215 9.480 0.825 1.00 86.31 316 LEU A CA 1
ATOM 2253 C C . LEU A 1 316 ? 15.922 9.957 2.252 1.00 86.31 316 LEU A C 1
ATOM 2255 O O . LEU A 1 316 ? 14.932 10.640 2.515 1.00 86.31 316 LEU A O 1
ATOM 2259 N N . ASP A 1 317 ? 16.782 9.566 3.186 1.00 72.38 317 ASP A N 1
ATOM 2260 C CA . ASP A 1 317 ? 16.550 9.712 4.622 1.00 72.38 317 ASP A CA 1
ATOM 2261 C C . ASP A 1 317 ? 17.100 11.038 5.185 1.00 72.38 317 ASP A C 1
ATOM 2263 O O . ASP A 1 317 ? 18.281 11.386 5.035 1.00 72.38 317 ASP A O 1
ATOM 2267 N N . GLY A 1 318 ? 16.222 11.763 5.887 1.00 60.25 318 GLY A N 1
ATOM 2268 C CA . GLY A 1 318 ? 16.485 13.032 6.572 1.00 60.25 318 GLY A CA 1
ATOM 2269 C C . GLY A 1 318 ? 17.198 12.936 7.932 1.00 60.25 318 GLY A C 1
ATOM 2270 O O . GLY A 1 318 ? 17.415 13.974 8.558 1.00 60.25 318 GLY A O 1
ATOM 2271 N N . GLY A 1 319 ? 17.575 11.739 8.397 1.00 64.25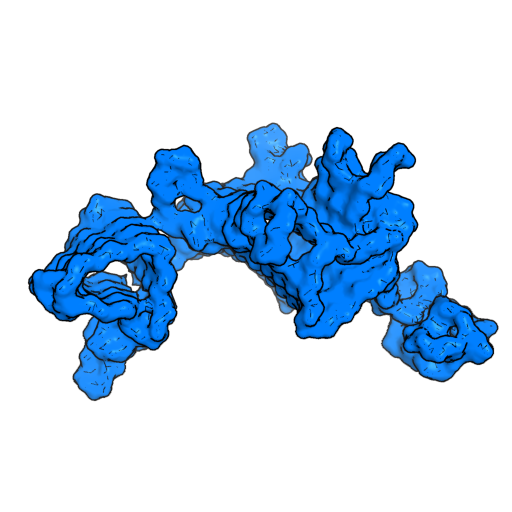 319 GLY A N 1
ATOM 2272 C CA . GLY A 1 319 ? 18.502 11.540 9.518 1.00 64.25 319 GLY A CA 1
ATOM 2273 C C . GLY A 1 319 ? 18.057 10.586 10.633 1.00 64.25 319 GLY A C 1
ATOM 2274 O O . GLY A 1 319 ? 18.767 10.529 11.639 1.00 64.25 319 GLY A O 1
ATOM 2275 N N . TYR A 1 320 ? 16.941 9.854 10.500 1.00 69.50 320 TYR A N 1
ATOM 2276 C CA . TYR A 1 320 ? 16.417 8.984 11.574 1.00 69.50 320 TYR A CA 1
ATOM 2277 C C . TYR A 1 320 ? 16.370 7.485 11.234 1.00 69.50 320 TYR A C 1
ATOM 2279 O O . TYR A 1 320 ? 16.077 6.692 12.126 1.00 69.50 320 TYR A O 1
ATOM 2287 N N . GLY A 1 321 ? 16.752 7.073 10.023 1.00 73.25 321 GLY A N 1
ATOM 2288 C CA . GLY A 1 321 ? 16.937 5.666 9.672 1.00 73.25 321 GLY A CA 1
ATOM 2289 C C . GLY A 1 321 ? 15.692 4.998 9.112 1.00 73.25 321 GLY A C 1
ATOM 2290 O O . GLY A 1 321 ? 15.085 4.187 9.805 1.00 73.25 321 GLY A O 1
ATOM 2291 N N . GLY A 1 322 ? 15.345 5.275 7.856 1.00 83.38 322 GLY A N 1
ATOM 2292 C CA . GLY A 1 322 ? 14.251 4.573 7.173 1.00 83.38 322 GLY A CA 1
ATOM 2293 C C . GLY A 1 322 ? 14.563 3.099 6.862 1.00 83.38 322 GLY A C 1
ATOM 2294 O O . GLY A 1 322 ? 15.733 2.704 6.753 1.00 83.38 322 GLY A O 1
ATOM 2295 N N . VAL A 1 323 ? 13.515 2.290 6.694 1.00 87.75 323 VAL A N 1
ATOM 2296 C CA . VAL A 1 323 ? 13.607 0.860 6.351 1.00 87.75 323 VAL A CA 1
ATOM 2297 C C . VAL A 1 323 ? 13.132 0.617 4.919 1.00 87.75 323 VAL A C 1
ATOM 2299 O O . VAL A 1 323 ? 12.125 1.177 4.497 1.00 87.75 323 VAL A O 1
ATOM 2302 N N . ILE A 1 324 ? 13.829 -0.250 4.183 1.00 92.44 324 ILE A N 1
ATOM 2303 C CA . ILE A 1 324 ? 13.338 -0.877 2.950 1.00 92.44 324 ILE A CA 1
ATOM 2304 C C . ILE A 1 324 ? 13.329 -2.393 3.155 1.00 92.44 324 ILE A C 1
ATOM 2306 O O . ILE A 1 324 ? 14.353 -2.978 3.497 1.00 92.44 324 ILE A O 1
ATOM 2310 N N . SER A 1 325 ? 12.196 -3.034 2.907 1.00 96.50 325 SER A N 1
ATOM 2311 C CA . SER A 1 325 ? 12.071 -4.488 2.832 1.00 96.50 325 SER A CA 1
ATOM 2312 C C . SER A 1 325 ? 11.468 -4.857 1.482 1.00 96.50 325 SER A C 1
ATOM 2314 O O . SER A 1 325 ? 10.408 -4.338 1.129 1.00 96.50 325 SER A O 1
ATOM 2316 N N . LEU A 1 326 ? 12.168 -5.692 0.713 1.00 98.50 326 LEU A N 1
ATOM 2317 C CA . LEU A 1 326 ? 11.720 -6.184 -0.589 1.00 98.50 326 LEU A CA 1
ATOM 2318 C C . LEU A 1 326 ? 11.638 -7.708 -0.548 1.00 98.50 326 LEU A C 1
ATOM 2320 O O . LEU A 1 326 ? 12.604 -8.357 -0.147 1.00 98.50 326 LEU A O 1
ATOM 2324 N N . GLN A 1 327 ? 10.509 -8.253 -0.984 1.00 98.50 327 GLN A N 1
ATOM 2325 C CA . GLN A 1 327 ? 10.285 -9.690 -1.121 1.00 98.50 327 GLN A CA 1
ATOM 2326 C C . GLN A 1 327 ? 9.657 -9.977 -2.485 1.00 98.50 327 GLN A C 1
ATOM 2328 O O . GLN A 1 327 ? 8.710 -9.288 -2.875 1.00 98.50 327 GLN A O 1
ATOM 2333 N N . ASP A 1 328 ? 10.178 -10.962 -3.218 1.00 96.56 328 ASP A N 1
ATOM 2334 C CA . ASP A 1 328 ? 9.660 -11.372 -4.535 1.00 96.56 328 ASP A CA 1
ATOM 2335 C C . ASP A 1 328 ? 9.553 -10.207 -5.546 1.00 96.56 328 ASP A C 1
ATOM 2337 O O . ASP A 1 328 ? 8.658 -10.163 -6.390 1.00 96.56 328 ASP A O 1
ATOM 2341 N N . CYS A 1 329 ? 10.414 -9.192 -5.442 1.00 98.44 329 CYS A N 1
ATOM 2342 C CA . CYS A 1 329 ? 10.310 -7.988 -6.269 1.00 98.44 329 CYS A CA 1
ATOM 2343 C C . CYS A 1 329 ? 11.174 -8.069 -7.535 1.00 98.44 329 CYS A C 1
ATOM 2345 O O . CYS A 1 329 ? 12.212 -8.725 -7.564 1.00 98.44 329 CYS A O 1
ATOM 2347 N N . THR A 1 330 ? 10.785 -7.333 -8.578 1.00 97.56 330 THR A N 1
ATOM 2348 C CA . THR A 1 330 ? 11.587 -7.139 -9.797 1.00 97.56 330 THR A CA 1
ATOM 2349 C C . THR A 1 330 ? 11.811 -5.652 -10.051 1.00 97.56 330 THR A C 1
ATOM 2351 O O . THR A 1 330 ? 10.860 -4.898 -10.237 1.00 97.56 330 THR A O 1
ATOM 2354 N N . ILE A 1 331 ? 13.071 -5.219 -10.067 1.00 98.06 331 ILE A N 1
ATOM 2355 C CA . ILE A 1 331 ? 13.479 -3.838 -10.334 1.00 98.06 331 ILE A CA 1
ATOM 2356 C C . ILE A 1 331 ? 14.360 -3.840 -11.578 1.00 98.06 331 ILE A C 1
ATOM 2358 O O . ILE A 1 331 ? 15.530 -4.233 -11.513 1.00 98.06 331 ILE A O 1
ATOM 2362 N N . ARG A 1 332 ? 13.822 -3.398 -12.717 1.00 95.38 332 ARG A N 1
ATOM 2363 C CA . ARG A 1 332 ? 14.536 -3.545 -13.989 1.00 95.38 332 ARG A CA 1
ATOM 2364 C C . ARG A 1 332 ? 14.399 -2.407 -14.975 1.00 95.38 332 ARG A C 1
ATOM 2366 O O . ARG A 1 332 ? 13.425 -1.676 -14.945 1.00 95.38 332 ARG A O 1
ATOM 2373 N N . ASN A 1 333 ? 15.374 -2.276 -15.870 1.00 94.00 333 ASN A N 1
ATOM 2374 C CA . ASN A 1 333 ? 15.325 -1.355 -17.015 1.00 94.00 333 ASN A CA 1
ATOM 2375 C C . ASN A 1 333 ? 15.040 0.117 -16.660 1.00 94.00 333 ASN A C 1
ATOM 2377 O O . ASN A 1 333 ? 14.683 0.919 -17.520 1.00 94.00 333 ASN A O 1
ATOM 2381 N N . ASN A 1 334 ? 15.220 0.514 -15.398 1.00 96.38 334 ASN A N 1
ATOM 2382 C CA . ASN A 1 334 ? 15.053 1.904 -15.005 1.00 96.38 334 ASN A CA 1
ATOM 2383 C C . ASN A 1 334 ? 16.255 2.718 -15.504 1.00 96.38 334 ASN A C 1
ATOM 2385 O O . ASN A 1 334 ? 17.376 2.207 -15.577 1.00 96.38 334 ASN A O 1
ATOM 2389 N N . HIS A 1 335 ? 16.054 3.998 -15.818 1.00 94.94 335 HIS A N 1
ATOM 2390 C CA . HIS A 1 335 ? 17.079 4.833 -16.444 1.00 94.94 335 HIS A CA 1
ATOM 2391 C C . HIS A 1 335 ? 17.250 6.189 -15.756 1.00 94.94 335 HIS A C 1
ATOM 2393 O O . HIS A 1 335 ? 16.368 7.041 -15.764 1.00 94.94 335 HIS A O 1
ATOM 2399 N N . ALA A 1 336 ? 18.433 6.442 -15.208 1.00 93.69 336 ALA A N 1
ATOM 2400 C CA . ALA A 1 336 ? 18.811 7.759 -14.715 1.00 93.69 336 ALA A CA 1
ATOM 2401 C C . ALA A 1 336 ? 19.715 8.471 -15.727 1.00 93.69 336 ALA A C 1
ATOM 2403 O O . ALA A 1 336 ? 20.653 7.885 -16.274 1.00 93.69 336 ALA A O 1
ATOM 2404 N N . ILE A 1 337 ? 19.448 9.755 -15.951 1.00 89.81 337 ILE A N 1
ATOM 2405 C CA . ILE A 1 337 ? 20.267 10.641 -16.779 1.00 89.81 337 ILE A CA 1
ATOM 2406 C C . ILE A 1 337 ? 20.998 11.611 -15.856 1.00 89.81 337 ILE A C 1
ATOM 2408 O O . ILE A 1 337 ? 20.369 12.287 -15.045 1.00 89.81 337 ILE A O 1
ATOM 2412 N N . SER A 1 338 ? 22.314 11.714 -15.984 1.00 83.19 338 SER A N 1
ATOM 2413 C CA . SER A 1 338 ? 23.127 12.640 -15.202 1.00 83.19 338 SER A CA 1
ATOM 2414 C C . SER A 1 338 ? 23.470 13.923 -15.981 1.00 83.19 338 SER A C 1
ATOM 2416 O O . SER A 1 338 ? 23.399 13.961 -17.216 1.00 83.19 338 SER A O 1
ATOM 2418 N N . PRO A 1 339 ? 23.829 15.025 -15.294 1.00 76.88 339 PRO A N 1
ATOM 2419 C CA . PRO A 1 339 ? 24.406 16.193 -15.951 1.00 76.88 339 PRO A CA 1
ATOM 2420 C C . PRO A 1 339 ? 25.739 15.853 -16.654 1.00 76.88 339 PRO A C 1
ATOM 2422 O O . PRO A 1 339 ? 26.563 15.144 -16.078 1.00 76.88 339 PRO A O 1
ATOM 2425 N N . PRO A 1 340 ? 26.045 16.442 -17.830 1.00 69.81 340 PRO A N 1
ATOM 2426 C CA . PRO A 1 340 ? 27.268 16.133 -18.588 1.00 69.81 340 PRO A CA 1
ATOM 2427 C C . PRO A 1 340 ? 28.588 16.341 -17.829 1.00 69.81 340 PRO A C 1
ATOM 2429 O O . PRO A 1 340 ? 29.594 15.720 -18.168 1.00 69.81 340 PRO A O 1
ATOM 2432 N N . ASP A 1 341 ? 28.588 17.238 -16.838 1.00 69.38 341 ASP A N 1
ATOM 2433 C CA . ASP A 1 341 ? 29.785 17.672 -16.113 1.00 69.38 341 ASP A CA 1
ATOM 2434 C C . ASP A 1 341 ? 29.930 17.027 -14.717 1.00 69.38 341 ASP A C 1
ATOM 2436 O O . ASP A 1 341 ? 30.970 17.203 -14.080 1.00 69.38 341 ASP A O 1
ATOM 2440 N N . ASP A 1 342 ? 28.921 16.286 -14.238 1.00 67.75 342 ASP A N 1
ATOM 2441 C CA . ASP A 1 342 ? 28.919 15.629 -12.921 1.00 67.75 342 ASP A CA 1
ATOM 2442 C C . ASP A 1 342 ? 28.008 14.387 -12.954 1.00 67.75 342 ASP A C 1
ATOM 2444 O O . ASP A 1 342 ? 26.792 14.537 -12.820 1.00 67.75 342 ASP A O 1
ATOM 2448 N N . PRO A 1 343 ? 28.545 13.170 -13.178 1.00 64.62 343 PRO A N 1
ATOM 2449 C CA . PRO A 1 343 ? 27.743 11.961 -13.297 1.00 64.62 343 PRO A CA 1
ATOM 2450 C C . PRO A 1 343 ? 27.225 11.504 -11.929 1.00 64.62 343 PRO A C 1
ATOM 2452 O O . PRO A 1 343 ? 27.733 10.560 -11.324 1.00 64.62 343 PRO A O 1
ATOM 2455 N N . VAL A 1 344 ? 26.212 12.209 -11.434 1.00 74.81 344 VAL A N 1
ATOM 2456 C CA . VAL A 1 344 ? 25.473 11.891 -10.215 1.00 74.81 344 VAL A CA 1
ATOM 2457 C C . VAL A 1 344 ? 24.060 11.448 -10.578 1.00 74.81 344 VAL A C 1
ATOM 2459 O O . VAL A 1 344 ? 23.249 12.217 -11.096 1.00 74.81 344 VAL A O 1
ATOM 2462 N N . GLY A 1 345 ? 23.769 10.181 -10.311 1.00 83.25 345 GLY A N 1
ATOM 2463 C CA . GLY A 1 345 ? 22.464 9.578 -10.532 1.00 83.25 345 GLY A CA 1
ATOM 2464 C C . GLY A 1 345 ? 22.509 8.079 -10.281 1.00 83.25 345 GLY A C 1
ATOM 2465 O O . GLY A 1 345 ? 23.578 7.471 -10.312 1.00 83.25 345 GLY A O 1
ATOM 2466 N N . PHE A 1 346 ? 21.351 7.494 -10.004 1.00 90.38 346 PHE A N 1
ATOM 2467 C CA . PHE A 1 346 ? 21.225 6.067 -9.724 1.00 90.38 346 PHE A CA 1
ATOM 2468 C C . PHE A 1 346 ? 19.946 5.532 -10.346 1.00 90.38 346 PHE A C 1
ATOM 2470 O O . PHE A 1 346 ? 18.890 6.155 -10.248 1.00 90.38 346 PHE A O 1
ATOM 2477 N N . ALA A 1 347 ? 20.062 4.371 -10.974 1.00 89.56 347 ALA A N 1
ATOM 2478 C CA . ALA A 1 347 ? 18.940 3.606 -11.475 1.00 89.56 347 ALA A CA 1
ATOM 2479 C C . ALA A 1 347 ? 19.026 2.205 -10.874 1.00 89.56 347 ALA A C 1
ATOM 2481 O O . ALA A 1 347 ? 20.099 1.604 -10.891 1.00 89.56 347 ALA A O 1
ATOM 2482 N N . GLY A 1 348 ? 17.917 1.713 -10.333 1.00 94.62 348 GLY A N 1
ATOM 2483 C CA . GLY A 1 348 ? 17.865 0.463 -9.578 1.00 94.62 348 GLY A CA 1
ATOM 2484 C C . GLY A 1 348 ? 17.350 0.742 -8.176 1.00 94.62 348 GLY A C 1
ATOM 2485 O O . GLY A 1 348 ? 16.239 1.242 -8.031 1.00 94.62 348 GLY A O 1
ATOM 2486 N N . ILE A 1 349 ? 18.144 0.451 -7.149 1.00 95.69 349 ILE A N 1
ATOM 2487 C CA . ILE A 1 349 ? 17.796 0.745 -5.756 1.00 95.69 349 ILE A CA 1
ATOM 2488 C C . ILE A 1 349 ? 18.827 1.702 -5.162 1.00 95.69 349 ILE A C 1
ATOM 2490 O O . ILE A 1 349 ? 20.025 1.436 -5.212 1.00 95.69 349 ILE A O 1
ATOM 2494 N N . ILE A 1 350 ? 18.380 2.794 -4.546 1.00 91.56 350 ILE A N 1
ATOM 2495 C CA . ILE A 1 350 ? 19.231 3.698 -3.772 1.00 91.56 350 ILE A CA 1
ATOM 2496 C C . ILE A 1 350 ? 18.693 3.895 -2.360 1.00 91.56 350 ILE A C 1
ATOM 2498 O O . ILE A 1 350 ? 17.584 4.374 -2.151 1.00 91.56 350 ILE A O 1
ATOM 2502 N N . ARG A 1 351 ? 19.543 3.618 -1.372 1.00 89.50 351 ARG A N 1
ATOM 2503 C CA . ARG A 1 351 ? 19.361 4.050 0.010 1.00 89.50 351 ARG A CA 1
ATOM 2504 C C . ARG A 1 351 ? 20.387 5.127 0.335 1.00 89.50 351 ARG A C 1
ATOM 2506 O O . ARG A 1 351 ? 21.582 4.853 0.447 1.00 89.50 351 ARG A O 1
ATOM 2513 N N . TRP A 1 352 ? 19.915 6.356 0.505 1.00 85.88 352 TRP A N 1
ATOM 2514 C CA . TRP A 1 352 ? 20.736 7.496 0.889 1.00 85.88 352 TRP A CA 1
ATOM 2515 C C . TRP A 1 352 ? 20.431 7.905 2.327 1.00 85.88 352 TRP A C 1
ATOM 2517 O O . TRP A 1 352 ? 19.348 8.411 2.614 1.00 85.88 352 TRP A O 1
ATOM 2527 N N . VAL A 1 353 ? 21.403 7.735 3.224 1.00 76.62 353 VAL A N 1
ATOM 2528 C CA . VAL A 1 353 ? 21.277 8.102 4.640 1.00 76.62 353 VAL A CA 1
ATOM 2529 C C . VAL A 1 353 ? 22.183 9.287 4.942 1.00 76.62 353 VAL A C 1
ATOM 2531 O O . VAL A 1 353 ? 23.385 9.251 4.689 1.00 76.62 353 VAL A O 1
ATOM 2534 N N . THR A 1 354 ? 21.604 10.362 5.478 1.00 75.19 354 THR A N 1
ATOM 2535 C CA . THR A 1 354 ? 22.357 11.569 5.864 1.00 75.19 354 THR A CA 1
ATOM 2536 C C . THR A 1 354 ? 23.052 11.433 7.221 1.00 75.19 354 THR A C 1
ATOM 2538 O O . THR A 1 354 ? 24.042 12.122 7.478 1.00 75.19 354 THR A O 1
ATOM 2541 N N . SER A 1 355 ? 22.561 10.540 8.086 1.00 74.00 355 SER A N 1
ATOM 2542 C CA . SER A 1 355 ? 23.197 10.212 9.362 1.00 74.00 355 SER A CA 1
ATOM 2543 C C . SER A 1 355 ? 24.408 9.296 9.172 1.00 74.00 355 SER A C 1
ATOM 2545 O O . SER A 1 355 ? 24.392 8.369 8.370 1.00 74.00 355 SER A O 1
ATOM 2547 N N . SER A 1 356 ? 25.461 9.532 9.955 1.00 71.94 356 SER A N 1
ATOM 2548 C CA . SER A 1 356 ? 26.641 8.661 10.009 1.00 71.94 356 SER A CA 1
ATOM 2549 C C . SER A 1 356 ? 26.482 7.484 10.977 1.00 71.94 356 SER A C 1
ATOM 2551 O O . SER A 1 356 ? 27.462 6.786 11.235 1.00 71.94 356 SER A O 1
ATOM 2553 N N . ASP A 1 357 ? 25.314 7.329 11.604 1.00 77.81 357 ASP A N 1
ATOM 2554 C CA . ASP A 1 357 ? 25.041 6.249 12.550 1.00 77.81 357 ASP A CA 1
ATOM 2555 C C . ASP A 1 357 ? 24.619 4.975 11.794 1.00 77.81 357 ASP A C 1
ATOM 2557 O O . ASP A 1 357 ? 23.519 4.935 11.241 1.00 77.81 357 ASP A O 1
ATOM 2561 N N . PRO A 1 358 ? 25.459 3.923 11.776 1.00 68.25 358 PRO A N 1
ATOM 2562 C CA . PRO A 1 358 ? 25.178 2.693 11.037 1.00 68.25 358 PRO A CA 1
ATOM 2563 C C . PRO A 1 358 ? 24.053 1.854 11.665 1.00 68.25 358 PRO A C 1
ATOM 2565 O O . PRO A 1 358 ? 23.669 0.837 11.101 1.00 68.25 358 PRO A O 1
ATOM 2568 N N . SER A 1 359 ? 23.545 2.233 12.844 1.00 75.56 359 SER A N 1
ATOM 2569 C CA . SER A 1 359 ? 22.398 1.569 13.474 1.00 75.56 359 SER A CA 1
ATOM 2570 C C . SER A 1 359 ? 21.041 2.105 13.012 1.00 75.56 359 SER A C 1
ATOM 2572 O O . SER A 1 359 ? 20.010 1.542 13.382 1.00 75.56 359 SER A O 1
ATOM 2574 N N . LEU A 1 360 ? 21.025 3.186 12.228 1.00 77.50 360 LEU A N 1
ATOM 2575 C CA . LEU A 1 360 ? 19.796 3.812 11.758 1.00 77.50 360 LEU A CA 1
ATOM 2576 C C . LEU A 1 360 ? 19.350 3.209 10.427 1.00 77.50 360 LEU A C 1
ATOM 2578 O O . LEU A 1 360 ? 20.049 3.321 9.419 1.00 77.50 360 LEU A O 1
ATOM 2582 N N . GLY A 1 361 ? 18.147 2.629 10.434 1.00 81.12 361 GLY A N 1
ATOM 2583 C CA . GLY A 1 361 ? 17.478 2.059 9.268 1.00 81.12 361 GLY A CA 1
ATOM 2584 C C . GLY A 1 361 ? 18.116 0.774 8.740 1.00 81.12 361 GLY A C 1
ATOM 2585 O O . GLY A 1 361 ? 19.192 0.358 9.167 1.00 81.12 361 GLY A O 1
ATOM 2586 N N . SER A 1 362 ? 17.462 0.149 7.767 1.00 88.06 362 SER A N 1
ATOM 2587 C CA . SER A 1 362 ? 17.950 -1.077 7.128 1.00 88.06 362 SER A CA 1
ATOM 2588 C C . SER A 1 362 ? 17.410 -1.219 5.710 1.00 88.06 362 SER A C 1
ATOM 2590 O O . SER A 1 362 ? 16.386 -0.638 5.364 1.00 88.06 362 SER A O 1
ATOM 2592 N N . ALA A 1 363 ? 18.100 -2.001 4.887 1.00 92.00 363 ALA A N 1
ATOM 2593 C CA . ALA A 1 363 ? 17.560 -2.523 3.638 1.00 92.00 363 ALA A CA 1
ATOM 2594 C C . ALA A 1 363 ? 17.725 -4.046 3.650 1.00 92.00 363 ALA A C 1
ATOM 2596 O O . ALA A 1 363 ? 18.828 -4.522 3.920 1.00 92.00 363 ALA A O 1
ATOM 2597 N N . THR A 1 364 ? 16.652 -4.795 3.414 1.00 96.00 364 THR A N 1
ATOM 2598 C CA . THR A 1 364 ? 16.645 -6.269 3.405 1.00 96.00 364 THR A CA 1
ATOM 2599 C C . THR A 1 364 ? 15.940 -6.767 2.157 1.00 96.00 364 THR A C 1
ATOM 2601 O O . THR A 1 364 ? 14.815 -6.330 1.895 1.00 96.00 364 THR A O 1
ATOM 2604 N N . PHE A 1 365 ? 16.580 -7.660 1.405 1.00 97.69 365 PHE A N 1
ATOM 2605 C CA . PHE A 1 365 ? 16.020 -8.222 0.175 1.00 97.69 365 PHE A CA 1
ATOM 2606 C C . PHE A 1 365 ? 15.919 -9.743 0.286 1.00 97.69 365 PHE A C 1
ATOM 2608 O O . PHE A 1 365 ? 16.871 -10.389 0.729 1.00 97.69 365 PHE A O 1
ATOM 2615 N N . GLU A 1 366 ? 14.798 -10.298 -0.158 1.00 97.88 366 GLU A N 1
ATOM 2616 C CA . GLU A 1 366 ? 14.543 -11.734 -0.297 1.00 97.88 366 GLU A CA 1
ATOM 2617 C C . GLU A 1 366 ? 13.923 -11.992 -1.677 1.00 97.88 366 GLU A C 1
ATOM 2619 O O . GLU A 1 366 ? 13.062 -11.225 -2.121 1.00 97.88 366 GLU A O 1
ATOM 2624 N N . ASP A 1 367 ? 14.392 -13.030 -2.376 1.00 95.75 367 ASP A N 1
ATOM 2625 C CA . ASP A 1 367 ? 13.865 -13.477 -3.678 1.00 95.75 367 ASP A CA 1
ATOM 2626 C C . ASP A 1 367 ? 13.672 -12.329 -4.701 1.00 95.75 367 ASP A C 1
ATOM 2628 O O . ASP A 1 367 ? 12.763 -12.329 -5.529 1.00 95.75 367 ASP A O 1
ATOM 2632 N N . THR A 1 368 ? 14.527 -11.301 -4.640 1.00 97.69 368 THR A N 1
ATOM 2633 C CA . THR A 1 368 ? 14.377 -10.061 -5.412 1.00 97.69 368 THR A CA 1
ATOM 2634 C C . THR A 1 368 ? 15.376 -9.990 -6.566 1.00 97.69 368 THR A C 1
ATOM 2636 O O . THR A 1 368 ? 16.576 -10.218 -6.398 1.00 97.69 368 THR A O 1
ATOM 2639 N N . THR A 1 369 ? 14.891 -9.618 -7.751 1.00 96.19 369 THR A N 1
ATOM 2640 C CA . THR A 1 369 ? 15.703 -9.415 -8.959 1.00 96.19 369 THR A CA 1
ATOM 2641 C C . THR A 1 369 ? 15.925 -7.928 -9.223 1.00 96.19 369 THR A C 1
ATOM 2643 O O . THR A 1 369 ? 14.969 -7.161 -9.329 1.00 96.19 369 THR A O 1
ATOM 2646 N N . VAL A 1 370 ? 17.183 -7.513 -9.378 1.00 97.44 370 VAL A N 1
ATOM 2647 C CA . VAL A 1 370 ? 17.583 -6.147 -9.742 1.00 97.44 370 VAL A CA 1
ATOM 2648 C C . VAL A 1 370 ? 18.513 -6.208 -10.947 1.00 97.44 370 VAL A C 1
ATOM 2650 O O . VAL A 1 370 ? 19.640 -6.689 -10.830 1.00 97.44 370 VAL A O 1
ATOM 2653 N N . CYS A 1 371 ? 18.056 -5.744 -12.109 1.00 94.94 371 CYS A N 1
ATOM 2654 C CA . CYS A 1 371 ? 18.826 -5.920 -13.336 1.00 94.94 371 CYS A CA 1
ATOM 2655 C C . CYS A 1 371 ? 18.597 -4.858 -14.409 1.00 94.94 371 CYS A C 1
ATOM 2657 O O . CYS A 1 371 ? 17.569 -4.193 -14.436 1.00 94.94 371 CYS A O 1
ATOM 2659 N N . GLY A 1 372 ? 19.550 -4.683 -15.327 1.00 92.38 372 GLY A N 1
ATOM 2660 C CA . GLY A 1 372 ? 19.349 -3.842 -16.515 1.00 92.38 372 GLY A CA 1
ATOM 2661 C C . GLY A 1 372 ? 19.119 -2.355 -16.222 1.00 92.38 372 GLY A C 1
ATOM 2662 O O . GLY A 1 372 ? 18.741 -1.610 -17.120 1.00 92.38 372 GLY A O 1
ATOM 2663 N N . ASN A 1 373 ? 19.334 -1.892 -14.987 1.00 95.38 373 ASN A N 1
ATOM 2664 C CA . ASN A 1 373 ? 19.132 -0.492 -14.640 1.00 95.38 373 ASN A CA 1
ATOM 2665 C C . ASN A 1 373 ? 20.338 0.342 -15.096 1.00 95.38 373 ASN A C 1
ATOM 2667 O O . ASN A 1 373 ? 21.498 -0.007 -14.842 1.00 95.38 373 ASN A O 1
ATOM 2671 N N . LEU A 1 374 ? 20.070 1.451 -15.785 1.00 93.62 374 LEU A N 1
ATOM 2672 C CA . LEU A 1 374 ? 21.072 2.205 -16.530 1.00 93.62 374 LEU A CA 1
ATOM 2673 C C . LEU A 1 374 ? 21.307 3.601 -15.942 1.00 93.62 374 LEU A C 1
ATOM 2675 O O . LEU A 1 374 ? 20.371 4.335 -15.632 1.00 93.62 374 LEU A O 1
ATOM 2679 N N . LEU A 1 375 ? 22.569 4.020 -15.898 1.00 91.88 375 LEU A N 1
ATOM 2680 C CA . LEU A 1 375 ? 22.975 5.417 -15.739 1.00 91.88 375 LEU A CA 1
ATOM 2681 C C . LEU A 1 375 ? 23.585 5.889 -17.062 1.00 91.88 375 LEU A C 1
ATOM 2683 O O . LEU A 1 375 ? 24.554 5.305 -17.547 1.00 91.88 375 LEU A O 1
ATOM 2687 N N . ASP A 1 376 ? 23.002 6.917 -17.681 1.00 89.06 376 ASP A N 1
ATOM 2688 C CA . ASP A 1 376 ? 23.449 7.463 -18.975 1.00 89.06 376 ASP A CA 1
ATOM 2689 C C . ASP A 1 376 ? 23.579 6.409 -20.091 1.00 89.06 376 ASP A C 1
ATOM 2691 O O . ASP A 1 376 ? 24.488 6.454 -20.925 1.00 89.06 376 ASP A O 1
ATOM 2695 N N . GLY A 1 377 ? 22.664 5.434 -20.096 1.00 84.94 377 GLY A N 1
ATOM 2696 C CA . GLY A 1 377 ? 22.609 4.374 -21.105 1.00 84.94 377 GLY A CA 1
ATOM 2697 C C . GLY A 1 377 ? 23.688 3.303 -20.936 1.00 84.94 377 GLY A C 1
ATOM 2698 O O . GLY A 1 377 ? 23.952 2.548 -21.867 1.00 84.94 377 GLY A O 1
ATOM 2699 N N . LYS A 1 378 ? 24.344 3.250 -19.774 1.00 86.94 378 LYS A N 1
ATOM 2700 C CA . LYS A 1 378 ? 25.313 2.214 -19.406 1.00 86.94 378 LYS A CA 1
ATOM 2701 C C . LYS A 1 378 ? 24.848 1.510 -18.137 1.00 86.94 378 LYS A C 1
ATOM 2703 O O . LYS A 1 378 ? 24.183 2.164 -17.335 1.00 86.94 378 LYS A O 1
ATOM 2708 N N . PRO A 1 379 ? 25.225 0.239 -17.921 1.00 84.56 379 PRO A N 1
ATOM 2709 C CA . PRO A 1 379 ? 24.962 -0.435 -16.656 1.00 84.56 379 PRO A CA 1
ATOM 2710 C C . PRO A 1 379 ? 25.423 0.427 -15.477 1.00 84.56 379 PRO A C 1
ATOM 2712 O O . PRO A 1 379 ? 26.593 0.819 -15.393 1.00 84.56 379 PRO A O 1
ATOM 2715 N N . GLY A 1 380 ? 24.460 0.817 -14.643 1.00 74.56 380 GLY A N 1
ATOM 2716 C CA . GLY A 1 380 ? 24.698 1.561 -13.414 1.00 74.56 380 GLY A CA 1
ATOM 2717 C C . GLY A 1 380 ? 24.934 0.616 -12.240 1.00 74.56 380 GLY A C 1
ATOM 2718 O O . GLY A 1 380 ? 24.800 -0.600 -12.356 1.00 74.56 380 GLY A O 1
ATOM 2719 N N . LEU A 1 381 ? 25.249 1.181 -11.074 1.00 88.94 381 LEU A N 1
ATOM 2720 C CA . LEU A 1 381 ? 25.202 0.410 -9.836 1.00 88.94 381 LEU A CA 1
ATOM 2721 C C . LEU A 1 381 ? 23.744 0.020 -9.558 1.00 88.94 381 LEU A C 1
ATOM 2723 O O . LEU A 1 381 ? 22.936 0.896 -9.263 1.00 88.94 381 LEU A O 1
ATOM 2727 N N . GLN A 1 382 ? 23.440 -1.277 -9.623 1.00 94.38 382 GLN A N 1
ATOM 2728 C CA . GLN A 1 382 ? 22.077 -1.793 -9.449 1.00 94.38 382 GLN A CA 1
ATOM 2729 C C . GLN A 1 382 ? 21.518 -1.530 -8.042 1.00 94.38 382 GLN A C 1
ATOM 2731 O O . GLN A 1 382 ? 20.336 -1.237 -7.887 1.00 94.38 382 GLN A O 1
ATOM 2736 N N . VAL A 1 383 ? 22.372 -1.594 -7.013 1.00 94.94 383 VAL A N 1
ATOM 2737 C CA . VAL A 1 383 ? 22.006 -1.311 -5.618 1.00 94.94 383 VAL A CA 1
ATOM 2738 C C . VAL A 1 383 ? 23.053 -0.404 -4.974 1.00 94.94 383 VAL A C 1
ATOM 2740 O O . VAL A 1 383 ? 24.219 -0.777 -4.837 1.00 94.94 383 VAL A O 1
ATOM 2743 N N . HIS A 1 384 ? 22.634 0.785 -4.547 1.00 91.62 384 HIS A N 1
ATOM 2744 C CA . HIS A 1 384 ? 23.445 1.757 -3.824 1.00 91.62 384 HIS A CA 1
ATOM 2745 C C . HIS A 1 384 ? 23.033 1.862 -2.351 1.00 91.62 384 HIS A C 1
ATOM 2747 O O . HIS A 1 384 ? 21.867 2.098 -2.041 1.00 91.62 384 HIS A O 1
ATOM 2753 N N . GLY A 1 385 ? 24.015 1.780 -1.451 1.00 88.12 385 GLY A N 1
ATOM 2754 C CA . GLY A 1 385 ? 23.818 1.824 0.001 1.00 88.12 385 GLY A CA 1
ATOM 2755 C C . GLY A 1 385 ? 23.978 0.453 0.663 1.00 88.12 385 GLY A C 1
ATOM 2756 O O . GLY A 1 385 ? 24.131 -0.566 -0.007 1.00 88.12 385 GLY A O 1
ATOM 2757 N N . GLU A 1 386 ? 23.998 0.435 1.996 1.00 87.75 386 GLU A N 1
ATOM 2758 C CA . GLU A 1 386 ? 24.090 -0.810 2.769 1.00 87.75 386 GLU A CA 1
ATOM 2759 C C . GLU A 1 386 ? 22.748 -1.551 2.779 1.00 87.75 386 GLU A C 1
ATOM 2761 O O . GLU A 1 386 ? 21.711 -0.946 3.072 1.00 87.75 386 GLU A O 1
ATOM 2766 N N . TRP A 1 387 ? 22.798 -2.858 2.507 1.00 91.81 387 TRP A N 1
ATOM 2767 C CA . TRP A 1 387 ? 21.665 -3.783 2.522 1.00 91.81 387 TRP A CA 1
ATOM 2768 C C . TRP A 1 387 ? 22.102 -5.173 3.015 1.00 91.81 387 TRP A C 1
ATOM 2770 O O . TRP A 1 387 ? 23.296 -5.481 3.051 1.00 91.81 387 TRP A O 1
ATOM 2780 N N . SER A 1 388 ? 21.134 -5.988 3.429 1.00 94.50 388 SER A N 1
ATOM 2781 C CA . SER A 1 388 ? 21.316 -7.374 3.871 1.00 94.50 388 SER A CA 1
ATOM 2782 C C . SER A 1 388 ? 20.600 -8.335 2.927 1.00 94.50 388 SER A C 1
ATOM 2784 O O . SER A 1 388 ? 19.467 -8.081 2.519 1.00 94.50 388 SER A O 1
ATOM 2786 N N . ASP A 1 389 ? 21.286 -9.425 2.599 1.00 95.7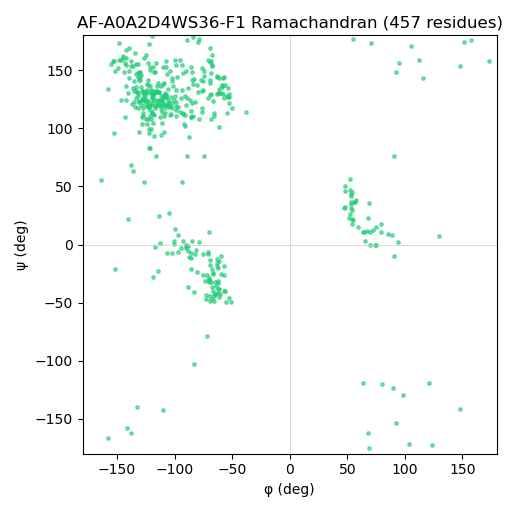5 389 ASP A N 1
ATOM 2787 C CA . ASP A 1 389 ? 20.793 -10.510 1.753 1.00 95.75 389 ASP A CA 1
ATOM 2788 C C . ASP A 1 389 ? 20.124 -11.584 2.617 1.00 95.75 389 ASP A C 1
ATOM 2790 O O . ASP A 1 389 ? 20.812 -12.284 3.366 1.00 95.75 389 ASP A O 1
ATOM 2794 N N . ASP A 1 390 ? 18.802 -11.709 2.500 1.00 97.31 390 ASP A N 1
ATOM 2795 C CA . ASP A 1 390 ? 18.015 -12.749 3.171 1.00 97.31 390 ASP A CA 1
ATOM 2796 C C . ASP A 1 390 ? 17.828 -14.005 2.287 1.00 97.31 390 ASP A C 1
ATOM 2798 O O . ASP A 1 390 ? 17.242 -14.994 2.727 1.00 97.31 390 ASP A O 1
ATOM 2802 N N . GLY A 1 391 ? 18.437 -14.032 1.092 1.00 94.75 391 GLY A N 1
ATOM 2803 C CA . GLY A 1 391 ? 18.482 -15.178 0.180 1.00 94.75 391 GLY A CA 1
ATOM 2804 C C . GLY A 1 391 ? 17.690 -14.974 -1.115 1.00 94.75 391 GLY A C 1
ATOM 2805 O O . GLY A 1 391 ? 16.809 -14.129 -1.203 1.00 94.75 391 GLY A O 1
ATOM 2806 N N . GLY A 1 392 ? 18.034 -15.749 -2.152 1.00 89.94 392 GLY A N 1
ATOM 2807 C CA . GLY A 1 392 ? 17.271 -15.808 -3.411 1.00 89.94 392 GLY A CA 1
ATOM 2808 C C . GLY A 1 392 ? 17.408 -14.603 -4.351 1.00 89.94 392 GLY A C 1
ATOM 2809 O O . GLY A 1 392 ? 16.833 -14.598 -5.435 1.00 89.94 392 GLY A O 1
ATOM 2810 N N . ASN A 1 393 ? 18.196 -13.595 -3.974 1.00 94.88 393 ASN A N 1
ATOM 2811 C CA . ASN A 1 393 ? 18.347 -12.373 -4.759 1.00 94.88 393 ASN A CA 1
ATOM 2812 C C . ASN A 1 393 ? 19.210 -12.565 -6.018 1.00 94.88 393 ASN A C 1
ATOM 2814 O O . ASN A 1 393 ? 20.218 -13.274 -5.996 1.00 94.88 393 ASN A O 1
ATOM 28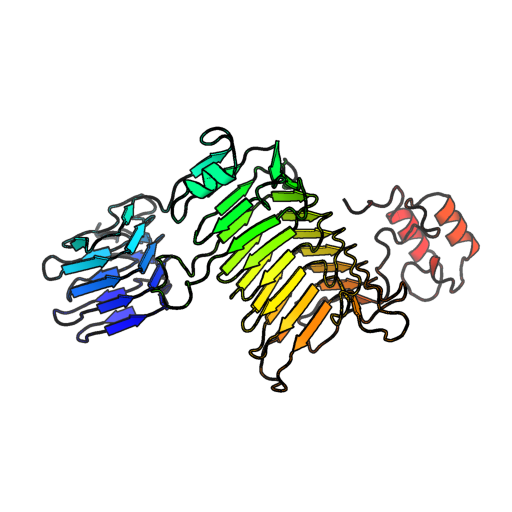18 N N . THR A 1 394 ? 18.860 -11.855 -7.093 1.00 93.69 394 THR A N 1
ATOM 2819 C CA . THR A 1 394 ? 19.640 -11.762 -8.340 1.00 93.69 394 THR A CA 1
ATOM 2820 C C . THR A 1 394 ? 19.968 -10.299 -8.618 1.00 93.69 394 THR A C 1
ATOM 2822 O O . THR A 1 394 ? 19.061 -9.482 -8.741 1.00 93.69 394 THR A O 1
ATOM 2825 N N . ILE A 1 395 ? 21.253 -9.945 -8.714 1.00 94.94 395 ILE A N 1
ATOM 2826 C CA . ILE A 1 395 ? 21.701 -8.568 -8.978 1.00 94.94 395 ILE A CA 1
ATOM 2827 C C . ILE A 1 395 ? 22.674 -8.592 -10.151 1.00 94.94 395 ILE A C 1
ATOM 2829 O O . ILE A 1 395 ? 23.796 -9.067 -9.995 1.00 94.94 395 ILE A O 1
ATOM 2833 N N . GLU A 1 396 ? 22.257 -8.067 -11.301 1.00 91.44 396 GLU A N 1
ATOM 2834 C CA . GLU A 1 396 ? 23.006 -8.190 -12.556 1.00 91.44 396 GLU A CA 1
ATOM 2835 C C . GLU A 1 396 ? 22.992 -6.897 -13.377 1.00 91.44 396 GLU A C 1
ATOM 2837 O O . GLU A 1 396 ? 22.034 -6.132 -13.372 1.00 91.44 396 GLU A O 1
ATOM 2842 N N . ASP A 1 397 ? 24.049 -6.643 -14.143 1.00 88.44 397 ASP A N 1
ATOM 2843 C CA . ASP A 1 397 ? 24.119 -5.450 -15.000 1.00 88.44 397 ASP A CA 1
ATOM 2844 C C . ASP A 1 397 ? 23.094 -5.479 -16.142 1.00 88.44 397 ASP A C 1
ATOM 2846 O O . ASP A 1 397 ? 22.701 -4.432 -16.658 1.00 88.44 397 ASP A O 1
ATOM 2850 N N . GLN A 1 398 ? 22.672 -6.673 -16.551 1.00 86.62 398 GLN A N 1
ATOM 2851 C CA . GLN A 1 398 ? 21.664 -6.927 -17.574 1.00 86.62 398 GLN A CA 1
ATOM 2852 C C . GLN A 1 398 ? 20.636 -7.897 -17.009 1.00 86.62 398 GLN A C 1
ATOM 2854 O O . GLN A 1 398 ? 20.976 -8.771 -16.214 1.00 86.62 398 GLN A O 1
ATOM 2859 N N . CYS A 1 399 ? 19.379 -7.748 -17.409 1.00 80.56 399 CYS A N 1
ATOM 2860 C CA . CYS A 1 399 ? 18.395 -8.768 -17.093 1.00 80.56 399 CYS A CA 1
ATOM 2861 C C . CYS A 1 399 ? 18.696 -10.023 -17.897 1.00 80.56 399 CYS A C 1
ATOM 2863 O O . CYS A 1 399 ? 19.073 -9.935 -19.067 1.00 80.56 399 CYS A O 1
ATOM 2865 N N . ALA A 1 400 ? 18.513 -11.186 -17.269 1.00 73.00 400 ALA A N 1
ATOM 2866 C CA . ALA A 1 400 ? 18.331 -12.401 -18.041 1.00 73.00 400 ALA A CA 1
ATOM 2867 C C . ALA A 1 400 ? 17.203 -12.113 -19.033 1.00 73.00 400 ALA A C 1
ATOM 2869 O O . ALA A 1 400 ? 16.160 -11.596 -18.626 1.00 73.00 400 ALA A O 1
ATOM 2870 N N . SER A 1 401 ? 17.449 -12.348 -20.322 1.00 66.44 401 SER A N 1
ATOM 2871 C CA . SER A 1 401 ? 16.411 -12.147 -21.326 1.00 66.44 401 SER A CA 1
ATOM 2872 C C . SER A 1 401 ? 15.174 -12.927 -20.878 1.00 66.44 401 SER A C 1
ATOM 2874 O O . SER A 1 401 ? 15.279 -14.115 -20.572 1.00 66.44 401 SER A O 1
ATOM 2876 N N . ASP A 1 402 ? 14.003 -12.281 -20.850 1.00 64.88 402 ASP A N 1
ATOM 2877 C CA . ASP A 1 402 ? 12.713 -12.963 -20.625 1.00 64.88 402 ASP A CA 1
ATOM 2878 C C . ASP A 1 402 ? 12.448 -14.026 -21.708 1.00 64.88 402 ASP A C 1
ATOM 2880 O O . ASP A 1 402 ? 11.523 -14.838 -21.627 1.00 64.88 402 ASP A O 1
ATOM 2884 N N . CYS A 1 403 ? 13.288 -14.003 -22.740 1.00 73.19 403 CYS A N 1
ATOM 2885 C CA . CYS A 1 403 ? 13.271 -14.829 -23.911 1.00 73.19 403 CYS A CA 1
ATOM 2886 C C . CYS A 1 403 ? 14.706 -15.259 -24.259 1.00 73.19 403 CYS A C 1
ATOM 2888 O O . CYS A 1 403 ? 15.247 -14.833 -25.274 1.00 73.19 403 CYS A O 1
ATOM 2890 N N . PRO A 1 404 ? 15.364 -16.105 -23.445 1.00 77.12 404 PRO A N 1
ATOM 2891 C CA . PRO A 1 404 ? 16.771 -16.469 -23.652 1.00 77.12 404 PRO A CA 1
ATOM 2892 C C . PRO A 1 404 ? 17.055 -17.089 -25.031 1.00 77.12 404 PRO A C 1
ATOM 2894 O O . PRO A 1 404 ? 18.199 -17.158 -25.461 1.00 77.12 404 PRO A O 1
ATOM 2897 N N . GLY A 1 405 ? 16.009 -17.570 -25.714 1.00 84.88 405 GLY A N 1
ATOM 2898 C CA . GLY A 1 405 ? 16.084 -18.089 -27.072 1.00 84.88 405 GLY A CA 1
ATOM 2899 C C . GLY A 1 405 ? 16.039 -17.049 -28.196 1.00 84.88 405 GLY A C 1
ATOM 2900 O O . GLY A 1 405 ? 16.226 -17.454 -29.337 1.00 84.88 405 GLY A O 1
ATOM 2901 N N . ASP A 1 406 ? 15.771 -15.775 -27.906 1.00 88.25 406 ASP A N 1
ATOM 2902 C CA . ASP A 1 406 ? 15.756 -14.664 -28.868 1.00 88.25 406 ASP A CA 1
ATOM 2903 C C . ASP A 1 406 ? 17.179 -14.105 -28.975 1.00 88.25 406 ASP A C 1
ATOM 2905 O O . ASP A 1 406 ? 17.622 -13.307 -28.156 1.00 88.25 406 ASP A O 1
ATOM 2909 N N . ILE A 1 407 ? 17.945 -14.622 -29.933 1.00 89.31 407 ILE A N 1
ATOM 2910 C CA . ILE A 1 407 ? 19.387 -14.372 -30.073 1.00 89.31 407 ILE A CA 1
ATOM 2911 C C . ILE A 1 407 ? 19.639 -13.084 -30.865 1.00 89.31 407 ILE A C 1
ATOM 2913 O O . ILE A 1 407 ? 20.736 -12.520 -30.814 1.00 89.31 407 ILE A O 1
ATOM 2917 N N . ASN A 1 408 ? 18.657 -12.630 -31.649 1.00 88.44 408 ASN A N 1
ATOM 2918 C CA . ASN A 1 408 ? 18.756 -11.403 -32.437 1.00 88.44 408 ASN A CA 1
ATOM 2919 C C . ASN A 1 408 ? 18.041 -10.191 -31.805 1.00 88.44 408 ASN A C 1
ATOM 2921 O O . ASN A 1 408 ? 18.108 -9.110 -32.402 1.00 88.44 408 ASN A O 1
ATOM 2925 N N . ASP A 1 409 ? 17.425 -10.373 -30.632 1.00 81.94 409 ASP A N 1
ATOM 2926 C CA . ASP A 1 409 ? 16.643 -9.393 -29.870 1.00 81.94 409 ASP A CA 1
ATOM 2927 C C . ASP A 1 409 ? 15.483 -8.773 -30.683 1.00 81.94 409 ASP A C 1
ATOM 2929 O O . ASP A 1 409 ? 15.201 -7.572 -30.575 1.00 81.94 409 ASP A O 1
ATOM 2933 N N . ASP A 1 410 ? 14.820 -9.548 -31.552 1.00 82.62 410 ASP A N 1
ATOM 2934 C CA . ASP A 1 410 ? 13.693 -9.065 -32.369 1.00 82.62 410 ASP A CA 1
ATOM 2935 C C . ASP A 1 410 ? 12.309 -9.236 -31.714 1.00 82.62 410 ASP A C 1
ATOM 2937 O O . ASP A 1 410 ? 11.291 -8.778 -32.255 1.00 82.62 410 ASP A O 1
ATOM 2941 N N . GLY A 1 411 ? 12.281 -9.797 -30.504 1.00 78.12 411 GLY A N 1
ATOM 2942 C CA . GLY A 1 411 ? 11.100 -10.034 -29.685 1.00 78.12 411 GLY A CA 1
ATOM 2943 C C . GLY A 1 411 ? 10.383 -11.348 -29.999 1.00 78.12 411 GLY A C 1
ATOM 2944 O O . GLY A 1 411 ? 9.263 -11.559 -29.512 1.00 78.12 411 GLY A O 1
ATOM 2945 N N . VAL A 1 412 ? 10.959 -12.227 -30.825 1.00 85.12 412 VAL A N 1
ATOM 2946 C CA . VAL A 1 412 ? 10.382 -13.524 -31.198 1.00 85.12 412 VAL A CA 1
ATOM 2947 C C . VAL A 1 412 ? 11.475 -14.585 -31.299 1.00 85.12 412 VAL A C 1
ATOM 2949 O O . VAL A 1 412 ? 12.353 -14.487 -32.136 1.00 85.12 412 VAL A O 1
ATOM 2952 N N . VAL A 1 413 ? 11.339 -15.694 -30.568 1.00 90.69 413 VAL A N 1
ATOM 2953 C CA . VAL A 1 413 ? 12.181 -16.879 -30.798 1.00 90.69 413 VAL A CA 1
ATOM 2954 C C . VAL A 1 413 ? 11.661 -17.657 -31.995 1.00 90.69 413 VAL A C 1
ATOM 2956 O O . VAL A 1 413 ? 10.617 -18.327 -31.918 1.00 90.69 413 VAL A O 1
ATOM 2959 N N . ASP A 1 414 ? 12.385 -17.608 -33.107 1.00 93.81 414 ASP A N 1
ATOM 2960 C CA . ASP A 1 414 ? 12.019 -18.323 -34.320 1.00 93.81 414 ASP A CA 1
ATOM 2961 C C . ASP A 1 414 ? 13.189 -19.018 -35.046 1.00 93.81 414 ASP A C 1
ATOM 2963 O O . ASP A 1 414 ? 14.232 -19.377 -34.493 1.00 93.81 414 ASP A O 1
ATOM 2967 N N . GLY A 1 415 ? 12.963 -19.353 -36.321 1.00 96.25 415 GLY A N 1
ATOM 2968 C CA . GLY A 1 415 ? 13.963 -20.023 -37.150 1.00 96.25 415 GLY A CA 1
ATOM 2969 C C . GLY A 1 415 ? 15.224 -19.193 -37.384 1.00 96.25 415 GLY A C 1
ATOM 2970 O O . GLY A 1 415 ? 16.244 -19.761 -37.780 1.00 96.25 415 GLY A O 1
ATOM 2971 N N . THR A 1 416 ? 15.156 -17.885 -37.165 1.00 96.44 416 THR A N 1
ATOM 2972 C CA . THR A 1 416 ? 16.260 -16.938 -37.271 1.00 96.44 416 THR A CA 1
ATOM 2973 C C . THR A 1 416 ? 17.216 -17.121 -36.102 1.00 96.44 416 THR A C 1
ATOM 2975 O O . THR A 1 416 ? 18.407 -17.316 -36.345 1.00 96.44 416 THR A O 1
ATOM 2978 N N . ASP A 1 417 ? 16.712 -17.210 -34.874 1.00 95.19 417 ASP A N 1
ATOM 2979 C CA . ASP A 1 417 ? 17.519 -17.464 -33.673 1.00 95.19 417 ASP A CA 1
ATOM 2980 C C . ASP A 1 417 ? 18.138 -18.847 -33.703 1.00 95.19 417 ASP A C 1
ATOM 2982 O O . ASP A 1 417 ? 19.341 -19.015 -33.514 1.00 95.19 417 ASP A O 1
ATOM 2986 N N . LEU A 1 418 ? 17.349 -19.853 -34.085 1.00 96.88 418 LEU A N 1
ATOM 2987 C CA . LEU A 1 418 ? 17.874 -21.198 -34.284 1.00 96.88 418 LEU A CA 1
ATOM 2988 C C . LEU A 1 418 ? 19.014 -21.220 -35.314 1.00 96.88 418 LEU A C 1
ATOM 2990 O O . LEU A 1 418 ? 20.000 -21.940 -35.142 1.00 96.88 418 LEU A O 1
ATOM 2994 N N . ALA A 1 419 ? 18.893 -20.455 -36.401 1.00 97.19 419 ALA A N 1
ATOM 2995 C CA . ALA A 1 419 ? 19.950 -20.368 -37.401 1.00 97.19 419 ALA A CA 1
ATOM 2996 C C . ALA A 1 419 ? 21.203 -19.663 -36.858 1.00 97.19 419 ALA A C 1
ATOM 2998 O O . ALA A 1 419 ? 22.308 -20.081 -37.212 1.00 97.19 419 ALA A O 1
ATOM 2999 N N . LEU A 1 420 ? 21.043 -18.644 -36.007 1.00 96.38 420 LEU A N 1
ATOM 3000 C CA . LEU A 1 420 ? 22.146 -17.955 -35.335 1.00 96.38 420 LEU A CA 1
ATOM 3001 C C . LEU A 1 420 ? 22.869 -18.885 -34.359 1.00 96.38 420 LEU A C 1
ATOM 3003 O O . LEU A 1 420 ? 24.080 -19.049 -34.498 1.00 96.38 420 LEU A O 1
ATOM 3007 N N . LEU A 1 421 ? 22.139 -19.595 -33.493 1.00 96.69 421 LEU A N 1
ATOM 3008 C CA . LEU A 1 421 ? 22.706 -20.584 -32.569 1.00 96.69 421 LEU A CA 1
ATOM 3009 C C . LEU A 1 421 ? 23.525 -21.645 -33.311 1.00 96.69 421 LEU A C 1
ATOM 3011 O O . LEU A 1 421 ? 24.681 -21.919 -32.986 1.00 96.69 421 LEU A O 1
ATOM 3015 N N . LEU A 1 422 ? 22.951 -22.235 -34.365 1.00 97.19 422 LEU A N 1
ATOM 3016 C CA . LEU A 1 422 ? 23.624 -23.273 -35.152 1.00 97.19 422 LEU A CA 1
ATOM 3017 C C . LEU A 1 422 ? 24.847 -22.746 -35.918 1.00 97.19 422 LEU A C 1
ATOM 3019 O O . LEU A 1 422 ? 25.742 -23.532 -36.243 1.00 97.19 422 LEU A O 1
ATOM 3023 N N . ALA A 1 423 ? 24.903 -21.448 -36.229 1.00 97.50 423 ALA A N 1
ATOM 3024 C CA . ALA A 1 423 ? 26.039 -20.842 -36.919 1.00 97.50 423 ALA A CA 1
ATOM 3025 C C . ALA A 1 423 ? 27.284 -20.739 -36.026 1.00 97.50 423 ALA A C 1
ATOM 3027 O O . ALA A 1 423 ? 28.403 -20.758 -36.546 1.00 97.50 423 ALA A O 1
ATOM 3028 N N . VAL A 1 424 ? 27.092 -20.680 -34.708 1.00 97.25 424 VAL A N 1
ATOM 3029 C CA . VAL A 1 424 ? 28.150 -20.548 -33.697 1.00 97.25 424 VAL A CA 1
ATOM 3030 C C . VAL A 1 424 ? 28.271 -21.800 -32.816 1.00 97.25 424 VAL A C 1
ATOM 3032 O O . VAL A 1 424 ? 28.797 -21.753 -31.710 1.00 97.25 424 VAL A O 1
ATOM 3035 N N . TRP A 1 425 ? 27.839 -22.959 -33.321 1.00 97.69 425 TRP A N 1
ATOM 3036 C CA . TRP A 1 425 ? 27.904 -24.227 -32.590 1.00 97.69 425 TRP A CA 1
ATOM 3037 C C . TRP A 1 425 ? 29.325 -24.584 -32.124 1.00 97.69 425 TRP A C 1
ATOM 3039 O O . TRP A 1 425 ? 30.281 -24.517 -32.905 1.00 97.69 425 TRP A O 1
ATOM 3049 N N . ASN A 1 426 ? 29.451 -25.074 -30.886 1.00 97.00 426 ASN A N 1
ATOM 3050 C CA . ASN A 1 426 ? 30.717 -25.425 -30.236 1.00 97.00 426 ASN A CA 1
ATOM 3051 C C . ASN A 1 426 ? 31.696 -24.230 -30.177 1.00 97.00 426 ASN A C 1
ATOM 3053 O O . ASN A 1 426 ? 32.904 -24.390 -30.390 1.00 97.00 426 ASN A O 1
ATOM 3057 N N . SER A 1 427 ? 31.166 -23.034 -29.929 1.00 97.19 427 SER A N 1
ATOM 3058 C CA . SER A 1 427 ? 31.925 -21.808 -29.656 1.00 97.19 427 SER A CA 1
ATOM 3059 C C . SER A 1 427 ? 31.582 -21.254 -28.273 1.00 97.19 427 SER A C 1
ATOM 3061 O O . SER A 1 427 ? 30.771 -21.845 -27.573 1.00 97.19 427 SER A O 1
ATOM 3063 N N . ASP A 1 428 ? 32.209 -20.145 -27.894 1.00 93.81 428 ASP A N 1
ATOM 3064 C CA . ASP A 1 428 ? 31.967 -19.367 -26.677 1.00 93.81 428 ASP A CA 1
ATOM 3065 C C . ASP A 1 428 ? 31.200 -18.058 -26.970 1.00 93.81 428 ASP A C 1
ATOM 3067 O O . ASP A 1 428 ? 31.392 -17.063 -26.274 1.00 93.81 428 ASP A O 1
ATOM 3071 N N . ASP A 1 429 ? 30.390 -18.030 -28.040 1.00 92.06 429 ASP A N 1
ATOM 3072 C CA . ASP A 1 429 ? 29.608 -16.857 -28.456 1.00 92.06 429 ASP A CA 1
ATOM 3073 C C . ASP A 1 429 ? 28.526 -16.519 -27.406 1.00 92.06 429 ASP A C 1
ATOM 3075 O O . ASP A 1 429 ? 27.572 -17.287 -27.266 1.00 92.06 429 ASP A O 1
ATOM 3079 N N . PRO A 1 430 ? 28.646 -15.398 -26.661 1.00 84.81 430 PRO A N 1
ATOM 3080 C CA . PRO A 1 430 ? 27.782 -15.142 -25.506 1.00 84.81 430 PRO A CA 1
ATOM 3081 C C . PRO A 1 430 ? 26.281 -15.029 -25.831 1.00 84.81 430 PRO A C 1
ATOM 3083 O O . PRO A 1 430 ? 25.490 -15.539 -25.048 1.00 84.81 430 PRO A O 1
ATOM 3086 N N . PRO A 1 431 ? 25.856 -14.422 -26.961 1.00 84.94 431 PRO A N 1
ATOM 3087 C CA . PRO A 1 431 ? 24.447 -14.425 -27.368 1.00 84.94 431 PRO A CA 1
ATOM 3088 C C . PRO A 1 431 ? 23.823 -15.810 -27.590 1.00 84.94 431 PRO A C 1
ATOM 3090 O O . PRO A 1 431 ? 22.609 -15.943 -27.498 1.00 84.94 431 PRO A O 1
ATOM 3093 N N . ALA A 1 432 ? 24.617 -16.833 -27.920 1.00 91.19 432 ALA A N 1
ATOM 3094 C CA . ALA A 1 432 ? 24.121 -18.183 -28.195 1.00 91.19 432 ALA A CA 1
ATOM 3095 C C . ALA A 1 432 ? 24.417 -19.200 -27.075 1.00 91.19 432 ALA A C 1
ATOM 3097 O O . ALA A 1 432 ? 23.934 -20.330 -27.158 1.00 91.19 432 ALA A O 1
ATOM 3098 N N . ASP A 1 433 ? 25.206 -18.820 -26.063 1.00 92.44 433 ASP A N 1
ATOM 3099 C CA . ASP A 1 433 ? 25.476 -19.576 -24.829 1.00 92.44 433 ASP A CA 1
ATOM 3100 C C . ASP A 1 433 ? 24.418 -19.212 -23.776 1.00 92.44 433 ASP A C 1
ATOM 3102 O O . ASP A 1 433 ? 24.627 -18.401 -22.874 1.00 92.44 433 ASP A O 1
ATOM 3106 N N . ILE A 1 434 ? 23.226 -19.770 -23.965 1.00 87.56 434 ILE A N 1
ATOM 3107 C CA . ILE A 1 434 ? 21.995 -19.421 -23.258 1.00 87.56 434 ILE A CA 1
ATOM 3108 C C . ILE A 1 434 ? 22.010 -19.955 -21.820 1.00 87.56 434 ILE A C 1
ATOM 3110 O O . ILE A 1 434 ? 21.398 -19.360 -20.932 1.00 87.56 434 ILE A O 1
ATOM 3114 N N . ASP A 1 435 ? 22.667 -21.090 -21.558 1.00 85.94 435 ASP A N 1
ATOM 3115 C CA . ASP A 1 435 ? 22.828 -21.611 -20.190 1.00 85.94 435 ASP A CA 1
ATOM 3116 C C . ASP A 1 435 ? 24.078 -21.072 -19.463 1.00 85.94 435 ASP A C 1
ATOM 3118 O O . ASP A 1 435 ? 24.248 -21.325 -18.264 1.00 85.94 435 ASP A O 1
ATOM 3122 N N . GLY A 1 436 ? 24.917 -20.299 -20.164 1.00 87.00 436 GLY A N 1
ATOM 3123 C CA . GLY A 1 436 ? 26.100 -19.631 -19.629 1.00 87.00 436 GLY A CA 1
ATOM 3124 C C . GLY A 1 436 ? 27.222 -20.589 -19.223 1.00 87.00 436 GLY A C 1
ATOM 3125 O O . GLY A 1 436 ? 28.044 -20.252 -18.361 1.00 87.00 436 GLY A O 1
ATOM 3126 N N . ASN A 1 437 ? 27.256 -21.805 -19.775 1.00 91.56 437 ASN A N 1
ATOM 3127 C CA . ASN A 1 437 ? 28.249 -22.818 -19.419 1.00 91.56 437 ASN A CA 1
ATOM 3128 C C . ASN A 1 437 ? 29.603 -22.631 -20.141 1.00 91.56 437 ASN A C 1
ATOM 3130 O O . ASN A 1 437 ? 30.571 -23.342 -19.833 1.00 91.56 437 ASN A O 1
ATOM 3134 N N . GLY A 1 438 ? 29.694 -21.660 -21.054 1.00 93.06 438 GLY A N 1
ATOM 3135 C CA . GLY A 1 438 ? 30.882 -21.324 -21.832 1.00 93.06 438 GLY A CA 1
ATOM 3136 C C . GLY A 1 438 ? 31.020 -22.096 -23.146 1.00 93.06 438 GLY A C 1
ATOM 3137 O O . GLY A 1 438 ? 32.090 -22.026 -23.763 1.00 93.06 438 GLY A O 1
ATOM 3138 N N . VAL A 1 439 ? 30.012 -22.870 -23.565 1.00 96.56 439 VAL A N 1
ATOM 3139 C CA . VAL A 1 439 ? 29.981 -23.552 -24.864 1.00 96.56 439 VAL A CA 1
ATOM 3140 C C . VAL A 1 439 ? 28.569 -23.653 -25.446 1.00 96.56 439 VAL A C 1
ATOM 3142 O O . VAL A 1 439 ? 27.705 -24.308 -24.887 1.00 96.56 439 VAL A O 1
ATOM 3145 N N . VAL A 1 440 ? 28.393 -23.142 -26.667 1.00 96.62 440 VAL A N 1
ATOM 3146 C CA . VAL A 1 440 ? 27.146 -23.283 -27.433 1.00 96.62 440 VAL A CA 1
ATOM 3147 C C . VAL A 1 440 ? 26.946 -24.739 -27.862 1.00 96.62 440 VAL A C 1
ATOM 3149 O O . VAL A 1 440 ? 27.643 -25.232 -28.764 1.00 96.62 440 VAL A O 1
ATOM 3152 N N . ASP A 1 441 ? 25.995 -25.442 -27.251 1.00 97.38 441 ASP A N 1
ATOM 3153 C CA . ASP A 1 441 ? 25.708 -26.842 -27.541 1.00 97.38 441 ASP A CA 1
ATOM 3154 C C . ASP A 1 441 ? 24.209 -27.221 -27.526 1.00 97.38 441 ASP A C 1
ATOM 3156 O O . ASP A 1 441 ? 23.306 -26.437 -27.829 1.00 97.38 441 ASP A O 1
ATOM 3160 N N . ALA A 1 442 ? 23.930 -28.510 -27.323 1.00 96.56 442 ALA A N 1
ATOM 3161 C CA . ALA A 1 442 ? 22.572 -29.032 -27.328 1.00 96.56 442 ALA A CA 1
ATOM 3162 C C . ALA A 1 442 ? 21.720 -28.535 -26.148 1.00 96.56 442 ALA A C 1
ATOM 3164 O O . ALA A 1 442 ? 20.492 -28.598 -26.255 1.00 96.56 442 ALA A O 1
ATOM 3165 N N . ALA A 1 443 ? 22.333 -28.079 -25.054 1.00 94.25 443 ALA A N 1
ATOM 3166 C CA . ALA A 1 443 ? 21.644 -27.462 -23.930 1.00 94.25 443 ALA A CA 1
ATOM 3167 C C . ALA A 1 443 ? 21.034 -26.112 -24.335 1.00 94.25 443 ALA A C 1
ATOM 3169 O O . ALA A 1 443 ? 19.834 -25.916 -24.139 1.00 94.25 443 ALA A O 1
ATOM 3170 N N . ASP A 1 444 ? 21.791 -25.258 -25.024 1.00 94.75 444 ASP A N 1
ATOM 3171 C CA . ASP A 1 444 ? 21.309 -23.965 -25.535 1.00 94.75 444 ASP A CA 1
ATOM 3172 C C . ASP A 1 444 ? 20.218 -24.149 -26.586 1.00 94.75 444 ASP A C 1
ATOM 3174 O O . ASP A 1 444 ? 19.160 -23.521 -26.537 1.00 94.75 444 ASP A O 1
ATOM 3178 N N . LEU A 1 445 ? 20.406 -25.110 -27.496 1.00 95.94 445 LEU A N 1
ATOM 3179 C CA . LEU A 1 445 ? 19.375 -25.472 -28.468 1.00 95.94 445 LEU A CA 1
ATOM 3180 C C . LEU A 1 445 ? 18.058 -25.876 -27.789 1.00 95.94 445 LEU A C 1
ATOM 3182 O O . LEU A 1 445 ? 16.977 -25.538 -28.276 1.00 95.94 445 LEU A O 1
ATOM 3186 N N . ALA A 1 446 ? 18.127 -26.624 -26.685 1.00 92.38 446 ALA A N 1
ATOM 3187 C CA . ALA A 1 446 ? 16.934 -27.006 -25.942 1.00 92.38 446 ALA A CA 1
ATOM 3188 C C . ALA A 1 446 ? 16.231 -25.785 -25.330 1.00 92.38 446 ALA A C 1
ATOM 3190 O O . ALA A 1 446 ? 15.001 -25.786 -25.271 1.00 92.38 446 ALA A O 1
ATOM 3191 N N . GLN A 1 447 ? 16.979 -24.746 -24.947 1.00 87.31 447 GLN A N 1
ATOM 3192 C CA . GLN A 1 447 ? 16.413 -23.481 -24.482 1.00 87.31 447 GLN A CA 1
ATOM 3193 C C . GLN A 1 447 ? 15.736 -22.705 -25.618 1.00 87.31 447 GLN A C 1
ATOM 3195 O O . GLN A 1 447 ? 14.562 -22.378 -25.472 1.00 87.31 447 GLN A O 1
ATOM 3200 N N . VAL A 1 448 ? 16.373 -22.521 -26.784 1.00 90.50 448 VAL A N 1
ATOM 3201 C CA . VAL A 1 448 ? 15.728 -21.882 -27.961 1.00 90.50 448 VAL A CA 1
ATOM 3202 C C . VAL A 1 448 ? 14.403 -22.562 -28.306 1.00 90.50 448 VAL A C 1
ATOM 3204 O O . VAL A 1 448 ? 13.378 -21.918 -28.502 1.00 90.50 448 VAL A O 1
ATOM 3207 N N . LEU A 1 449 ? 14.384 -23.896 -28.341 1.00 91.56 449 LEU A N 1
ATOM 3208 C CA . LEU A 1 449 ? 13.155 -24.640 -28.623 1.00 91.56 449 LEU A CA 1
ATOM 3209 C C . LEU A 1 449 ? 12.131 -24.558 -27.480 1.00 91.56 449 LEU A C 1
ATOM 3211 O O . LEU A 1 449 ? 10.931 -24.670 -27.735 1.00 91.56 449 LEU A O 1
ATOM 3215 N N . GLY A 1 450 ? 12.593 -24.392 -26.240 1.00 85.75 450 GLY A N 1
ATOM 3216 C CA . GLY A 1 450 ? 11.757 -24.208 -25.056 1.00 85.75 450 GLY A CA 1
ATOM 3217 C C . GLY A 1 450 ? 11.049 -22.853 -25.021 1.00 85.75 450 GLY A C 1
ATOM 3218 O O . GLY A 1 450 ? 9.915 -22.789 -24.553 1.00 85.75 450 GLY A O 1
ATOM 3219 N N . TYR A 1 451 ? 11.677 -21.814 -25.577 1.00 83.94 451 TYR A N 1
ATOM 3220 C CA . TYR A 1 451 ? 11.155 -20.445 -25.641 1.00 83.94 451 TYR A CA 1
ATOM 3221 C C . TYR A 1 451 ? 10.523 -20.081 -26.997 1.00 83.94 451 TYR A C 1
ATOM 3223 O O . TYR A 1 451 ? 10.242 -18.917 -27.244 1.00 83.94 451 TYR A O 1
ATOM 3231 N N . TRP A 1 452 ? 10.260 -21.062 -27.872 1.00 89.75 452 TRP A N 1
ATOM 3232 C CA . TRP A 1 452 ? 9.768 -20.820 -29.234 1.00 89.75 452 TRP A CA 1
ATOM 3233 C C . TRP A 1 452 ? 8.460 -20.013 -29.290 1.00 89.75 452 TRP A C 1
ATOM 3235 O O . TRP A 1 452 ? 7.428 -20.446 -28.766 1.00 89.75 452 TRP A O 1
ATOM 3245 N N . GLY A 1 453 ? 8.457 -18.915 -30.049 1.00 84.06 453 GLY A N 1
ATOM 3246 C CA . GLY A 1 453 ? 7.306 -18.032 -30.226 1.00 84.06 453 GLY A CA 1
ATOM 3247 C C . GLY A 1 453 ? 7.603 -16.584 -29.848 1.00 84.06 453 GLY A C 1
ATOM 3248 O O . GLY A 1 453 ? 8.742 -16.214 -29.603 1.00 84.06 453 GLY A O 1
ATOM 3249 N N . ALA A 1 454 ? 6.560 -15.750 -29.839 1.00 77.69 454 AL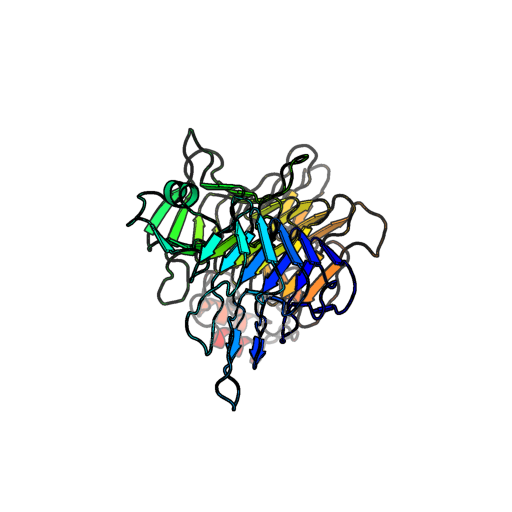A A N 1
ATOM 3250 C CA . ALA A 1 454 ? 6.704 -14.372 -29.389 1.00 77.69 454 ALA A CA 1
ATOM 3251 C C . ALA A 1 454 ? 7.143 -14.366 -27.926 1.00 77.69 454 ALA A C 1
ATOM 3253 O O . ALA A 1 454 ? 6.514 -15.026 -27.091 1.00 77.69 454 ALA A O 1
ATOM 3254 N N . CYS A 1 455 ? 8.181 -13.595 -27.635 1.00 71.75 455 CYS A N 1
ATOM 3255 C CA . CYS A 1 455 ? 8.528 -13.267 -26.271 1.00 71.75 455 CYS A CA 1
ATOM 3256 C C . CYS A 1 455 ? 7.311 -12.571 -25.660 1.00 71.75 455 CYS A C 1
ATOM 3258 O O . CYS A 1 455 ? 6.644 -11.774 -26.332 1.00 71.75 455 CYS A O 1
ATOM 3260 N N . ALA A 1 456 ? 6.948 -12.919 -24.425 1.00 58.41 456 ALA A N 1
ATOM 3261 C CA . ALA A 1 456 ? 5.931 -12.149 -23.733 1.00 58.41 456 ALA A CA 1
ATOM 3262 C C . ALA A 1 456 ? 6.495 -10.732 -23.604 1.00 58.41 456 ALA A C 1
ATOM 3264 O O . ALA A 1 456 ? 7.370 -10.496 -22.781 1.00 58.41 456 ALA A O 1
ATOM 3265 N N . ALA A 1 457 ? 6.048 -9.810 -24.462 1.00 41.41 457 ALA A N 1
ATOM 3266 C CA . ALA A 1 457 ? 6.216 -8.399 -24.181 1.00 41.41 457 ALA A CA 1
ATOM 3267 C C . ALA A 1 457 ? 5.638 -8.210 -22.782 1.00 41.41 457 ALA A C 1
ATOM 3269 O O . ALA A 1 457 ? 4.491 -8.613 -22.556 1.00 41.41 457 ALA A O 1
ATOM 3270 N N . SER A 1 458 ? 6.463 -7.713 -21.864 1.00 38.22 458 SER A N 1
ATOM 3271 C CA . SER A 1 458 ? 6.058 -7.340 -20.514 1.00 38.22 458 SER A CA 1
ATOM 3272 C C . SER A 1 458 ? 4.662 -6.698 -20.589 1.00 38.22 458 SER A C 1
ATOM 3274 O O . SER A 1 458 ? 4.516 -5.697 -21.297 1.00 38.22 458 SER A O 1
ATOM 3276 N N . PRO A 1 459 ? 3.610 -7.325 -20.024 1.00 33.06 459 PRO A N 1
ATOM 3277 C CA . PRO A 1 459 ? 2.250 -6.790 -20.083 1.00 33.06 459 PRO A CA 1
ATOM 3278 C C . PRO A 1 459 ? 2.152 -5.462 -19.346 1.00 33.06 459 PRO A C 1
ATOM 3280 O O . PRO A 1 459 ? 2.827 -5.334 -18.307 1.00 33.06 459 PRO A O 1
#

Mean predicted aligned error: 9.32 Å

Radius of gyration: 26.98 Å; Cα contacts (8 Å, |Δi|>4): 1471; chains: 1; bounding box: 56×53×80 Å

Foldseek 3Di:
DEFAAAEEEEEQEEQEDQEQSYEYHYQRRAYAYELYEQEDAEYEQAARRYGPQHYEYEYALYEFAHFEYEYDPVRHTDWNAEEHHQNYEYEYELYEQEHTYYNNHQDFSYHYHYDYPYNYDGYDHQAEEAEPPPNPPAPQVVLVPGAAAYEDEYEQDEHEADDQVGLGRENEQHQYEYEADADPVRAASYEHEYYDDAREHAYELAAPVPDDHHRCSQHEYEYYRYEYAQHEYEAEAHHYEYENYEFENYAAHYEYENYLEYEYENYETEHHEYEQHHWHEYEEARYEYEYELYETEHYEHEYDDPRFHEGFEEHAHPAAAYEAEYYNYEFAHYEGEGDPVDQDYDGAYEYHHPYPDPVGYAYEYYLYEFEHTDYNNFQGQNYYDDYDYPDNYHHYSHDLPLQLQCLVPPQFLDPVSVVVLVVQAQAQPPSQPSVNPRGRYPVSVVSSVVRHTGRPPPD